Protein AF-A0A7S2DFY9-F1 (afdb_monomer)

Solvent-accessible surface area (backbone atoms only — not comparable to full-atom values): 22851 Å² total; per-residue (Å²): 62,36,35,28,62,89,65,80,80,90,50,71,93,81,49,87,83,50,76,41,79,45,68,93,51,52,84,49,83,57,64,83,46,46,65,69,49,42,54,52,44,53,55,31,47,77,77,55,74,64,66,69,32,32,95,82,50,24,27,58,23,31,36,54,51,26,46,41,44,29,75,75,32,90,90,32,92,37,57,67,51,18,41,52,57,47,26,75,80,36,74,68,47,49,42,46,70,36,47,46,51,44,39,52,38,54,72,68,70,54,70,86,74,86,68,88,84,67,84,85,81,88,85,70,85,78,82,82,79,81,79,90,74,80,92,78,86,85,83,88,82,89,82,87,84,86,78,89,80,80,94,70,94,73,93,74,81,78,72,76,75,75,74,53,42,28,27,33,32,41,54,31,49,62,35,64,67,59,53,51,52,48,52,53,28,50,76,69,71,43,87,51,49,60,68,50,33,32,35,70,39,30,28,34,78,47,67,68,32,31,51,52,20,29,69,68,32,31,59,66,43,99,82,71,48,73,38,49,48,39,45,69,47,35,61,67,58,64,69,74,60,48,49,68,60,56,39,71,58,60,28,42,32,38,40,34,44,62,68,76,59,87,75,61,77,88,64,78,86,67,64,94,87,68,72,90,84,73,55,75,62,43,44,43,55,53,45,52,33,66,36,47,48,71,34,92,50,62,47,47,31,39,42,37,42,42,55,72,66,45,83,80,31,72,68,39,52,49,40,53,52,24,39,48,69,51,57,29,75,91,36,68,49,79,43,82,47,36,47,49,84,76,77,38,101,44,93,54,68,25,27,35,42,38,38,41,38,81,76,79,75,77,76,75,74,78,79,75,75,80,76,77,79,78,80,74,82,80,134

Foldseek 3Di:
DELDQPDDDPCVPPDDDDYDHFDQDLVTDCLVCQVVLLVVQVVVVVVPGDDFDYDPNAARSLLSQLLNCLVVPPVALASVSSSVVVCVVVVNHDHPPSSVVSSRCSSLVNDPPPPPPDDDDPPDDDDDDDDDDDDDDDDDDDDDDDDDDDDDDDPPPPPPQPDAAEEEEEQCQQNPVVVVLVVVCVVVVNPASRSHHADLAYEDLDPVRLVNNCQQANDADPVRHGHHRYDRYDNPQLLPDALVNQLVSLGQEYEYEQDCPPPSPPPPVPDPPDDPPDDPSCNSLLSCLVSLLVHPRHHQKYKYKYAPPVCVDPSVVSNVVSLVSNALPPDWDWDFDACVVVVDPGGDTMIMIMGGHDDPDPPDPPDPDPDDPDDDDDD

Sequence (379 aa):
LICAQELPEVFPKLLTYKRLPIADNPGERISHLFEPAFNFIDEARRKGACLVHCAGGTSRSAAFVVGYVRMRSPAHASITDALALVRKHRPIAEPNWGFMEQLNLLDAGMSPLYRHCLPPTLTGVMPELPDGKGVEGCDEKEEETTAMCEKKGGKRTMQQQQQQLRVVEFYSGVGGWHLALEQVSKSKGIVHCSDFFQVVAAFDHSSVCNAVYAFNHCGSGDDGVQKSPSAVPTSRPIERLTVKDLDAHAADLWVMSPPCQPHTRQRKALNDQVKDSADARAASFLHLCAMLPCMAHPPQTIILENVVGFESSNCCERWLTSLNAAGYEQKVLHLHLTPSQFGWPNERPRYYGIATRPAPAPAAPPAAPPAPPAPAPAP

pLDDT: mean 75.94, std 23.56, range [21.19, 98.5]

Nearest PDB structures (foldseek):
  6fdf-assembly1_A  TM=9.111E-01  e=8.524E-15  Schizosaccharomyces pombe
  6fdf-assembly2_B  TM=9.404E-01  e=4.469E-14  Schizosaccharomyces pombe
  6fdf-assembly4_D  TM=9.318E-01  e=4.469E-14  Schizosaccharomyces pombe
  1g55-assembly1_A  TM=9.222E-01  e=1.467E-12  Homo sapiens
  3qv2-assembly1_A  TM=8.486E-01  e=9.747E-12  Entamoeba histolytica

InterPro domains:
  IPR000340 Dual specificity phosphatase, catalytic domain [PF00782] (13-105)
  IPR000387 Tyrosine-specific protein phosphatases domain [PS50056] (32-91)
  IPR001525 C-5 cytosine methyltransferase [PF00145] (166-358)
  IPR001525 C-5 cytosine methyltransferase [PR00105] (166-182)
  IPR001525 C-5 cytosine methyltransferase [PR00105] (298-312)
  IPR001525 C-5 cytosine methyltransferase [PR00105] (343-356)
  IPR001525 C-5 cytosine methyltransferase [PS51679] (165-379)
  IPR016130 Protein-tyrosine phosphatase, active site [PS00383] (52-62)
  IPR020422 Dual specificity protein phosphatase domain [PS50054] (1-112)
  IPR020422 Dual specificity protein phosphatase domain [SM00195] (1-109)
  IPR029021 Protein-tyrosine phosphatase-like [G3DSA:3.90.190.10] (1-106)
  IPR029021 Protein-tyrosine phosphatase-like [SSF52799] (8-106)
  IPR029063 S-adenosyl-L-methionine-dependent methyltransferase superfamily [G3DSA:3.40.50.150] (156-362)
  IPR029063 S-adenosyl-L-methionine-dependent methyltransferase superfamily [SSF53335] (164-360)
  IPR050750 Cytosine-specific C5-methyltransferase [PTHR46098] (162-358)

Radius of gyration: 30.34 Å; Cα contacts (8 Å, |Δi|>4): 506; chains: 1; bounding box: 78×49×110 Å

Secondary structure (DSSP, 8-state):
-EE-SS---S-TTTS---EE---SSTT---GGGHHHHHHHHHHHHHHS----B-SSSSSHHHHHHHHHHHHH-TT--SHHHHHHHHHHH-TT----HHHHHHHHHHHTT--TT--SS-------PPPPPPPP------------------------------PPEEEEEES-TTTHHHHHHHHHHHHTT-SSGGGTEEEEEEE-S-HHHHHHHHHHHSSB-TTSPBPPSBPPPB---GGG--HHHHHHT--SEEEE----TT-SGGGSSS-TT--STT-TTTHHHHHHHHHGGG-SS--SEEEEEE-TTGGGSHHHHHHHHHHHHTT-TT-EEEEEE-GGGGT-S----EEEEEEE-PPPPPPPPPPPPPPPPPPPPP-

Mean predicted aligned error: 18.91 Å

Organism: NCBI:txid3111310

Structure (mmCIF, N/CA/C/O backbone):
data_AF-A0A7S2DFY9-F1
#
_entry.id   AF-A0A7S2DFY9-F1
#
loop_
_atom_site.group_PDB
_atom_site.id
_atom_site.type_symbol
_atom_site.label_atom_id
_atom_site.label_alt_id
_atom_site.label_comp_id
_atom_site.label_asym_id
_atom_site.label_entity_id
_atom_site.label_seq_id
_atom_site.pdbx_PDB_ins_code
_atom_site.Cartn_x
_atom_site.Cartn_y
_atom_site.Cartn_z
_atom_site.occupancy
_atom_site.B_iso_or_equiv
_atom_site.auth_seq_id
_atom_site.auth_comp_id
_atom_site.auth_asym_id
_atom_site.auth_atom_id
_atom_site.pdbx_PDB_model_num
ATOM 1 N N . LEU A 1 1 ? 30.377 5.391 -25.561 1.00 96.81 1 LEU A N 1
ATOM 2 C CA . LEU A 1 1 ? 29.648 6.025 -24.442 1.00 96.81 1 LEU A CA 1
ATOM 3 C C . LEU A 1 1 ? 30.178 5.444 -23.137 1.00 96.81 1 LEU A C 1
ATOM 5 O O . LEU A 1 1 ? 30.056 4.241 -22.932 1.00 96.81 1 LEU A O 1
ATOM 9 N N . ILE A 1 2 ? 30.799 6.278 -22.302 1.00 97.75 2 ILE A N 1
ATOM 10 C CA . ILE A 1 2 ? 31.355 5.883 -21.001 1.00 97.75 2 ILE A CA 1
ATOM 11 C C . ILE A 1 2 ? 30.351 6.269 -19.912 1.00 97.75 2 ILE A C 1
ATOM 13 O O . ILE A 1 2 ? 30.119 7.452 -19.682 1.00 97.75 2 ILE A O 1
ATOM 17 N N . CYS A 1 3 ? 29.759 5.283 -19.246 1.00 96.94 3 CYS A N 1
ATOM 18 C CA . CYS A 1 3 ? 28.803 5.446 -18.148 1.00 96.94 3 CYS A CA 1
ATOM 19 C C . CYS A 1 3 ? 29.523 5.326 -16.795 1.00 96.94 3 CYS A C 1
ATOM 21 O O . CYS A 1 3 ? 29.235 4.410 -16.025 1.00 96.94 3 CYS A O 1
ATOM 23 N N . ALA A 1 4 ? 30.533 6.167 -16.569 1.00 93.06 4 ALA A N 1
ATOM 24 C CA . ALA A 1 4 ? 31.397 6.165 -15.390 1.00 93.06 4 ALA A CA 1
ATOM 25 C C . ALA A 1 4 ? 32.221 7.462 -15.337 1.00 93.06 4 ALA A C 1
ATOM 27 O O . ALA A 1 4 ? 32.623 7.978 -16.384 1.00 93.06 4 ALA A O 1
ATOM 28 N N . GLN A 1 5 ? 32.502 7.972 -14.137 1.00 86.94 5 GLN A N 1
ATOM 29 C CA . GLN A 1 5 ? 33.370 9.142 -13.962 1.00 86.94 5 GLN A CA 1
ATOM 30 C C . GLN A 1 5 ? 34.854 8.750 -13.992 1.00 86.94 5 GLN A C 1
ATOM 32 O O . GLN A 1 5 ? 35.683 9.478 -14.534 1.00 86.94 5 GLN A O 1
ATOM 37 N N . GLU A 1 6 ? 35.160 7.580 -13.440 1.00 88.62 6 GLU A N 1
ATOM 38 C CA . GLU A 1 6 ? 36.496 7.083 -13.126 1.00 88.62 6 GLU A CA 1
ATOM 39 C C . GLU A 1 6 ? 37.246 6.459 -14.314 1.00 88.62 6 GLU A C 1
ATOM 41 O O . GLU A 1 6 ? 38.427 6.141 -14.197 1.00 88.62 6 GLU A O 1
ATOM 46 N N . LEU A 1 7 ? 36.583 6.265 -15.460 1.00 91.06 7 LEU A N 1
ATOM 47 C CA . LEU A 1 7 ? 37.172 5.550 -16.594 1.00 91.06 7 LEU A CA 1
ATOM 48 C C . LEU A 1 7 ? 37.811 6.498 -17.623 1.00 91.06 7 LEU A C 1
ATOM 50 O O . LEU A 1 7 ? 37.168 7.469 -18.042 1.00 91.06 7 LEU A O 1
ATOM 54 N N . PRO A 1 8 ? 39.050 6.211 -18.073 1.00 91.81 8 PRO A N 1
ATOM 55 C CA . PRO A 1 8 ? 39.754 7.040 -19.040 1.00 91.81 8 PRO A CA 1
ATOM 56 C C . PRO A 1 8 ? 39.289 6.790 -20.480 1.00 91.81 8 PRO A C 1
ATOM 58 O O . PRO A 1 8 ? 38.730 5.747 -20.827 1.00 91.81 8 PRO A O 1
ATOM 61 N N . GLU A 1 9 ? 39.599 7.745 -21.351 1.00 93.75 9 GLU A N 1
ATOM 62 C CA . GLU A 1 9 ? 39.481 7.593 -22.800 1.00 93.75 9 GLU A CA 1
ATOM 63 C C . GLU A 1 9 ? 40.758 6.945 -23.329 1.00 93.75 9 GLU A C 1
ATOM 65 O O . GLU A 1 9 ? 41.809 7.577 -23.391 1.00 93.75 9 GLU A O 1
ATOM 70 N N . VAL A 1 10 ? 40.678 5.659 -23.668 1.00 92.44 10 VAL A N 1
ATOM 71 C CA . VAL A 1 10 ? 41.863 4.856 -24.012 1.00 92.44 10 VAL A CA 1
ATOM 72 C C . VAL A 1 10 ? 42.404 5.188 -25.412 1.00 92.44 10 VAL A C 1
ATOM 74 O O . VAL A 1 10 ? 43.611 5.157 -25.629 1.00 92.44 10 VAL A O 1
ATOM 77 N N . PHE A 1 11 ? 41.533 5.554 -26.362 1.00 93.19 11 PHE A N 1
ATOM 78 C CA . PHE A 1 11 ? 41.898 5.790 -27.767 1.00 93.19 11 PHE A CA 1
ATOM 79 C C . PHE A 1 11 ? 41.330 7.115 -28.324 1.00 93.19 11 PHE A C 1
ATOM 81 O O . PHE A 1 11 ? 40.616 7.104 -29.330 1.00 93.19 11 PHE A O 1
ATOM 88 N N . PRO A 1 12 ? 41.644 8.280 -27.723 1.00 91.31 12 PRO A N 1
ATOM 89 C CA . PRO A 1 12 ? 41.007 9.567 -28.050 1.00 91.31 12 PRO A CA 1
ATOM 90 C C . PRO A 1 12 ? 41.273 10.060 -29.482 1.00 91.31 12 PRO A C 1
ATOM 92 O O . PRO A 1 12 ? 40.525 10.879 -30.000 1.00 91.31 12 PRO A O 1
ATOM 95 N N . LYS A 1 13 ? 42.323 9.554 -30.146 1.00 94.38 13 LYS A N 1
ATOM 96 C CA . LYS A 1 13 ? 42.631 9.876 -31.552 1.00 94.38 13 LYS A CA 1
ATOM 97 C C . LYS A 1 13 ? 41.845 9.035 -32.564 1.00 94.38 13 LYS A C 1
ATOM 99 O O . LYS A 1 13 ? 41.816 9.388 -33.736 1.00 94.38 13 LYS A O 1
ATOM 104 N N . LEU A 1 14 ? 41.266 7.912 -32.131 1.00 92.75 14 LEU A N 1
ATOM 105 C CA . LEU A 1 14 ? 40.625 6.924 -33.009 1.00 92.75 14 LEU A CA 1
ATOM 106 C C . LEU A 1 14 ? 39.114 6.821 -32.782 1.00 92.75 14 LEU A C 1
ATOM 108 O O . LEU A 1 14 ? 38.386 6.449 -33.696 1.00 92.75 14 LEU A O 1
ATOM 112 N N . LEU A 1 15 ? 38.642 7.126 -31.571 1.00 94.38 15 LEU A N 1
ATOM 113 C CA . LEU A 1 15 ? 37.246 6.976 -31.177 1.00 94.38 15 LEU A CA 1
ATOM 114 C C . LEU A 1 15 ? 36.670 8.302 -30.684 1.00 94.38 15 LEU A C 1
ATOM 116 O O . LEU A 1 15 ? 37.340 9.086 -30.016 1.00 94.38 15 LEU A O 1
ATOM 120 N N . THR A 1 16 ? 35.390 8.524 -30.971 1.00 95.25 16 THR A N 1
ATOM 121 C CA . THR A 1 16 ? 34.624 9.631 -30.395 1.00 95.25 16 THR A CA 1
ATOM 122 C C . THR A 1 16 ? 34.009 9.200 -29.068 1.00 95.25 16 THR A C 1
ATOM 124 O O . THR A 1 16 ? 33.320 8.177 -28.990 1.00 95.25 16 THR A O 1
ATOM 127 N N . TYR A 1 17 ? 34.211 10.003 -28.026 1.00 95.88 17 TYR A N 1
ATOM 128 C CA . TYR A 1 17 ? 33.733 9.708 -26.681 1.00 95.88 17 TYR A CA 1
ATOM 129 C C . TYR A 1 17 ? 32.639 10.678 -26.234 1.00 95.88 17 TYR A C 1
ATOM 131 O O . TYR A 1 17 ? 32.638 11.863 -26.551 1.00 95.88 17 TYR A O 1
ATOM 139 N N . LYS A 1 18 ? 31.714 10.148 -25.435 1.00 95.81 18 LYS A N 1
ATOM 140 C CA . LYS A 1 18 ? 30.837 10.914 -24.550 1.00 95.81 18 LYS A CA 1
ATOM 141 C C . LYS A 1 18 ? 30.895 10.243 -23.192 1.00 95.81 18 LYS A C 1
ATOM 143 O O . LYS A 1 18 ? 30.733 9.020 -23.115 1.00 95.81 18 LYS A O 1
ATOM 148 N N . ARG A 1 19 ? 31.146 11.032 -22.151 1.00 95.56 19 ARG A N 1
ATOM 149 C CA . ARG A 1 19 ? 31.206 10.569 -20.766 1.00 95.56 19 ARG A CA 1
ATOM 150 C C . ARG A 1 19 ? 29.973 11.034 -20.012 1.00 95.56 19 ARG A C 1
ATOM 152 O O . ARG A 1 19 ? 29.575 12.190 -20.126 1.00 95.56 19 ARG A O 1
ATOM 159 N N . LEU A 1 20 ? 29.388 10.118 -19.257 1.00 95.94 20 LEU A N 1
ATOM 160 C CA . LEU A 1 20 ? 28.333 10.373 -18.292 1.00 95.94 20 LEU A CA 1
ATOM 161 C C . LEU A 1 20 ? 28.965 10.178 -16.906 1.00 95.94 20 LEU A C 1
ATOM 163 O O . LEU A 1 20 ? 29.274 9.033 -16.558 1.00 95.94 20 LEU A O 1
ATOM 167 N N . PRO A 1 21 ? 29.246 11.258 -16.154 1.00 92.19 21 PRO A N 1
ATOM 168 C CA . PRO A 1 21 ? 29.932 11.176 -14.868 1.00 92.19 21 PRO A CA 1
ATOM 169 C C . PRO A 1 21 ? 28.949 10.721 -13.786 1.00 92.19 21 PRO A C 1
ATOM 171 O O . PRO A 1 21 ? 28.382 11.538 -13.074 1.00 92.19 21 PRO A O 1
ATOM 174 N N . ILE A 1 22 ? 28.705 9.413 -13.724 1.00 92.62 22 ILE A N 1
ATOM 175 C CA . ILE A 1 22 ? 27.703 8.813 -12.837 1.00 92.62 22 ILE A CA 1
ATOM 176 C C . ILE A 1 22 ? 28.330 7.745 -11.939 1.00 92.62 22 ILE A C 1
ATOM 178 O O . ILE A 1 22 ? 29.107 6.892 -12.399 1.00 92.62 22 ILE A O 1
ATOM 182 N N . ALA A 1 23 ? 27.964 7.776 -10.661 1.00 90.69 23 ALA A N 1
ATOM 183 C CA . ALA A 1 23 ? 28.309 6.742 -9.697 1.00 90.69 23 ALA A CA 1
ATOM 184 C C . ALA A 1 23 ? 27.350 5.542 -9.802 1.00 90.69 23 ALA A C 1
ATOM 186 O O . ALA A 1 23 ? 26.212 5.672 -10.243 1.00 90.69 23 ALA A O 1
ATOM 187 N N . ASP A 1 24 ? 27.808 4.345 -9.423 1.00 88.81 24 ASP A N 1
ATOM 188 C CA . ASP A 1 24 ? 26.969 3.136 -9.433 1.00 88.81 24 ASP A CA 1
ATOM 189 C C . ASP A 1 24 ? 26.250 2.956 -8.099 1.00 88.81 24 ASP A C 1
ATOM 191 O O . ASP A 1 24 ? 26.512 2.021 -7.348 1.00 88.81 24 ASP A O 1
ATOM 195 N N . ASN A 1 25 ? 25.384 3.906 -7.765 1.00 86.31 25 ASN A N 1
ATOM 196 C CA . ASN A 1 25 ? 24.552 3.810 -6.577 1.00 86.31 25 ASN A CA 1
ATOM 197 C C . ASN A 1 25 ? 23.095 4.159 -6.917 1.00 86.31 25 ASN A C 1
ATOM 199 O O . ASN A 1 25 ? 22.855 4.913 -7.862 1.00 86.31 25 ASN A O 1
ATOM 203 N N . PRO A 1 26 ? 22.119 3.647 -6.154 1.00 63.38 26 PRO A N 1
ATOM 204 C CA . PRO A 1 26 ? 20.704 3.877 -6.443 1.00 63.38 26 PRO A CA 1
ATOM 205 C C . PRO A 1 26 ? 20.243 5.337 -6.334 1.00 63.38 26 PRO A C 1
ATOM 207 O O . PRO A 1 26 ? 19.257 5.716 -6.961 1.00 63.38 26 PRO A O 1
ATOM 210 N N . GLY A 1 27 ? 20.946 6.169 -5.558 1.00 64.50 27 GLY A N 1
ATOM 211 C CA . GLY A 1 27 ? 20.635 7.593 -5.409 1.00 64.50 27 GLY A CA 1
ATOM 212 C C . GLY A 1 27 ? 21.120 8.464 -6.573 1.00 64.50 27 GLY A C 1
ATOM 213 O O . GLY A 1 27 ? 20.676 9.609 -6.706 1.00 64.50 27 GLY A O 1
ATOM 214 N N . GLU A 1 28 ? 22.010 7.939 -7.422 1.00 82.88 28 GLU A N 1
ATOM 215 C CA . GLU A 1 28 ? 22.556 8.651 -8.572 1.00 82.88 28 GLU A CA 1
ATOM 216 C C . GLU A 1 28 ? 21.452 8.939 -9.597 1.00 82.88 28 GLU A C 1
ATOM 218 O O . GLU A 1 28 ? 20.742 8.054 -10.089 1.00 82.88 28 GLU A O 1
ATOM 223 N N . ARG A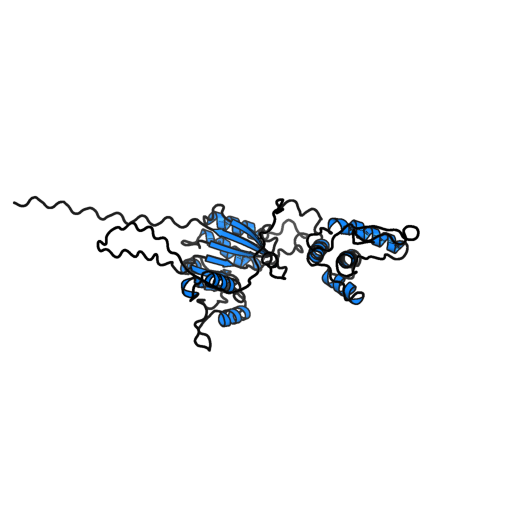 1 29 ? 21.293 10.217 -9.945 1.00 81.56 29 ARG A N 1
ATOM 224 C CA . ARG A 1 29 ? 20.233 10.649 -10.852 1.00 81.56 29 ARG A CA 1
ATOM 225 C C . ARG A 1 29 ? 20.713 10.536 -12.294 1.00 81.56 29 ARG A C 1
ATOM 227 O O . ARG A 1 29 ? 21.378 11.432 -12.792 1.00 81.56 29 ARG A O 1
ATOM 234 N N . ILE A 1 30 ? 20.259 9.526 -13.023 1.00 90.06 30 ILE A N 1
ATOM 235 C CA . ILE A 1 30 ? 20.594 9.316 -14.440 1.00 90.06 30 ILE A CA 1
ATOM 236 C C . ILE A 1 30 ? 19.507 9.790 -15.414 1.00 90.06 30 ILE A C 1
ATOM 238 O O . ILE A 1 30 ? 19.770 9.924 -16.606 1.00 90.06 30 ILE A O 1
ATOM 242 N N . SER A 1 31 ? 18.304 10.105 -14.925 1.00 84.31 31 SER A N 1
ATOM 243 C CA . SER A 1 31 ? 17.139 10.433 -15.764 1.00 84.31 31 SER A CA 1
ATOM 244 C C . SER A 1 31 ? 17.358 11.591 -16.738 1.00 84.31 31 SER A C 1
ATOM 246 O O . SER A 1 31 ? 16.952 11.537 -17.896 1.00 84.31 31 SER A O 1
ATOM 248 N N . HIS A 1 32 ? 18.056 12.628 -16.285 1.00 84.06 32 HIS A N 1
ATOM 249 C CA . HIS A 1 32 ? 18.385 13.803 -17.090 1.00 84.06 32 HIS A CA 1
ATOM 250 C C . HIS A 1 32 ? 19.410 13.515 -18.203 1.00 84.06 32 HIS A C 1
ATOM 252 O O . HIS A 1 32 ? 19.583 14.327 -19.110 1.00 84.06 32 HIS A O 1
ATOM 258 N N . LEU A 1 33 ? 20.084 12.364 -18.145 1.00 94.06 33 LEU A N 1
ATOM 259 C CA . LEU A 1 33 ? 21.117 11.956 -19.092 1.00 94.06 33 LEU A CA 1
ATOM 260 C C . LEU A 1 33 ? 20.591 11.011 -20.173 1.00 94.06 33 LEU A C 1
ATOM 262 O O . LEU A 1 33 ? 21.325 10.758 -21.126 1.00 94.06 33 LEU A O 1
ATOM 266 N N . PHE A 1 34 ? 19.355 10.507 -20.061 1.00 92.88 34 PHE A N 1
ATOM 267 C CA . PHE A 1 34 ? 18.799 9.538 -21.008 1.00 92.88 34 PHE A CA 1
ATOM 268 C C . PHE A 1 34 ? 18.779 10.065 -22.444 1.00 92.88 34 PHE A C 1
ATOM 270 O O . PHE A 1 34 ? 19.495 9.524 -23.279 1.00 92.88 34 PHE A O 1
ATOM 277 N N . GLU A 1 35 ? 18.070 11.157 -22.736 1.00 91.62 35 GLU A N 1
ATOM 278 C CA . GLU A 1 35 ? 18.038 11.707 -24.102 1.00 91.62 35 GLU A CA 1
ATOM 279 C C . GLU A 1 35 ? 19.423 12.133 -24.627 1.00 91.62 35 GLU A C 1
ATOM 281 O O . GLU A 1 35 ? 19.784 11.737 -25.740 1.00 91.62 35 GLU A O 1
ATOM 286 N N . PRO A 1 36 ? 20.272 12.849 -23.854 1.00 93.50 36 PRO A N 1
ATOM 287 C CA . PRO A 1 36 ? 21.646 13.121 -24.276 1.00 93.50 36 PRO A CA 1
ATOM 288 C C . PRO A 1 36 ? 22.454 11.862 -24.622 1.00 93.50 36 PRO A C 1
ATOM 290 O O . PRO A 1 36 ? 23.287 11.899 -25.530 1.00 93.50 36 PRO A O 1
ATOM 293 N N . ALA A 1 37 ? 22.252 10.764 -23.892 1.00 96.62 37 ALA A N 1
ATOM 294 C CA . ALA A 1 37 ? 22.912 9.491 -24.152 1.00 96.62 37 ALA A CA 1
ATOM 295 C C . ALA A 1 37 ? 22.326 8.782 -25.379 1.00 96.62 37 ALA A C 1
ATOM 297 O O . ALA A 1 37 ? 23.087 8.288 -26.208 1.00 96.62 37 ALA A O 1
ATOM 298 N N . PHE A 1 38 ? 21.001 8.766 -25.527 1.00 95.56 38 PHE A N 1
ATOM 299 C CA . PHE A 1 38 ? 20.312 8.122 -26.645 1.00 95.56 38 PHE A CA 1
ATOM 300 C C . PHE A 1 38 ? 20.693 8.774 -27.968 1.00 95.56 38 PHE A C 1
ATOM 302 O O . PHE A 1 38 ? 21.153 8.076 -28.865 1.00 95.56 38 PHE A O 1
ATOM 309 N N . ASN A 1 39 ? 20.662 10.106 -28.032 1.00 95.88 39 ASN A N 1
ATOM 310 C CA . ASN A 1 39 ? 21.061 10.852 -29.225 1.00 95.88 39 ASN A CA 1
ATOM 311 C C . ASN A 1 39 ? 22.513 10.565 -29.637 1.00 95.88 39 ASN A C 1
ATOM 313 O O . ASN A 1 39 ? 22.812 10.441 -30.825 1.00 95.88 39 ASN A O 1
ATOM 317 N N . PHE A 1 40 ? 23.415 10.401 -28.663 1.00 97.31 40 PHE A N 1
ATOM 318 C CA . PHE A 1 40 ? 24.793 9.994 -28.939 1.00 97.31 40 PHE A CA 1
ATOM 319 C C . PHE A 1 40 ? 24.873 8.569 -29.508 1.00 97.31 40 PHE A C 1
ATOM 321 O O . PHE A 1 40 ? 25.646 8.317 -30.433 1.00 97.31 40 PHE A O 1
ATOM 328 N N . ILE A 1 41 ? 24.073 7.635 -28.982 1.00 97.38 41 ILE A N 1
ATOM 329 C CA . ILE A 1 41 ? 23.993 6.265 -29.505 1.00 97.38 41 ILE A CA 1
ATOM 330 C C . ILE A 1 41 ? 23.455 6.279 -30.942 1.00 97.38 41 ILE A C 1
ATOM 332 O O . ILE A 1 41 ? 24.041 5.620 -31.799 1.00 97.38 41 ILE A O 1
ATOM 336 N N . ASP A 1 42 ? 22.406 7.047 -31.247 1.00 96.00 42 ASP A N 1
ATOM 337 C CA . ASP A 1 42 ? 21.855 7.121 -32.608 1.00 96.00 42 ASP A CA 1
ATOM 338 C C . ASP A 1 42 ? 22.843 7.710 -33.611 1.00 96.00 42 ASP A C 1
ATOM 340 O O . ASP A 1 42 ? 22.978 7.203 -34.725 1.00 96.00 42 ASP A O 1
ATOM 344 N N . GLU A 1 43 ? 23.553 8.776 -33.234 1.00 96.75 43 GLU A N 1
ATOM 345 C CA . GLU A 1 43 ? 24.591 9.351 -34.084 1.00 96.75 43 GLU A CA 1
ATOM 346 C C . GLU A 1 43 ? 25.706 8.342 -34.370 1.00 96.75 43 GLU A C 1
ATOM 348 O O . GLU A 1 43 ? 26.098 8.172 -35.527 1.00 96.75 43 GLU A O 1
ATOM 353 N N . ALA A 1 44 ? 26.181 7.643 -33.339 1.00 96.19 44 ALA A N 1
ATOM 354 C CA . ALA A 1 44 ? 27.196 6.611 -33.495 1.00 96.19 44 ALA A CA 1
ATOM 355 C C . ALA A 1 44 ? 26.703 5.458 -34.386 1.00 96.19 44 ALA A C 1
ATOM 357 O O . ALA A 1 44 ? 27.445 5.002 -35.252 1.00 96.19 44 ALA A O 1
ATOM 358 N N . ARG A 1 45 ? 25.438 5.032 -34.249 1.00 95.00 45 ARG A N 1
ATOM 359 C CA . ARG A 1 45 ? 24.835 3.981 -35.088 1.00 95.00 45 ARG A CA 1
ATOM 360 C C . ARG A 1 45 ? 24.696 4.376 -36.557 1.00 95.00 45 ARG A C 1
ATOM 362 O O . ARG A 1 45 ? 24.829 3.518 -37.420 1.00 95.00 45 ARG A O 1
ATOM 369 N N . ARG A 1 46 ? 24.476 5.658 -36.868 1.00 95.12 46 ARG A N 1
ATOM 370 C CA . ARG A 1 46 ? 24.481 6.148 -38.262 1.00 95.12 46 ARG A CA 1
ATOM 371 C C . ARG A 1 46 ? 25.868 6.098 -38.904 1.00 95.12 46 ARG A C 1
ATOM 373 O O . ARG A 1 46 ? 25.964 6.009 -40.122 1.00 95.12 46 ARG A O 1
ATOM 380 N N . LYS A 1 47 ? 26.927 6.178 -38.096 1.00 93.38 47 LYS A N 1
ATOM 381 C CA . LYS A 1 47 ? 28.331 6.160 -38.541 1.00 93.38 47 LYS A CA 1
ATOM 382 C C . LYS A 1 47 ? 28.986 4.775 -38.415 1.00 93.38 47 LYS A C 1
ATOM 384 O O . LYS A 1 47 ? 30.100 4.594 -38.894 1.00 93.38 47 LYS A O 1
ATOM 389 N N . GLY A 1 48 ? 28.326 3.814 -37.767 1.00 94.81 48 GLY A N 1
ATOM 390 C CA . GLY A 1 48 ? 28.872 2.494 -37.465 1.00 94.81 48 GLY A CA 1
ATOM 391 C C . GLY A 1 48 ? 28.250 1.895 -36.203 1.00 94.81 48 GLY A C 1
ATOM 392 O O . GLY A 1 48 ? 27.051 1.631 -36.155 1.00 94.81 48 GLY A O 1
ATOM 393 N N . ALA A 1 49 ? 29.064 1.661 -35.173 1.00 93.75 49 ALA A N 1
ATOM 394 C CA . ALA A 1 49 ? 28.639 1.048 -33.915 1.00 93.75 49 ALA A CA 1
ATOM 395 C C . ALA A 1 49 ? 28.950 1.942 -32.704 1.00 93.75 49 ALA A C 1
ATOM 397 O O . ALA A 1 49 ? 29.886 2.739 -32.721 1.00 93.75 49 ALA A O 1
ATOM 398 N N . CYS A 1 50 ? 28.181 1.776 -31.624 1.00 96.38 50 CYS A N 1
ATOM 399 C CA . CYS A 1 50 ? 28.425 2.444 -30.347 1.00 96.38 50 CYS A CA 1
ATOM 400 C C . CYS A 1 50 ? 28.772 1.410 -29.273 1.00 96.38 50 CYS A C 1
ATOM 402 O O . CYS A 1 50 ? 27.934 0.581 -28.923 1.00 96.38 50 CYS A O 1
ATOM 404 N N . LEU A 1 51 ? 29.978 1.488 -28.709 1.00 95.94 51 LEU A N 1
ATOM 405 C CA . LEU A 1 51 ? 30.296 0.770 -27.477 1.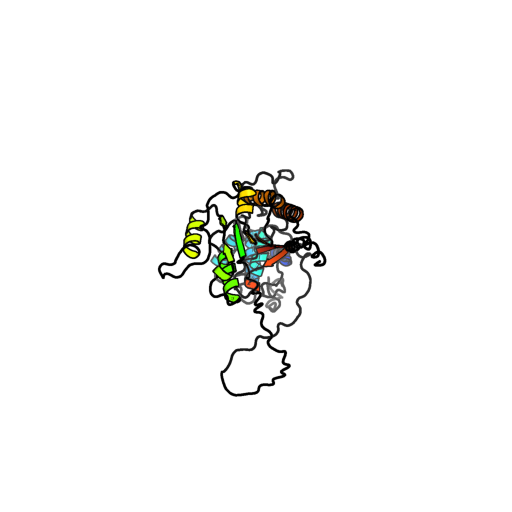00 95.94 51 LEU A CA 1
ATOM 406 C C . LEU A 1 51 ? 29.757 1.563 -26.280 1.00 95.94 51 LEU A C 1
ATOM 408 O O . LEU A 1 51 ? 30.176 2.702 -26.050 1.00 95.94 51 LEU A O 1
ATOM 412 N N . VAL A 1 52 ? 28.853 0.961 -25.508 1.00 97.56 52 VAL A N 1
ATOM 413 C CA . VAL A 1 52 ? 28.351 1.503 -24.237 1.00 97.56 52 VAL A CA 1
ATOM 414 C C . VAL A 1 52 ? 28.933 0.671 -23.102 1.00 97.56 52 VAL A C 1
ATOM 416 O O . VAL A 1 52 ? 28.715 -0.536 -23.062 1.00 97.56 52 VAL A O 1
ATOM 419 N N . HIS A 1 53 ? 29.690 1.289 -22.195 1.00 96.38 53 HIS A N 1
ATOM 420 C CA . HIS A 1 53 ? 30.333 0.553 -21.106 1.00 96.38 53 HIS A CA 1
ATOM 421 C C . HIS A 1 53 ? 30.439 1.368 -19.814 1.00 96.38 53 HIS A C 1
ATOM 423 O O . HIS A 1 53 ? 30.393 2.596 -19.812 1.00 96.38 53 HIS A O 1
ATOM 429 N N . CYS A 1 54 ? 30.573 0.651 -18.702 1.00 95.44 54 CYS A N 1
ATOM 430 C CA . CYS A 1 54 ? 30.989 1.162 -17.395 1.00 95.44 54 CYS A CA 1
ATOM 431 C C . CYS A 1 54 ? 32.108 0.246 -16.869 1.00 95.44 54 CYS A C 1
ATOM 433 O O . CYS A 1 54 ? 32.695 -0.483 -17.667 1.00 95.44 54 CYS A O 1
ATOM 435 N N . ALA A 1 55 ? 32.403 0.256 -15.564 1.00 91.81 55 ALA A N 1
ATOM 436 C CA . ALA A 1 55 ? 33.458 -0.594 -15.006 1.00 91.81 55 ALA A CA 1
ATOM 437 C C . ALA A 1 55 ? 33.171 -2.100 -15.185 1.00 91.81 55 ALA A C 1
ATOM 439 O O . ALA A 1 55 ? 34.002 -2.820 -15.724 1.00 91.81 55 ALA A O 1
ATOM 440 N N . GLY A 1 56 ? 31.982 -2.572 -14.785 1.00 89.81 56 GLY A N 1
ATOM 441 C CA . GLY A 1 56 ? 31.620 -4.001 -14.852 1.00 89.81 56 GLY A CA 1
ATOM 442 C C . GLY A 1 56 ? 30.722 -4.398 -16.030 1.00 89.81 56 GLY A C 1
ATOM 443 O O . GLY A 1 56 ? 30.553 -5.578 -16.330 1.00 89.81 56 GLY A O 1
ATOM 444 N N . GLY A 1 57 ? 30.103 -3.425 -16.704 1.00 91.19 57 GLY A N 1
ATOM 445 C CA . GLY A 1 57 ? 29.087 -3.710 -17.724 1.00 91.19 57 GLY A CA 1
ATOM 446 C C . GLY A 1 57 ? 27.780 -4.300 -17.166 1.00 91.19 57 GLY A C 1
ATOM 447 O O . GLY A 1 57 ? 27.010 -4.865 -17.938 1.00 91.19 57 GLY A O 1
ATOM 448 N N . THR A 1 58 ? 27.561 -4.203 -15.849 1.00 94.00 58 THR A N 1
ATOM 449 C CA . THR A 1 58 ? 26.421 -4.805 -15.131 1.00 94.00 58 THR A CA 1
ATOM 450 C C . THR A 1 58 ? 25.290 -3.807 -14.910 1.00 94.00 58 THR A C 1
ATOM 452 O O . THR A 1 58 ? 24.183 -4.065 -15.361 1.00 94.00 58 THR A O 1
ATOM 455 N N . SER A 1 59 ? 25.564 -2.666 -14.260 1.00 93.81 59 SER A N 1
ATOM 456 C CA . SER A 1 59 ? 24.519 -1.744 -13.789 1.00 93.81 59 SER A CA 1
ATOM 457 C C . SER A 1 59 ? 24.440 -0.446 -14.604 1.00 93.81 59 SER A C 1
ATOM 459 O O . SER A 1 59 ? 23.566 -0.322 -15.461 1.00 93.81 59 SER A O 1
ATOM 461 N N . ARG A 1 60 ? 25.380 0.501 -14.424 1.00 97.25 60 ARG A 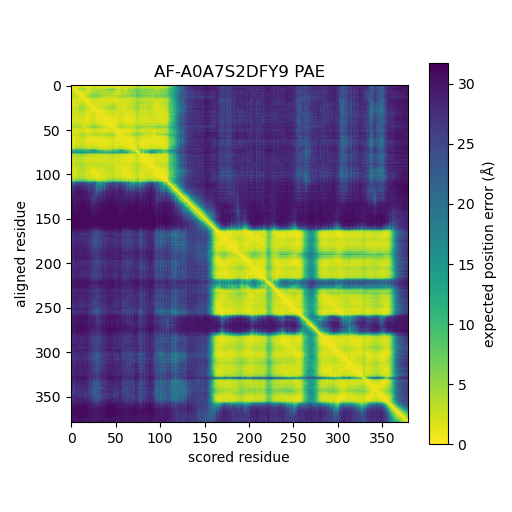N 1
ATOM 462 C CA . ARG A 1 60 ? 25.364 1.824 -15.099 1.00 97.25 60 ARG A CA 1
ATOM 463 C C . ARG A 1 60 ? 25.134 1.756 -16.608 1.00 97.25 60 ARG A C 1
ATOM 465 O O . ARG A 1 60 ? 24.179 2.327 -17.117 1.00 97.25 60 ARG A O 1
ATOM 472 N N . SER A 1 61 ? 26.004 1.061 -17.340 1.00 97.50 61 SER A N 1
ATOM 473 C CA . SER A 1 61 ? 25.885 0.966 -18.804 1.00 97.50 61 SER A CA 1
ATOM 474 C C . SER A 1 61 ? 24.667 0.161 -19.247 1.00 97.50 61 SER A C 1
ATOM 476 O O . SER A 1 61 ? 24.017 0.548 -20.217 1.00 97.50 61 SER A O 1
ATOM 478 N N . ALA A 1 62 ? 24.310 -0.900 -18.516 1.00 97.69 62 ALA A N 1
ATOM 479 C CA . ALA A 1 62 ? 23.104 -1.668 -18.793 1.00 97.69 62 ALA A CA 1
ATOM 480 C C . ALA A 1 62 ? 21.851 -0.796 -18.675 1.00 97.69 62 ALA A C 1
ATOM 482 O O . ALA A 1 62 ? 20.984 -0.895 -19.536 1.00 97.69 62 ALA A O 1
ATOM 483 N N . ALA A 1 63 ? 21.784 0.110 -17.692 1.00 97.06 63 ALA A N 1
ATOM 484 C CA . ALA A 1 63 ? 20.647 1.009 -17.524 1.00 97.06 63 ALA A CA 1
ATOM 485 C C . ALA A 1 63 ? 20.386 1.838 -18.793 1.00 97.06 63 ALA A C 1
ATOM 487 O O . ALA A 1 63 ? 19.278 1.842 -19.326 1.00 97.06 63 ALA A O 1
ATOM 488 N N . PHE A 1 64 ? 21.425 2.476 -19.340 1.00 97.50 64 PHE A N 1
ATOM 489 C CA . PHE A 1 64 ? 21.298 3.263 -20.570 1.00 97.50 64 PHE A CA 1
ATOM 490 C C . PHE A 1 64 ? 20.954 2.406 -21.787 1.00 97.50 64 PHE A C 1
ATOM 492 O O . PHE A 1 64 ? 20.157 2.839 -22.614 1.00 97.50 64 PHE A O 1
ATOM 499 N N . VAL A 1 65 ? 21.514 1.198 -21.902 1.00 97.44 65 VAL A N 1
ATOM 500 C CA . VAL A 1 65 ? 21.188 0.290 -23.012 1.00 97.44 65 VAL A CA 1
ATOM 501 C C . VAL A 1 65 ? 19.731 -0.172 -22.931 1.00 97.44 65 VAL A C 1
ATOM 503 O O . VAL A 1 65 ? 19.043 -0.148 -23.945 1.00 97.44 65 VAL A O 1
ATOM 506 N N . VAL A 1 66 ? 19.233 -0.532 -21.744 1.00 96.75 66 VAL A N 1
ATOM 507 C CA . VAL A 1 66 ? 17.833 -0.937 -21.527 1.00 96.75 66 VAL A CA 1
ATOM 508 C C . VAL A 1 66 ? 16.879 0.200 -21.882 1.00 96.75 66 VAL A C 1
ATOM 510 O O . VAL A 1 66 ? 15.960 -0.001 -22.676 1.00 96.75 66 VAL A O 1
ATOM 513 N N . GLY A 1 67 ? 17.129 1.405 -21.359 1.00 94.75 67 GLY A N 1
ATOM 514 C CA . GLY A 1 67 ? 16.329 2.586 -21.685 1.00 94.75 67 GLY A CA 1
ATOM 515 C C . GLY A 1 67 ? 16.349 2.898 -23.178 1.00 94.75 67 GLY A C 1
ATOM 516 O O . GLY A 1 67 ? 15.304 3.125 -23.776 1.00 94.75 67 GLY A O 1
ATOM 517 N N . TYR A 1 68 ? 17.519 2.820 -23.813 1.00 95.44 68 TYR A N 1
ATOM 518 C CA . TYR A 1 68 ? 17.657 3.060 -25.246 1.00 95.44 68 TYR A CA 1
ATOM 519 C C . TYR A 1 68 ? 16.880 2.036 -26.083 1.00 95.44 68 TYR A C 1
ATOM 521 O O . TYR A 1 68 ? 16.137 2.417 -26.987 1.00 95.44 68 TYR A O 1
ATOM 529 N N . VAL A 1 69 ? 17.019 0.740 -25.771 1.00 93.75 69 VAL A N 1
ATOM 530 C CA . VAL A 1 69 ? 16.292 -0.343 -26.449 1.00 93.75 69 VAL A CA 1
ATOM 531 C C . VAL A 1 69 ? 14.794 -0.103 -26.346 1.00 93.75 69 VAL A C 1
ATOM 533 O O . VAL A 1 69 ? 14.119 -0.119 -27.373 1.00 93.75 69 VAL A O 1
ATOM 536 N N . ARG A 1 70 ? 14.286 0.186 -25.144 1.00 90.50 70 ARG A N 1
ATOM 537 C CA . ARG A 1 70 ? 12.863 0.451 -24.939 1.00 90.50 70 ARG A CA 1
ATOM 538 C C . ARG A 1 70 ? 12.375 1.678 -25.711 1.00 90.50 70 ARG A C 1
ATOM 540 O O . ARG A 1 70 ? 11.328 1.610 -26.350 1.00 90.50 70 ARG A O 1
ATOM 547 N N . MET A 1 71 ? 13.112 2.787 -25.655 1.00 87.88 71 MET A N 1
ATOM 548 C CA . MET A 1 71 ? 12.660 4.067 -26.209 1.00 87.88 71 MET A CA 1
ATOM 549 C C . MET A 1 71 ? 12.818 4.167 -27.726 1.00 87.88 71 MET A C 1
ATOM 551 O O . MET A 1 71 ? 12.056 4.880 -28.374 1.00 87.88 71 MET A O 1
ATOM 555 N N . ARG A 1 72 ? 13.805 3.480 -28.312 1.00 89.12 72 ARG A N 1
ATOM 556 C CA . ARG A 1 72 ? 14.124 3.572 -29.748 1.00 89.12 72 ARG A CA 1
ATOM 557 C C . ARG A 1 72 ? 13.798 2.305 -30.543 1.00 89.12 72 ARG A C 1
ATOM 559 O O . ARG A 1 72 ? 14.033 2.286 -31.749 1.00 89.12 72 ARG A O 1
ATOM 566 N N . SER A 1 73 ? 13.233 1.273 -29.911 1.00 80.69 73 SER A N 1
ATOM 567 C CA . SER A 1 73 ? 12.771 0.058 -30.598 1.00 80.69 73 SER A CA 1
ATOM 568 C C . SER A 1 73 ? 11.283 -0.195 -30.313 1.00 80.69 73 SER A C 1
ATOM 570 O O . SER A 1 73 ? 10.937 -0.581 -29.198 1.00 80.69 73 SER A O 1
ATOM 572 N N . PRO A 1 74 ? 10.387 -0.053 -31.308 1.00 65.62 74 PRO A N 1
ATOM 573 C CA . PRO A 1 74 ? 8.943 -0.227 -31.111 1.00 65.62 74 PRO A CA 1
ATOM 574 C C . PRO A 1 74 ? 8.520 -1.680 -30.829 1.00 65.62 74 PRO A C 1
ATOM 576 O O . PRO A 1 74 ? 7.384 -1.920 -30.439 1.00 65.62 74 PRO A O 1
ATOM 579 N N . ALA A 1 75 ? 9.423 -2.652 -31.003 1.00 69.25 75 ALA A N 1
ATOM 580 C CA . ALA A 1 75 ? 9.166 -4.068 -30.741 1.00 69.25 75 ALA A CA 1
ATOM 581 C C . ALA A 1 75 ? 9.107 -4.433 -29.243 1.00 69.25 75 ALA A C 1
ATOM 583 O O . ALA A 1 75 ? 8.702 -5.546 -28.912 1.00 69.25 75 ALA A O 1
ATOM 584 N N . HIS A 1 76 ? 9.517 -3.536 -28.339 1.00 70.50 76 HIS A N 1
ATOM 585 C CA . HIS A 1 76 ? 9.531 -3.795 -26.896 1.00 70.50 76 HIS A CA 1
ATOM 586 C C . HIS A 1 76 ? 8.514 -2.905 -26.191 1.00 70.50 76 HIS A C 1
ATOM 588 O O . HIS A 1 76 ? 8.654 -1.682 -26.182 1.00 70.50 76 HIS A O 1
ATOM 594 N N . ALA A 1 77 ? 7.492 -3.536 -25.610 1.00 66.56 77 ALA A N 1
ATOM 595 C CA . ALA A 1 77 ? 6.359 -2.848 -25.001 1.00 66.56 77 ALA A CA 1
ATOM 596 C C . ALA A 1 77 ? 6.675 -2.283 -23.604 1.00 66.56 77 ALA A C 1
ATOM 598 O O . ALA A 1 77 ? 5.986 -1.365 -23.164 1.00 66.56 77 ALA A O 1
ATOM 599 N N . SER A 1 78 ? 7.706 -2.799 -22.922 1.00 82.38 78 SER A N 1
ATOM 600 C CA . SER A 1 78 ? 8.075 -2.393 -21.559 1.00 82.38 78 SER A CA 1
ATOM 601 C C . SER A 1 78 ? 9.587 -2.415 -21.283 1.00 82.38 78 SER A C 1
ATOM 603 O O . SER A 1 78 ? 10.359 -3.086 -21.978 1.00 82.38 78 SER A O 1
ATOM 605 N N . ILE A 1 79 ? 10.030 -1.711 -20.234 1.00 89.12 79 ILE A N 1
ATOM 606 C CA . ILE A 1 79 ? 11.406 -1.808 -19.697 1.00 89.12 79 ILE A CA 1
ATOM 607 C C . ILE A 1 79 ? 11.772 -3.240 -19.319 1.00 89.12 79 ILE A C 1
ATOM 609 O O . ILE A 1 79 ? 12.918 -3.646 -19.509 1.00 89.12 79 ILE A O 1
ATOM 613 N N . THR A 1 80 ? 10.812 -4.026 -18.835 1.00 88.88 80 THR A N 1
ATOM 614 C CA . THR A 1 80 ? 11.021 -5.441 -18.522 1.00 88.88 80 THR A CA 1
ATOM 615 C C . THR A 1 80 ? 11.372 -6.240 -19.776 1.00 88.88 80 THR A C 1
ATOM 617 O O . THR A 1 80 ? 12.341 -7.000 -19.753 1.00 88.88 80 THR A O 1
ATOM 620 N N . ASP A 1 81 ? 10.665 -6.017 -20.887 1.00 89.31 81 ASP A N 1
ATOM 621 C CA . ASP A 1 81 ? 10.957 -6.680 -22.166 1.00 89.31 81 ASP A CA 1
ATOM 622 C C . ASP A 1 81 ? 12.318 -6.254 -22.723 1.00 89.31 81 ASP A C 1
ATOM 624 O O . ASP A 1 81 ? 13.092 -7.082 -23.212 1.00 89.31 81 ASP A O 1
ATOM 628 N N . ALA A 1 82 ? 12.640 -4.962 -22.618 1.00 93.25 82 ALA A N 1
ATOM 629 C CA . ALA A 1 82 ? 13.935 -4.436 -23.030 1.00 93.25 82 ALA A CA 1
ATOM 630 C C . ALA A 1 82 ? 15.077 -5.031 -22.190 1.00 93.25 82 ALA A C 1
ATOM 632 O O . ALA A 1 82 ? 16.090 -5.457 -22.746 1.00 93.25 82 ALA A O 1
ATOM 633 N N . LEU A 1 83 ? 14.910 -5.137 -20.868 1.00 94.06 83 LEU A N 1
ATOM 634 C CA . LEU A 1 83 ? 15.882 -5.782 -19.986 1.00 94.06 83 LEU A CA 1
ATOM 635 C C . LEU A 1 83 ? 16.025 -7.274 -20.295 1.00 94.06 83 LEU A C 1
ATOM 637 O O . LEU A 1 83 ? 17.148 -7.774 -20.321 1.00 94.06 83 LEU A O 1
ATOM 641 N N . ALA A 1 84 ? 14.931 -7.982 -20.580 1.00 93.19 84 ALA A N 1
ATOM 642 C CA . ALA A 1 84 ? 14.979 -9.382 -20.991 1.00 93.19 84 ALA A CA 1
ATOM 643 C C . ALA A 1 84 ? 15.772 -9.562 -22.299 1.00 93.19 84 ALA A C 1
ATOM 645 O O . ALA A 1 84 ? 16.625 -10.450 -22.390 1.00 93.19 84 ALA A O 1
ATOM 646 N N . LEU A 1 85 ? 15.571 -8.680 -23.287 1.00 94.44 85 LEU A N 1
ATOM 647 C CA . LEU A 1 85 ? 16.357 -8.693 -24.523 1.00 94.44 85 LEU A CA 1
ATOM 648 C C . LEU A 1 85 ? 17.844 -8.415 -24.262 1.00 94.44 85 LEU A C 1
ATOM 650 O O . LEU A 1 85 ? 18.711 -9.094 -24.824 1.00 94.44 85 LEU A O 1
ATOM 654 N N . VAL A 1 86 ? 18.151 -7.421 -23.425 1.00 95.62 86 VAL A N 1
ATOM 655 C CA . VAL A 1 86 ? 19.536 -7.098 -23.063 1.00 95.62 86 VAL A CA 1
ATOM 656 C C . VAL A 1 86 ? 20.181 -8.286 -22.350 1.00 95.62 86 VAL A C 1
ATOM 658 O O . VAL A 1 86 ? 21.280 -8.684 -22.728 1.00 95.62 86 VAL A O 1
ATOM 661 N N . ARG A 1 87 ? 19.479 -8.932 -21.410 1.00 96.00 87 ARG A N 1
ATOM 662 C CA . ARG A 1 87 ? 19.953 -10.128 -20.692 1.00 96.00 87 ARG A CA 1
ATOM 663 C C . ARG A 1 87 ? 20.204 -11.322 -21.606 1.0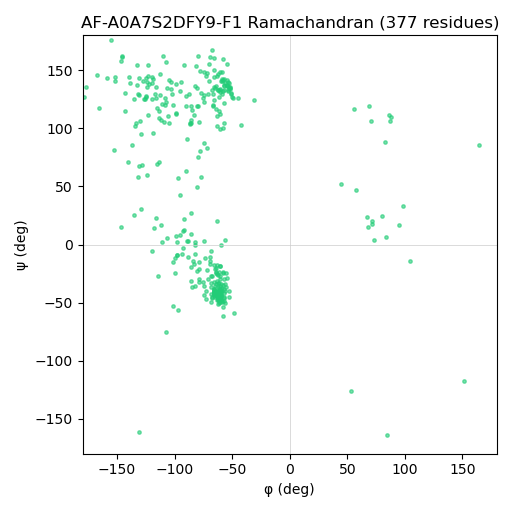0 96.00 87 ARG A C 1
ATOM 665 O O . ARG A 1 87 ? 21.159 -12.056 -21.375 1.00 96.00 87 ARG A O 1
ATOM 672 N N . LYS A 1 88 ? 19.436 -11.476 -22.689 1.00 95.75 88 LYS A N 1
ATOM 673 C CA . LYS A 1 88 ? 19.690 -12.515 -23.703 1.00 95.75 88 LYS A CA 1
ATOM 674 C C . LYS A 1 88 ? 21.092 -12.407 -24.321 1.00 95.75 88 LYS A C 1
ATOM 676 O O . LYS A 1 88 ? 21.696 -13.430 -24.623 1.00 95.75 88 LYS A O 1
ATOM 681 N N . HIS A 1 89 ? 21.611 -11.191 -24.498 1.00 93.75 89 HIS A N 1
ATOM 682 C CA . HIS A 1 89 ? 22.940 -10.949 -25.083 1.00 93.75 89 HIS A CA 1
ATOM 683 C C . HIS A 1 89 ? 24.016 -10.667 -24.025 1.00 93.75 89 HIS A C 1
ATOM 685 O O . HIS A 1 89 ? 25.202 -10.890 -24.263 1.00 93.75 89 HIS A O 1
ATOM 691 N N . ARG A 1 90 ? 23.613 -10.186 -22.846 1.00 94.00 90 ARG A N 1
ATOM 692 C CA . ARG A 1 90 ? 24.481 -9.890 -21.708 1.00 94.00 90 ARG A CA 1
ATOM 693 C C . ARG A 1 90 ? 23.826 -10.378 -20.408 1.00 94.00 90 ARG A C 1
ATOM 695 O O . ARG A 1 90 ? 23.196 -9.578 -19.722 1.00 94.00 90 ARG A O 1
ATOM 702 N N . PRO A 1 91 ? 24.007 -11.656 -20.026 1.00 95.00 91 PRO A N 1
ATOM 703 C CA . PRO A 1 91 ? 23.281 -12.263 -18.903 1.00 95.00 91 PRO A CA 1
ATOM 704 C C . PRO A 1 91 ? 23.443 -11.556 -17.556 1.00 95.00 91 PRO A C 1
ATOM 706 O O . PRO A 1 91 ? 22.517 -11.563 -16.756 1.00 95.00 91 PRO A O 1
ATOM 709 N N . ILE A 1 92 ? 24.585 -10.899 -17.321 1.00 94.19 92 ILE A N 1
ATOM 710 C CA . ILE A 1 92 ? 24.843 -10.174 -16.066 1.00 94.19 92 ILE A CA 1
ATOM 711 C C . ILE A 1 92 ? 24.239 -8.763 -16.036 1.00 94.19 92 ILE A C 1
ATOM 713 O O . ILE A 1 92 ? 24.489 -8.023 -15.093 1.00 94.19 92 ILE A O 1
ATOM 717 N N . ALA A 1 93 ? 23.527 -8.338 -17.084 1.00 95.62 93 ALA A N 1
ATOM 718 C CA . ALA A 1 93 ? 22.900 -7.025 -17.107 1.00 95.62 93 ALA A CA 1
ATOM 719 C C . ALA A 1 93 ? 21.870 -6.919 -15.975 1.00 95.62 93 ALA A C 1
ATOM 721 O O . ALA A 1 93 ? 20.846 -7.608 -15.957 1.00 95.62 93 ALA A O 1
ATOM 722 N N . GLU A 1 94 ? 22.157 -6.036 -15.033 1.00 90.88 94 GLU A N 1
ATOM 723 C CA . GLU A 1 94 ? 21.390 -5.823 -13.818 1.00 90.88 94 GLU A CA 1
ATOM 724 C C . GLU A 1 94 ? 21.591 -4.368 -13.381 1.00 90.88 94 GLU A C 1
ATOM 726 O O . GLU A 1 94 ? 22.458 -4.070 -12.556 1.00 90.88 94 GLU A O 1
ATOM 731 N N . PRO A 1 95 ? 20.845 -3.424 -13.993 1.00 94.06 95 PRO A N 1
ATOM 732 C CA . PRO A 1 95 ? 20.777 -2.058 -13.494 1.00 94.06 95 PRO A CA 1
ATOM 733 C C . PRO A 1 95 ? 20.412 -2.077 -12.013 1.00 94.06 95 PRO A C 1
ATOM 735 O O . PRO A 1 95 ? 19.502 -2.807 -11.615 1.00 94.06 95 PRO A O 1
ATOM 738 N N . ASN A 1 96 ? 21.098 -1.271 -11.201 1.00 89.69 96 ASN A N 1
ATOM 739 C CA . ASN A 1 96 ? 20.712 -1.129 -9.803 1.00 89.69 96 ASN A CA 1
ATOM 740 C C . ASN A 1 96 ? 19.254 -0.640 -9.695 1.00 89.69 96 ASN A C 1
ATOM 742 O O . ASN A 1 96 ? 18.688 -0.071 -10.635 1.00 89.69 96 ASN A O 1
ATOM 746 N N . TRP A 1 97 ? 18.636 -0.864 -8.539 1.00 70.81 97 TRP A N 1
ATOM 747 C CA . TRP A 1 97 ? 17.204 -0.627 -8.374 1.00 70.81 97 TRP A CA 1
ATOM 748 C C . TRP A 1 97 ? 16.793 0.836 -8.626 1.00 70.81 97 TRP A C 1
ATOM 750 O O . TRP A 1 97 ? 15.753 1.071 -9.237 1.00 70.81 97 TRP A O 1
ATOM 760 N N . GLY A 1 98 ? 17.624 1.816 -8.255 1.00 64.25 98 GLY A N 1
ATOM 761 C CA . GLY A 1 98 ? 17.341 3.239 -8.482 1.00 64.25 98 GLY A CA 1
ATOM 762 C C . GLY A 1 98 ? 17.429 3.632 -9.958 1.00 64.25 98 GLY A C 1
ATOM 763 O O . GLY A 1 98 ? 16.702 4.508 -10.432 1.00 64.25 98 GLY A O 1
ATOM 764 N N . PHE A 1 99 ? 18.268 2.944 -10.736 1.00 90.06 99 PHE A N 1
ATOM 765 C CA . PHE A 1 99 ? 18.277 3.066 -12.194 1.00 90.06 99 PHE A CA 1
ATOM 766 C C . PHE A 1 99 ? 17.061 2.394 -12.825 1.00 90.06 99 PHE A C 1
ATOM 768 O O . PHE A 1 99 ? 16.480 2.964 -13.746 1.00 90.06 99 PHE A O 1
ATOM 775 N N . MET A 1 100 ? 16.641 1.230 -12.319 1.00 86.62 100 MET A N 1
ATOM 776 C CA . MET A 1 100 ? 15.408 0.569 -12.761 1.00 86.62 100 MET A CA 1
ATOM 777 C C . MET A 1 100 ? 14.173 1.442 -12.516 1.00 86.62 100 MET A C 1
ATOM 779 O O . MET A 1 100 ? 13.324 1.549 -13.397 1.00 86.62 100 MET A O 1
ATOM 783 N N . GLU A 1 101 ? 14.081 2.121 -11.372 1.00 72.25 101 GLU A N 1
ATOM 784 C CA . GLU A 1 101 ? 13.001 3.072 -11.095 1.00 72.25 101 GLU A CA 1
ATOM 785 C C . GLU A 1 101 ? 12.998 4.226 -12.107 1.00 72.25 101 GLU A C 1
ATOM 787 O O . GLU A 1 101 ? 11.981 4.498 -12.746 1.00 72.25 101 GLU A O 1
ATOM 792 N N . GLN A 1 102 ? 14.157 4.852 -12.336 1.00 86.50 102 GLN A N 1
ATOM 793 C CA . GLN A 1 102 ? 14.297 5.933 -13.317 1.00 86.50 102 GLN A CA 1
ATOM 794 C C . GLN A 1 102 ? 13.977 5.480 -14.751 1.00 86.50 102 GLN A C 1
ATOM 796 O O . GLN A 1 102 ? 13.423 6.259 -15.525 1.00 86.50 102 GLN A O 1
ATOM 801 N N . LEU A 1 103 ? 14.279 4.229 -15.103 1.00 84.81 103 LEU A N 1
ATOM 802 C CA . LEU A 1 103 ? 13.909 3.618 -16.379 1.00 84.81 103 LEU A CA 1
ATOM 803 C C . LEU A 1 103 ? 12.401 3.383 -16.507 1.00 84.81 103 LEU A C 1
ATOM 805 O O . LEU A 1 103 ? 11.824 3.683 -17.548 1.00 84.81 103 LEU A O 1
ATOM 809 N N . ASN A 1 104 ? 11.746 2.900 -15.454 1.00 79.56 104 ASN A N 1
ATOM 810 C CA . ASN A 1 104 ? 10.292 2.737 -15.440 1.00 79.56 104 ASN A CA 1
ATOM 811 C C . ASN A 1 104 ? 9.571 4.094 -15.533 1.00 79.56 104 ASN A C 1
ATOM 813 O O . ASN A 1 104 ? 8.547 4.209 -16.203 1.00 79.56 104 ASN A O 1
ATOM 817 N N . LEU A 1 105 ? 10.130 5.144 -14.919 1.00 73.38 105 LEU A N 1
ATOM 818 C CA . LEU A 1 105 ? 9.634 6.518 -15.062 1.00 73.38 105 LEU A CA 1
ATOM 819 C C . LEU A 1 105 ? 9.804 7.053 -16.494 1.00 73.38 105 LEU A C 1
ATOM 821 O O . LEU A 1 105 ? 8.904 7.726 -17.003 1.00 73.38 105 LEU A O 1
ATOM 825 N N . LEU A 1 106 ? 10.929 6.734 -17.144 1.00 78.94 106 LEU A N 1
ATOM 826 C CA . LEU A 1 106 ? 11.182 7.049 -18.554 1.00 78.94 106 LEU A CA 1
ATOM 827 C C . LEU A 1 106 ? 10.144 6.374 -19.469 1.00 78.94 106 LEU A C 1
ATOM 829 O O . LEU A 1 106 ? 9.567 7.039 -20.326 1.00 78.94 106 LEU A O 1
ATOM 833 N N . ASP A 1 107 ? 9.864 5.088 -19.249 1.00 77.56 107 ASP A N 1
ATOM 834 C CA . ASP A 1 107 ? 8.868 4.303 -19.999 1.00 77.56 107 ASP A CA 1
ATOM 835 C C . ASP A 1 107 ? 7.441 4.849 -19.835 1.00 77.56 107 ASP A C 1
ATOM 837 O O . ASP A 1 107 ? 6.655 4.913 -20.778 1.00 77.56 107 ASP A O 1
ATOM 841 N N . ALA A 1 108 ? 7.128 5.337 -18.633 1.00 64.38 108 ALA A N 1
ATOM 842 C CA . ALA A 1 108 ? 5.853 5.967 -18.312 1.00 64.38 108 ALA A CA 1
ATOM 843 C C . ALA A 1 108 ? 5.691 7.397 -18.879 1.00 64.38 108 ALA A C 1
ATOM 845 O O . ALA A 1 108 ? 4.685 8.053 -18.590 1.00 64.38 108 ALA A O 1
ATOM 846 N N . GLY A 1 109 ? 6.662 7.914 -19.646 1.00 57.88 109 GLY A N 1
ATOM 847 C CA . GLY A 1 109 ? 6.610 9.254 -20.244 1.00 57.88 109 GLY A CA 1
ATOM 848 C C . GLY A 1 109 ? 6.669 10.393 -19.219 1.00 57.88 109 GLY A C 1
ATOM 849 O O . GLY A 1 109 ? 6.178 11.494 -19.476 1.00 57.88 109 GLY A O 1
ATOM 850 N N . MET A 1 110 ? 7.222 10.143 -18.028 1.00 45.81 110 MET A N 1
ATOM 851 C CA . MET A 1 110 ? 7.290 11.137 -16.956 1.00 45.81 110 MET A CA 1
ATOM 852 C C . MET A 1 110 ? 8.520 12.041 -17.129 1.00 45.81 110 MET A C 1
ATOM 854 O O . MET A 1 110 ? 9.658 11.588 -17.059 1.00 45.81 110 MET A O 1
ATOM 858 N N . SER A 1 111 ? 8.279 13.339 -17.357 1.00 41.44 111 SER A N 1
ATOM 859 C CA . SER A 1 111 ? 9.320 14.362 -17.557 1.00 41.44 111 SER A CA 1
ATOM 860 C C . SER A 1 111 ? 10.284 14.488 -16.354 1.00 41.44 111 SER A C 1
ATOM 862 O O . SER A 1 111 ? 9.841 14.348 -15.209 1.00 41.44 111 SER A O 1
ATOM 864 N N . PRO A 1 112 ? 11.574 14.849 -16.563 1.00 39.97 112 PRO A N 1
ATOM 865 C CA . PRO A 1 112 ? 12.590 15.013 -15.510 1.00 39.97 112 PRO A CA 1
ATOM 866 C C . PRO A 1 112 ? 12.296 16.066 -14.419 1.00 39.97 112 PRO A C 1
ATOM 868 O O . PRO A 1 112 ? 13.123 16.258 -13.528 1.00 39.97 112 PRO A O 1
ATOM 871 N N . LEU A 1 113 ? 11.171 16.782 -14.470 1.00 35.41 113 LEU A N 1
ATOM 872 C CA . LEU A 1 113 ? 10.855 17.907 -13.578 1.00 35.41 113 LEU A CA 1
ATOM 873 C C . LEU A 1 113 ? 10.286 17.508 -12.199 1.00 35.41 113 LEU A C 1
ATOM 875 O O . LEU A 1 113 ? 10.049 18.376 -11.364 1.00 35.41 113 LEU A O 1
ATOM 879 N N . TYR A 1 114 ? 10.111 16.218 -11.901 1.00 33.44 114 TYR A N 1
ATOM 880 C CA . TYR A 1 114 ? 9.443 15.758 -10.672 1.00 33.44 114 TYR A CA 1
ATOM 881 C C . TYR A 1 114 ? 10.337 15.750 -9.406 1.00 33.44 114 TYR A C 1
ATOM 883 O O . TYR A 1 114 ? 10.412 14.751 -8.698 1.00 33.44 114 TYR A O 1
ATOM 891 N N . ARG A 1 115 ? 11.055 16.848 -9.105 1.00 36.28 115 ARG A N 1
ATOM 892 C CA . ARG A 1 115 ? 11.871 16.966 -7.868 1.00 36.28 115 ARG A CA 1
ATOM 893 C C . ARG A 1 115 ? 11.743 18.295 -7.109 1.00 36.28 115 ARG A C 1
ATOM 895 O O . ARG A 1 115 ? 12.657 18.657 -6.382 1.00 36.28 115 ARG A O 1
ATOM 902 N N . HIS A 1 116 ? 10.638 19.028 -7.229 1.00 33.53 116 HIS A N 1
ATOM 903 C CA . HIS A 1 116 ? 10.410 20.231 -6.402 1.00 33.53 116 HIS A CA 1
ATOM 904 C C . HIS A 1 116 ? 9.649 19.989 -5.086 1.00 33.53 116 HIS A C 1
ATOM 906 O O . HIS A 1 116 ? 9.285 20.947 -4.418 1.00 33.53 116 HIS A O 1
ATOM 912 N N . CYS A 1 117 ? 9.477 18.734 -4.651 1.00 29.95 117 CYS A N 1
ATOM 913 C CA . CYS A 1 117 ? 8.800 18.423 -3.381 1.00 29.95 117 CYS A CA 1
ATOM 914 C C . CYS A 1 117 ? 9.585 17.479 -2.448 1.00 29.95 117 CYS A C 1
ATOM 916 O O . CYS A 1 117 ? 8.977 16.741 -1.682 1.00 29.95 117 CYS A O 1
ATOM 918 N N . LEU A 1 118 ? 10.924 17.496 -2.476 1.00 32.19 118 LEU A N 1
ATOM 919 C CA . LEU A 1 118 ? 11.736 16.889 -1.410 1.00 32.19 118 LEU A CA 1
ATOM 920 C C . LEU A 1 118 ? 12.403 18.003 -0.587 1.00 32.19 118 LEU A C 1
ATOM 922 O O . LEU A 1 118 ? 13.069 18.848 -1.192 1.00 32.19 118 LEU A O 1
ATOM 926 N N . PRO A 1 119 ? 12.255 18.032 0.751 1.00 26.59 119 PRO A N 1
ATOM 927 C CA . PRO A 1 119 ? 13.017 18.951 1.586 1.00 26.59 119 PRO A CA 1
ATOM 928 C C . PRO A 1 119 ? 14.520 18.603 1.548 1.00 26.59 119 PRO A C 1
ATOM 930 O O . PRO A 1 119 ? 14.877 17.434 1.359 1.00 26.59 119 PRO A O 1
ATOM 933 N N . PRO A 1 120 ? 15.419 19.591 1.709 1.00 32.50 120 PRO A N 1
ATOM 934 C CA . PRO A 1 120 ? 16.852 19.352 1.713 1.00 32.50 120 PRO A CA 1
ATOM 935 C C . PRO A 1 120 ? 17.332 18.767 3.049 1.00 32.50 120 PRO A C 1
ATOM 937 O O . PRO A 1 120 ? 16.835 19.112 4.118 1.00 32.50 120 PRO A O 1
ATOM 940 N N . THR A 1 121 ? 18.395 17.965 2.939 1.00 32.75 121 THR A N 1
ATOM 941 C CA . THR A 1 121 ? 19.393 17.594 3.963 1.00 32.75 121 THR A CA 1
ATOM 942 C C . THR A 1 121 ? 18.982 16.665 5.115 1.00 32.75 121 THR A C 1
ATOM 944 O O . THR A 1 121 ? 18.445 17.089 6.127 1.00 32.75 121 THR A O 1
ATOM 947 N N . LEU A 1 122 ? 19.447 15.414 5.027 1.00 30.84 122 LEU A N 1
ATOM 948 C CA . LEU A 1 122 ? 20.041 14.694 6.159 1.00 30.84 122 LEU A CA 1
ATOM 949 C C . LEU A 1 122 ? 21.526 14.462 5.844 1.00 30.84 122 LEU A C 1
ATOM 951 O O . LEU A 1 122 ? 21.965 13.366 5.516 1.00 30.84 122 LEU A O 1
ATOM 955 N N . THR A 1 123 ? 22.301 15.544 5.875 1.00 32.81 123 THR A N 1
ATOM 956 C CA . THR A 1 123 ? 23.747 15.485 6.104 1.00 32.81 123 THR A CA 1
ATOM 957 C C . THR A 1 123 ? 23.946 15.559 7.613 1.00 32.81 123 THR A C 1
ATOM 959 O O . THR A 1 123 ? 23.985 16.644 8.185 1.00 32.81 123 THR A O 1
ATOM 962 N N . GLY A 1 124 ? 23.988 14.409 8.272 1.00 28.86 124 GLY A N 1
ATOM 963 C CA . GLY A 1 124 ? 24.224 14.304 9.706 1.00 28.86 124 GLY A CA 1
ATOM 964 C C . GLY A 1 124 ? 24.555 12.859 10.032 1.00 28.86 124 GLY A C 1
ATOM 965 O O . GLY A 1 124 ? 23.763 11.968 9.751 1.00 28.86 124 GLY A O 1
ATOM 966 N N . VAL A 1 125 ? 25.768 12.644 10.526 1.00 29.33 125 VAL A N 1
ATOM 967 C CA . VAL A 1 125 ? 26.393 11.353 10.825 1.00 29.33 125 VAL A CA 1
ATOM 968 C C . VAL A 1 125 ? 25.474 10.479 11.692 1.00 29.33 125 VAL A C 1
ATOM 970 O O . VAL A 1 125 ? 24.965 10.937 12.713 1.00 29.33 125 VAL A O 1
ATOM 973 N N . MET A 1 126 ? 25.267 9.226 11.278 1.00 28.67 126 MET A N 1
ATOM 974 C CA . MET A 1 126 ? 24.607 8.194 12.085 1.00 28.67 126 MET A CA 1
ATOM 975 C C . MET A 1 126 ? 25.501 7.844 13.288 1.00 28.67 126 MET A C 1
ATOM 977 O O . MET A 1 126 ? 26.692 7.618 13.073 1.00 28.67 126 MET A O 1
ATOM 981 N N . PRO A 1 127 ? 24.990 7.765 14.530 1.00 28.25 127 PRO A N 1
ATOM 982 C CA . PRO A 1 127 ? 25.755 7.173 15.620 1.00 28.25 127 PRO A CA 1
ATOM 983 C C . PRO A 1 127 ? 25.939 5.676 15.340 1.00 28.25 127 PRO A C 1
ATOM 985 O O . PRO A 1 127 ? 24.966 4.983 15.034 1.00 28.25 127 PRO A O 1
ATOM 988 N N . GLU A 1 128 ? 27.175 5.186 15.428 1.00 29.98 128 GLU A N 1
ATOM 989 C CA . GLU A 1 128 ? 27.465 3.757 15.317 1.00 29.98 128 GLU A CA 1
ATOM 990 C C . GLU A 1 128 ? 26.852 2.983 16.492 1.00 29.98 128 GLU A C 1
ATOM 992 O O . GLU A 1 128 ? 26.932 3.396 17.651 1.00 29.98 128 GLU A O 1
ATOM 997 N N . LEU A 1 129 ? 26.226 1.850 16.175 1.00 29.06 129 LEU A N 1
ATOM 998 C CA . LEU A 1 129 ? 25.773 0.862 17.151 1.00 29.06 129 LEU A CA 1
ATOM 999 C C . LEU A 1 129 ? 27.001 0.080 17.647 1.00 29.06 129 LEU A C 1
ATOM 1001 O O . LEU A 1 129 ? 27.720 -0.457 16.805 1.00 29.06 129 LEU A O 1
ATOM 1005 N N . PRO A 1 130 ? 27.262 -0.022 18.964 1.00 31.11 130 PRO A N 1
ATOM 1006 C CA . PRO A 1 130 ? 28.387 -0.809 19.443 1.00 31.11 130 PRO A CA 1
ATOM 1007 C C . PRO A 1 130 ? 28.126 -2.305 19.255 1.00 31.11 130 PRO A C 1
ATOM 1009 O O . PRO A 1 130 ? 27.094 -2.834 19.676 1.00 31.11 130 PRO A O 1
ATOM 1012 N N . ASP A 1 131 ? 29.109 -2.969 18.650 1.00 31.67 131 ASP A N 1
ATOM 1013 C CA . ASP A 1 131 ? 29.196 -4.414 18.493 1.00 31.67 131 ASP A CA 1
ATOM 1014 C C . ASP A 1 131 ? 29.139 -5.144 19.840 1.00 31.67 131 ASP A C 1
ATOM 1016 O O . ASP A 1 131 ? 29.867 -4.838 20.787 1.00 31.67 131 ASP A O 1
ATOM 1020 N N . GLY A 1 132 ? 28.304 -6.180 19.898 1.00 33.62 132 GLY A N 1
ATOM 1021 C CA . GLY A 1 132 ? 28.253 -7.098 21.024 1.00 33.62 132 GLY A CA 1
ATOM 1022 C C . GLY A 1 132 ? 29.539 -7.912 21.146 1.00 33.62 132 GLY A C 1
ATOM 1023 O O . GLY A 1 132 ? 29.859 -8.721 20.274 1.00 33.62 132 GLY A O 1
ATOM 1024 N N . LYS A 1 133 ? 30.232 -7.770 22.279 1.00 28.94 133 LYS A N 1
ATOM 1025 C CA . LYS A 1 133 ? 31.157 -8.779 22.803 1.00 28.94 133 LYS A CA 1
ATOM 1026 C C . LYS A 1 133 ? 31.086 -8.838 24.326 1.00 28.94 133 LYS A C 1
ATOM 1028 O O . LYS A 1 133 ? 31.270 -7.826 24.984 1.00 28.94 133 LYS A O 1
ATOM 1033 N N . GLY A 1 134 ? 30.941 -10.063 24.830 1.00 26.59 134 GLY A N 1
ATOM 1034 C CA . GLY A 1 134 ? 31.644 -10.524 26.027 1.00 26.59 134 GLY A CA 1
ATOM 1035 C C . GLY A 1 134 ? 30.978 -10.237 27.366 1.00 26.59 134 GLY A C 1
ATOM 1036 O O . GLY A 1 134 ? 31.024 -9.130 27.880 1.00 26.59 134 GLY A O 1
ATOM 1037 N N . VAL A 1 135 ? 30.434 -11.298 27.950 1.00 33.03 135 VAL A N 1
ATOM 1038 C CA . VAL A 1 135 ? 30.158 -11.446 29.381 1.00 33.03 135 VAL A CA 1
ATOM 1039 C C . VAL A 1 135 ? 31.472 -11.344 30.165 1.00 33.03 135 VAL A C 1
ATOM 1041 O O . VAL A 1 135 ? 32.413 -12.024 29.772 1.00 33.03 135 VAL A O 1
ATOM 1044 N N . GLU A 1 136 ? 31.512 -10.571 31.259 1.00 24.12 136 GLU A N 1
ATOM 1045 C CA . GLU A 1 136 ? 32.214 -10.896 32.520 1.00 24.12 136 GLU A CA 1
ATOM 1046 C C . GLU A 1 136 ? 32.026 -9.795 33.593 1.00 24.12 136 GLU A C 1
ATOM 1048 O O . GLU A 1 136 ? 32.324 -8.632 33.353 1.00 24.12 136 GLU A O 1
ATOM 1053 N N . GLY A 1 137 ? 31.571 -10.200 34.789 1.00 24.64 137 GLY A N 1
ATOM 1054 C CA . GLY A 1 137 ? 32.177 -9.802 36.071 1.00 24.64 137 GLY A CA 1
ATOM 1055 C C . GLY A 1 137 ? 31.783 -8.497 36.791 1.00 24.64 137 GLY A C 1
ATOM 1056 O O . GLY A 1 137 ? 32.260 -7.426 36.446 1.00 24.64 137 GLY A O 1
ATOM 1057 N N . CYS A 1 138 ? 31.114 -8.693 37.938 1.00 21.19 138 CYS A N 1
ATOM 1058 C CA . CYS A 1 138 ? 31.383 -8.077 39.255 1.00 21.19 138 CYS A CA 1
ATOM 1059 C C . CYS A 1 138 ? 30.760 -6.713 39.646 1.00 21.19 138 CYS A C 1
ATOM 1061 O O . CYS A 1 138 ? 31.189 -5.648 39.222 1.00 21.19 138 CYS A O 1
ATOM 1063 N N . ASP A 1 139 ? 29.817 -6.841 40.589 1.00 23.80 139 ASP A N 1
ATOM 1064 C CA . ASP A 1 139 ? 29.718 -6.182 41.902 1.00 23.80 139 ASP A CA 1
ATOM 1065 C C . ASP A 1 139 ? 29.442 -4.674 42.068 1.00 23.80 139 ASP A C 1
ATOM 1067 O O . ASP A 1 139 ? 30.234 -3.800 41.740 1.00 23.80 139 ASP A O 1
ATOM 1071 N N . GLU A 1 140 ? 28.307 -4.462 42.754 1.00 27.84 140 GLU A N 1
ATOM 1072 C CA . GLU A 1 140 ? 28.044 -3.531 43.861 1.00 27.84 140 GLU A CA 1
ATOM 1073 C C . GLU A 1 140 ? 28.327 -2.026 43.663 1.00 27.84 140 GLU A C 1
ATOM 1075 O O . GLU A 1 140 ? 29.465 -1.563 43.673 1.00 27.84 140 GLU A O 1
ATOM 1080 N N . LYS A 1 141 ? 27.268 -1.206 43.731 1.00 23.33 141 LYS A N 1
ATOM 1081 C CA . LYS A 1 141 ? 26.835 -0.589 45.003 1.00 23.33 141 LYS A CA 1
ATOM 1082 C C . LYS A 1 141 ? 25.566 0.245 44.835 1.00 23.33 141 LYS A C 1
ATOM 1084 O O . LYS A 1 141 ? 25.411 1.021 43.898 1.00 23.33 141 LYS A O 1
ATOM 1089 N N . GLU A 1 142 ? 24.677 0.035 45.794 1.00 26.70 142 GLU A N 1
ATOM 1090 C CA . GLU A 1 142 ? 23.487 0.816 46.098 1.00 26.70 142 GLU A CA 1
ATOM 1091 C C . GLU A 1 142 ? 23.860 2.241 46.526 1.00 26.70 142 GLU A C 1
ATOM 1093 O O . GLU A 1 142 ? 24.825 2.437 47.262 1.00 26.70 142 GLU A O 1
ATOM 1098 N N . GLU A 1 143 ? 23.031 3.217 46.158 1.00 25.83 143 GLU A N 1
ATOM 1099 C CA . GLU A 1 143 ? 22.846 4.417 46.973 1.00 25.83 143 GLU A CA 1
ATOM 1100 C C . GLU A 1 143 ? 21.348 4.720 47.079 1.00 25.83 143 GLU A C 1
ATOM 1102 O O . GLU A 1 143 ? 20.692 5.211 46.157 1.00 25.83 143 GLU A O 1
ATOM 1107 N N . GLU A 1 144 ? 20.807 4.352 48.240 1.00 25.41 144 GLU A N 1
ATOM 1108 C CA . GLU A 1 144 ? 19.527 4.800 48.767 1.00 25.41 144 GLU A CA 1
ATOM 1109 C C . GLU A 1 144 ? 19.557 6.311 49.028 1.00 25.41 144 GLU A C 1
ATOM 1111 O O . GLU A 1 144 ? 20.456 6.826 49.689 1.00 25.41 144 GLU A O 1
ATOM 1116 N N . THR A 1 145 ? 18.489 7.014 48.652 1.00 25.33 145 THR A N 1
ATOM 1117 C CA . THR A 1 145 ? 18.022 8.162 49.440 1.00 25.33 145 THR A CA 1
ATOM 1118 C C . THR A 1 145 ? 16.532 8.005 49.711 1.00 25.33 145 THR A C 1
ATOM 1120 O O . THR A 1 145 ? 15.658 8.315 48.904 1.00 25.33 145 THR A O 1
ATOM 1123 N N . THR A 1 146 ? 16.259 7.448 50.885 1.00 25.30 146 THR A N 1
ATOM 1124 C CA . THR A 1 146 ? 14.936 7.248 51.469 1.00 25.30 146 THR A CA 1
ATOM 1125 C C . THR A 1 146 ? 14.403 8.564 52.031 1.00 25.30 146 THR A C 1
ATOM 1127 O O . THR A 1 146 ? 15.057 9.203 52.852 1.00 25.30 146 THR A O 1
ATOM 1130 N N . ALA A 1 147 ? 13.166 8.921 51.686 1.00 25.55 147 ALA A N 1
ATOM 1131 C CA . ALA A 1 147 ? 12.324 9.761 52.533 1.00 25.55 147 ALA A CA 1
ATOM 1132 C C . ALA A 1 147 ? 10.951 9.095 52.684 1.00 25.55 147 ALA A C 1
ATOM 1134 O O . ALA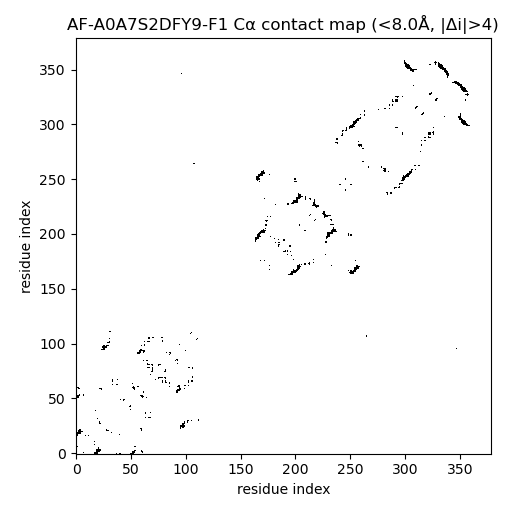 A 1 147 ? 10.144 9.031 51.757 1.00 25.55 147 ALA A O 1
ATOM 1135 N N . MET A 1 148 ? 10.743 8.543 53.879 1.00 25.94 148 MET A N 1
ATOM 1136 C CA . MET A 1 148 ? 9.524 7.907 54.370 1.00 25.94 148 MET A CA 1
ATOM 1137 C C . MET A 1 148 ? 8.325 8.866 54.356 1.00 25.94 148 MET A C 1
ATOM 1139 O O . MET A 1 148 ? 8.424 10.009 54.794 1.00 25.94 148 MET A O 1
ATOM 1143 N N . CYS A 1 149 ? 7.154 8.349 53.979 1.00 26.75 149 CYS A N 1
ATOM 1144 C CA . CYS A 1 149 ? 5.876 8.837 54.489 1.00 26.75 149 CYS A CA 1
ATOM 1145 C C . CYS A 1 149 ? 4.954 7.646 54.784 1.00 26.75 149 CYS A C 1
ATOM 1147 O O . CYS A 1 149 ? 4.944 6.634 54.083 1.00 26.75 149 CYS A O 1
ATOM 1149 N N . GLU A 1 150 ? 4.259 7.756 55.905 1.00 27.12 150 GLU A N 1
ATOM 1150 C CA . GLU A 1 150 ? 3.706 6.681 56.712 1.00 27.12 150 GLU A CA 1
ATOM 1151 C C . GLU A 1 150 ? 2.464 6.019 56.101 1.00 27.12 150 GLU A C 1
ATOM 1153 O O . GLU A 1 150 ? 1.615 6.641 55.461 1.00 27.12 150 GLU A O 1
ATOM 1158 N N . LYS A 1 151 ? 2.315 4.721 56.383 1.00 29.69 151 LYS A N 1
ATOM 1159 C CA . LYS A 1 151 ? 1.100 3.952 56.109 1.00 29.69 151 LYS A CA 1
ATOM 1160 C C . LYS A 1 151 ? -0.069 4.510 56.929 1.00 29.69 151 LYS A C 1
ATOM 1162 O O . LYS A 1 151 ? -0.168 4.251 58.125 1.00 29.69 151 LYS A O 1
ATOM 1167 N N . LYS A 1 152 ? -1.036 5.137 56.259 1.00 30.38 152 LYS A N 1
ATOM 1168 C CA . LYS A 1 152 ? -2.446 5.075 56.670 1.00 30.38 152 LYS A CA 1
ATOM 1169 C C . LYS A 1 152 ? -3.258 4.393 55.578 1.00 30.38 152 LYS A C 1
ATOM 1171 O O . LYS A 1 152 ? -3.115 4.684 54.395 1.00 30.38 152 LYS 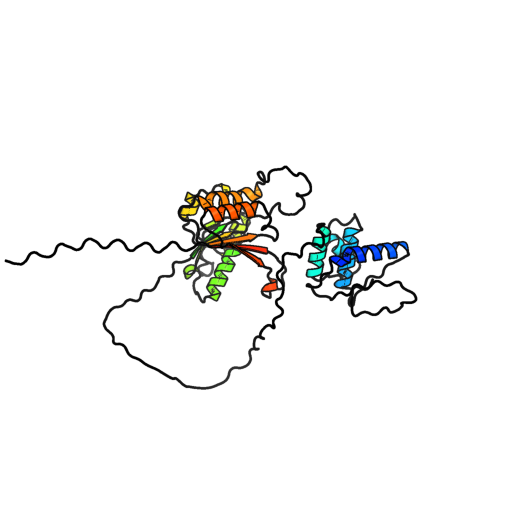A O 1
ATOM 1176 N N . GLY A 1 153 ? -4.036 3.404 56.010 1.00 35.81 153 GLY A N 1
ATOM 1177 C CA . GLY A 1 153 ? -4.776 2.474 55.171 1.00 35.81 153 GLY A CA 1
ATOM 1178 C C . GLY A 1 153 ? -5.658 3.155 54.128 1.00 35.81 153 GLY A C 1
ATOM 1179 O O . GLY A 1 153 ? -6.399 4.088 54.417 1.00 35.81 153 GLY A O 1
ATOM 1180 N N . GLY A 1 154 ? -5.582 2.624 52.913 1.00 26.58 154 GLY A N 1
ATOM 1181 C CA . GLY A 1 154 ? -6.396 3.027 51.778 1.00 26.58 154 GLY A CA 1
ATOM 1182 C C . GLY A 1 154 ? -5.771 2.482 50.506 1.00 26.58 154 GLY A C 1
ATOM 1183 O O . GLY A 1 154 ? -4.978 3.162 49.864 1.00 26.58 154 GLY A O 1
ATOM 1184 N N . LYS A 1 155 ? -6.093 1.235 50.143 1.00 29.97 155 LYS A N 1
ATOM 1185 C CA . LYS A 1 155 ? -5.788 0.708 48.807 1.00 29.97 155 LYS A CA 1
ATOM 1186 C C . LYS A 1 155 ? -6.471 1.614 47.775 1.00 29.97 155 LYS A C 1
ATOM 1188 O O . LYS A 1 155 ? -7.665 1.480 47.532 1.00 29.97 155 LYS A O 1
ATOM 1193 N N . ARG A 1 156 ? -5.722 2.528 47.163 1.00 31.31 156 ARG A N 1
ATOM 1194 C CA . ARG A 1 156 ? -6.055 3.117 45.862 1.00 31.31 156 ARG A CA 1
ATOM 1195 C C . ARG A 1 156 ? -4.986 2.705 44.865 1.00 31.31 156 ARG A C 1
ATOM 1197 O O . ARG A 1 156 ? -4.203 3.515 44.391 1.00 31.31 156 ARG A O 1
ATOM 1204 N N . THR A 1 157 ? -4.975 1.421 44.531 1.00 29.66 157 THR A N 1
ATOM 1205 C CA . THR A 1 157 ? -4.466 0.986 43.233 1.00 29.66 157 THR A CA 1
ATOM 1206 C C . THR A 1 157 ? -5.537 1.369 42.216 1.00 29.66 157 THR A C 1
ATOM 1208 O O . THR A 1 157 ? -6.448 0.596 41.938 1.00 29.66 157 THR A O 1
ATOM 1211 N N . MET A 1 158 ? -5.486 2.596 41.693 1.00 33.22 158 MET A N 1
ATOM 1212 C CA . MET A 1 158 ? -6.091 2.859 40.389 1.00 33.22 158 MET A CA 1
ATOM 1213 C C . MET A 1 158 ? -5.191 2.177 39.359 1.00 33.22 158 MET A C 1
ATOM 1215 O O . MET A 1 158 ? -4.296 2.791 38.788 1.00 33.22 158 MET A O 1
ATOM 1219 N N . GLN A 1 159 ? -5.395 0.875 39.161 1.00 37.59 159 GLN A N 1
ATOM 1220 C CA . GLN A 1 159 ? -5.060 0.264 37.884 1.00 37.59 159 GLN A CA 1
ATOM 1221 C C . GLN A 1 159 ? -5.981 0.942 36.869 1.00 37.59 159 GLN A C 1
ATOM 1223 O O . GLN A 1 159 ? -7.174 0.647 36.825 1.00 37.59 159 GLN A O 1
ATOM 1228 N N . GLN A 1 160 ? -5.464 1.901 36.098 1.00 39.72 160 GLN A N 1
ATOM 1229 C CA . GLN A 1 160 ? -6.094 2.215 34.822 1.00 39.72 160 GLN A CA 1
ATOM 1230 C C . GLN A 1 160 ? -6.021 0.920 34.016 1.00 39.72 160 GLN A C 1
ATOM 1232 O O . GLN A 1 160 ? -4.957 0.557 33.521 1.00 39.72 160 GLN A O 1
ATOM 1237 N N . GLN A 1 161 ? -7.123 0.171 33.974 1.00 41.59 161 GLN A N 1
ATOM 1238 C CA . GLN A 1 161 ? -7.292 -0.906 33.011 1.00 41.59 161 GLN A CA 1
ATOM 1239 C C . GLN A 1 161 ? -7.120 -0.262 31.635 1.00 41.59 161 GLN A C 1
ATOM 1241 O O . GLN A 1 161 ? -7.987 0.496 31.199 1.00 41.59 161 GLN A O 1
ATOM 1246 N N . GLN A 1 162 ? -5.972 -0.479 30.990 1.00 53.75 162 GLN A N 1
ATOM 1247 C CA . GLN A 1 162 ? -5.823 -0.139 29.582 1.00 53.75 162 GLN A CA 1
ATOM 1248 C C . GLN A 1 162 ? -6.859 -0.972 28.835 1.00 53.75 162 GLN A C 1
ATOM 1250 O O . GLN A 1 162 ? -6.803 -2.200 28.848 1.00 53.75 162 GLN A O 1
ATOM 1255 N N . GLN A 1 163 ? -7.863 -0.303 28.273 1.00 69.00 163 GLN A N 1
ATOM 1256 C CA . GLN A 1 163 ? -8.847 -0.969 27.436 1.00 69.00 163 GLN A CA 1
ATOM 1257 C C . GLN A 1 163 ? -8.138 -1.495 26.185 1.00 69.00 163 GLN A C 1
ATOM 1259 O O . GLN A 1 163 ? -7.313 -0.802 25.587 1.00 69.00 163 GLN A O 1
ATOM 1264 N N . GLN A 1 164 ? -8.442 -2.741 25.835 1.00 87.81 164 GLN A N 1
ATOM 1265 C CA . GLN A 1 164 ? -7.937 -3.415 24.644 1.00 87.81 164 GLN A CA 1
ATOM 1266 C C . GLN A 1 164 ? -8.321 -2.619 23.388 1.00 87.81 164 GLN A C 1
ATOM 1268 O O . GLN A 1 164 ? -9.488 -2.268 23.221 1.00 87.81 164 GLN A O 1
ATOM 1273 N N . LEU A 1 165 ? -7.362 -2.375 22.490 1.00 92.44 165 LEU A N 1
ATOM 1274 C CA . LEU A 1 165 ? -7.593 -1.621 21.256 1.00 92.44 165 LEU A CA 1
ATOM 1275 C C . LEU A 1 165 ? -8.522 -2.391 20.308 1.00 92.44 165 LEU A C 1
ATOM 1277 O O . LEU A 1 165 ? -8.177 -3.479 19.846 1.00 92.44 165 LEU A O 1
ATOM 1281 N N . ARG A 1 166 ? -9.674 -1.823 19.960 1.00 96.00 166 ARG A N 1
ATOM 1282 C CA . ARG A 1 166 ? -10.638 -2.438 19.039 1.00 96.00 166 ARG A CA 1
ATOM 1283 C C . ARG A 1 166 ? -10.342 -2.016 17.605 1.00 96.00 166 ARG A C 1
ATOM 1285 O O . ARG A 1 166 ? -10.393 -0.833 17.273 1.00 96.00 166 ARG A O 1
ATOM 1292 N N . VAL A 1 167 ? -10.049 -2.981 16.741 1.00 97.69 167 VAL A N 1
ATOM 1293 C CA . VAL A 1 167 ? -9.567 -2.741 15.376 1.00 97.69 167 VAL A CA 1
ATOM 1294 C C . VAL A 1 167 ? -10.562 -3.261 14.347 1.00 97.69 167 VAL A C 1
ATOM 1296 O O . VAL A 1 167 ? -11.062 -4.380 14.467 1.00 97.69 167 VAL A O 1
ATOM 1299 N N . VAL A 1 168 ? -10.823 -2.468 13.309 1.00 98.38 168 VAL A N 1
ATOM 1300 C CA . VAL A 1 168 ? -11.509 -2.934 12.097 1.00 98.38 168 VAL A CA 1
ATOM 1301 C C . VAL A 1 168 ? -10.543 -2.897 10.922 1.00 98.38 168 VAL A C 1
ATOM 1303 O O . VAL A 1 168 ? -9.925 -1.865 10.652 1.00 98.38 168 VAL A O 1
ATOM 1306 N N . GLU A 1 169 ? -10.442 -4.019 10.213 1.00 98.31 169 GLU A N 1
ATOM 1307 C CA . GLU A 1 169 ? -9.583 -4.170 9.042 1.00 98.31 169 GLU A CA 1
ATOM 1308 C C . GLU A 1 169 ? -10.411 -4.178 7.755 1.00 98.31 169 GLU A C 1
ATOM 1310 O O . GLU A 1 169 ? -11.135 -5.132 7.458 1.00 98.31 169 GLU A O 1
ATOM 1315 N N . PHE A 1 170 ? -10.291 -3.125 6.952 1.00 98.00 170 PHE A N 1
ATOM 1316 C CA . PHE A 1 170 ? -10.877 -3.094 5.613 1.00 98.00 170 PHE A CA 1
ATOM 1317 C C . PHE A 1 170 ? -9.845 -3.517 4.576 1.00 98.00 170 PHE A C 1
ATOM 1319 O O . PHE A 1 170 ? -8.696 -3.082 4.632 1.00 98.00 170 PHE A O 1
ATOM 1326 N N . TYR A 1 171 ? -10.268 -4.304 3.584 1.00 96.50 171 TYR A N 1
ATOM 1327 C CA . TYR A 1 171 ? -9.358 -4.870 2.578 1.00 96.50 171 TYR A CA 1
ATOM 1328 C C . TYR A 1 171 ? -8.263 -5.710 3.248 1.00 96.50 171 TYR A C 1
ATOM 1330 O O . TYR A 1 171 ? -7.070 -5.542 2.999 1.00 96.50 171 TYR A O 1
ATOM 1338 N N . SER A 1 172 ? -8.695 -6.567 4.176 1.00 96.44 172 SER A N 1
ATOM 1339 C CA . SER A 1 172 ? -7.821 -7.299 5.100 1.00 96.44 172 SER A CA 1
ATOM 1340 C C . SER A 1 172 ? -6.826 -8.233 4.399 1.00 96.44 172 SER A C 1
ATOM 1342 O O . SER A 1 172 ? -5.757 -8.524 4.948 1.00 96.44 172 SER A O 1
ATOM 1344 N N . GLY A 1 173 ? -7.128 -8.673 3.171 1.00 95.00 173 GLY A N 1
ATOM 1345 C CA . GLY A 1 173 ? -6.292 -9.589 2.412 1.00 95.00 173 GLY A CA 1
ATOM 1346 C C . GLY A 1 173 ? -5.974 -10.837 3.228 1.00 95.00 173 GLY A C 1
ATOM 1347 O O . GLY A 1 173 ? -6.861 -11.514 3.735 1.00 95.00 173 GLY A O 1
ATOM 1348 N N . VAL A 1 174 ? -4.684 -11.135 3.360 1.00 94.69 174 VAL A N 1
ATOM 1349 C CA . VAL A 1 174 ? -4.192 -12.279 4.143 1.00 94.69 174 VAL A CA 1
ATOM 1350 C C . VAL A 1 174 ? -3.793 -11.917 5.581 1.00 94.69 174 VAL A C 1
ATOM 1352 O O . VAL A 1 174 ? -3.212 -12.758 6.252 1.00 94.69 174 VAL A O 1
ATOM 1355 N N . GLY A 1 175 ? -4.071 -10.692 6.053 1.00 94.75 175 GLY A N 1
ATOM 1356 C CA . GLY A 1 175 ? -3.800 -10.278 7.442 1.00 94.75 175 GLY A CA 1
ATOM 1357 C C . GLY A 1 175 ? -2.505 -9.494 7.659 1.00 94.75 175 GLY A C 1
ATOM 1358 O O . GLY A 1 175 ? -1.872 -9.603 8.705 1.00 94.75 175 GLY A O 1
ATOM 1359 N N . GLY A 1 176 ? -2.084 -8.678 6.687 1.00 95.00 176 GLY A N 1
ATOM 1360 C CA . GLY A 1 176 ? -0.857 -7.877 6.813 1.00 95.00 176 GLY A CA 1
ATOM 1361 C C . GLY A 1 176 ? -0.895 -6.865 7.969 1.00 95.00 176 GLY A C 1
ATOM 1362 O O . GLY A 1 176 ? 0.075 -6.748 8.717 1.00 95.00 176 GLY A O 1
ATOM 1363 N N . TRP A 1 177 ? -2.022 -6.166 8.142 1.00 96.12 177 TRP A N 1
ATOM 1364 C CA . TRP A 1 177 ? -2.229 -5.245 9.265 1.00 96.12 177 TRP A CA 1
ATOM 1365 C C . TRP A 1 177 ? -2.281 -5.977 10.608 1.00 96.12 177 TRP A C 1
ATOM 1367 O O . TRP A 1 177 ? -1.637 -5.545 11.565 1.00 96.12 177 TRP A O 1
ATOM 1377 N N . HIS A 1 178 ? -2.954 -7.124 10.647 1.00 94.69 178 HIS A N 1
ATOM 1378 C CA . HIS A 1 178 ? -3.042 -7.974 11.826 1.00 94.69 178 HIS A CA 1
ATOM 1379 C C . HIS A 1 178 ? -1.650 -8.418 12.301 1.00 94.69 178 HIS A C 1
ATOM 1381 O O . HIS A 1 178 ? -1.298 -8.222 13.464 1.00 94.69 178 HIS A O 1
ATOM 1387 N N . LEU A 1 179 ? -0.805 -8.917 11.391 1.00 92.94 179 LEU A N 1
ATOM 1388 C CA . LEU A 1 179 ? 0.590 -9.267 11.692 1.00 92.94 179 LEU A CA 1
ATOM 1389 C C . LEU A 1 179 ? 1.409 -8.067 12.188 1.00 92.94 179 LEU A C 1
ATOM 1391 O O . LEU A 1 179 ? 2.236 -8.212 13.091 1.00 92.94 179 LEU A O 1
ATOM 1395 N N . ALA A 1 180 ? 1.184 -6.875 11.630 1.00 92.25 180 ALA A N 1
ATOM 1396 C CA . ALA A 1 180 ? 1.854 -5.666 12.099 1.00 92.25 180 ALA A CA 1
ATOM 1397 C C . ALA A 1 180 ? 1.466 -5.332 13.552 1.00 92.25 180 ALA A C 1
ATOM 1399 O O . ALA A 1 180 ? 2.337 -5.006 14.360 1.00 92.25 180 ALA A O 1
ATOM 1400 N N . LEU A 1 181 ? 0.187 -5.471 13.916 1.00 91.12 181 LEU A N 1
ATOM 1401 C CA . LEU A 1 181 ? -0.297 -5.261 15.285 1.00 91.12 181 LEU A CA 1
ATOM 1402 C C . LEU A 1 181 ? 0.261 -6.297 16.266 1.00 91.12 181 LEU A C 1
ATOM 1404 O O . LEU A 1 181 ? 0.679 -5.930 17.366 1.00 91.12 181 LEU A O 1
ATOM 1408 N N . GLU A 1 182 ? 0.345 -7.567 15.866 1.00 88.81 182 GLU A N 1
ATOM 1409 C CA . GLU A 1 182 ? 1.007 -8.606 16.662 1.00 88.81 182 GLU A CA 1
ATOM 1410 C C . GLU A 1 182 ? 2.478 -8.268 16.920 1.00 88.81 182 GLU A C 1
ATOM 1412 O O . GLU A 1 182 ? 2.965 -8.410 18.043 1.00 88.81 182 GLU A O 1
ATOM 1417 N N . GLN A 1 183 ? 3.195 -7.793 15.899 1.00 87.31 183 GLN A N 1
ATOM 1418 C CA . GLN A 1 183 ? 4.600 -7.427 16.042 1.00 87.31 183 GLN A CA 1
ATOM 1419 C C . GLN A 1 183 ? 4.782 -6.232 16.987 1.00 87.31 183 GLN A C 1
ATOM 1421 O O . GLN A 1 183 ? 5.706 -6.237 17.802 1.00 87.31 183 GLN A O 1
ATOM 1426 N N . VAL A 1 184 ? 3.877 -5.248 16.937 1.00 86.81 184 VAL A N 1
ATOM 1427 C CA . VAL A 1 184 ? 3.853 -4.121 17.885 1.00 86.81 184 VAL A CA 1
ATOM 1428 C C . VAL A 1 184 ? 3.531 -4.592 19.308 1.00 86.81 184 VAL A C 1
ATOM 1430 O O . VAL A 1 184 ? 4.144 -4.117 20.265 1.00 86.81 184 VAL A O 1
ATOM 1433 N N . SER A 1 185 ? 2.604 -5.542 19.467 1.00 85.69 185 SER A N 1
ATOM 1434 C CA . SER A 1 185 ? 2.296 -6.159 20.764 1.00 85.69 185 SER A CA 1
ATOM 1435 C C . SER A 1 185 ? 3.543 -6.816 21.364 1.00 85.69 185 SER A C 1
ATOM 1437 O O . SER A 1 185 ? 3.917 -6.536 22.505 1.00 85.69 185 SER A O 1
ATOM 1439 N N . LYS A 1 186 ? 4.245 -7.627 20.560 1.00 83.06 186 LYS A N 1
ATOM 1440 C CA . LYS A 1 186 ? 5.485 -8.309 20.958 1.00 83.06 186 LYS A CA 1
ATOM 1441 C C . LYS A 1 186 ? 6.592 -7.320 21.314 1.00 83.06 186 LYS A C 1
ATOM 1443 O O . LYS A 1 186 ? 7.237 -7.485 22.344 1.00 83.06 186 LYS A O 1
ATOM 1448 N N . SER A 1 187 ? 6.785 -6.261 20.522 1.00 81.12 187 SER A N 1
ATOM 1449 C CA . SER A 1 187 ? 7.810 -5.246 20.810 1.00 81.12 187 SER A CA 1
ATOM 1450 C C . SER A 1 187 ? 7.543 -4.465 22.100 1.00 81.12 187 SER A C 1
ATOM 1452 O O . SER A 1 187 ? 8.463 -3.883 22.662 1.00 81.12 187 SER A O 1
ATOM 1454 N N . LYS A 1 188 ? 6.291 -4.445 22.575 1.00 83.00 188 LYS A N 1
ATOM 1455 C CA . LYS A 1 188 ? 5.898 -3.849 23.860 1.00 83.00 188 LYS A CA 1
ATOM 1456 C C . LYS A 1 188 ? 5.993 -4.821 25.043 1.00 83.00 188 LYS A C 1
ATOM 1458 O O . LYS A 1 188 ? 5.619 -4.449 26.150 1.00 83.00 188 LYS A O 1
ATOM 1463 N N . GLY A 1 189 ? 6.468 -6.051 24.828 1.00 80.38 189 GLY A N 1
ATOM 1464 C CA . GLY A 1 189 ? 6.561 -7.077 25.869 1.00 80.38 189 GLY A CA 1
ATOM 1465 C C . GLY A 1 189 ? 5.207 -7.645 26.307 1.00 80.38 189 GLY A C 1
ATOM 1466 O O . GLY A 1 189 ? 5.113 -8.238 27.378 1.00 80.38 189 GLY A O 1
ATOM 1467 N N . ILE A 1 190 ? 4.152 -7.458 25.507 1.00 79.75 190 ILE A N 1
ATOM 1468 C CA . ILE A 1 190 ? 2.818 -7.967 25.824 1.00 79.75 190 ILE A CA 1
ATOM 1469 C C . ILE A 1 190 ? 2.766 -9.457 25.474 1.00 79.75 190 ILE A C 1
ATOM 1471 O O . ILE A 1 190 ? 2.950 -9.834 24.315 1.00 79.75 190 ILE A O 1
ATOM 1475 N N . VAL A 1 191 ? 2.518 -10.289 26.490 1.00 75.12 191 VAL A N 1
ATOM 1476 C CA . VAL A 1 191 ? 2.567 -11.759 26.399 1.00 75.12 191 VAL A CA 1
ATOM 1477 C C . VAL A 1 191 ? 1.434 -12.303 25.531 1.00 75.12 191 VAL A C 1
ATOM 1479 O O . VAL A 1 191 ? 1.686 -13.073 24.605 1.00 75.12 191 VAL A O 1
ATOM 1482 N N . HIS A 1 192 ? 0.196 -11.877 25.788 1.00 80.56 192 HIS A N 1
ATOM 1483 C CA . HIS A 1 192 ? -0.958 -12.259 24.981 1.00 80.56 192 HIS A CA 1
ATOM 1484 C C . HIS A 1 192 ? -1.415 -11.068 24.143 1.00 80.56 192 HIS A C 1
ATOM 1486 O O . HIS A 1 192 ? -1.772 -10.026 24.679 1.00 80.56 192 HIS A O 1
ATOM 1492 N N . CYS A 1 193 ? -1.455 -11.210 22.815 1.00 83.00 193 CYS A N 1
ATOM 1493 C CA . CYS A 1 193 ? -1.904 -10.129 21.924 1.00 83.00 193 CYS A CA 1
ATOM 1494 C C . CYS A 1 193 ? -3.339 -9.655 22.240 1.00 83.00 193 CYS A C 1
ATOM 1496 O O . CYS A 1 193 ? -3.668 -8.496 21.990 1.00 83.00 193 CYS A O 1
ATOM 1498 N N . SER A 1 194 ? -4.162 -10.520 22.849 1.00 83.75 194 SER A N 1
ATOM 1499 C CA . SER A 1 194 ? -5.484 -10.191 23.400 1.00 83.75 194 SER A CA 1
ATOM 1500 C C . SER A 1 194 ? -5.457 -9.180 24.543 1.00 83.75 194 SER A C 1
ATOM 1502 O O . SER A 1 194 ? -6.474 -8.568 24.823 1.00 83.75 194 SER A O 1
ATOM 1504 N N . ASP A 1 195 ? -4.320 -8.946 25.181 1.00 84.88 195 ASP A N 1
ATOM 1505 C CA . ASP A 1 195 ? -4.207 -7.892 26.188 1.00 84.88 195 ASP A CA 1
ATOM 1506 C C . ASP A 1 195 ? -3.926 -6.528 25.531 1.00 84.88 195 ASP A C 1
ATOM 1508 O O . ASP A 1 195 ? -4.075 -5.488 26.166 1.00 84.88 195 ASP A O 1
ATOM 1512 N N . PHE A 1 196 ? -3.538 -6.517 24.246 1.00 88.12 196 PHE A N 1
ATOM 1513 C CA . PHE A 1 196 ? -3.215 -5.305 23.493 1.00 88.12 196 PHE A CA 1
ATOM 1514 C C . PHE A 1 196 ? -4.341 -4.857 22.559 1.00 88.12 196 PHE A C 1
ATOM 1516 O O . PHE A 1 196 ? -4.749 -3.697 22.599 1.00 88.12 196 PHE A O 1
ATOM 1523 N N . PHE A 1 197 ? -4.834 -5.755 21.703 1.00 92.38 197 PHE A N 1
ATOM 1524 C CA . PHE A 1 197 ? -5.818 -5.427 20.671 1.00 92.38 197 PHE A CA 1
ATOM 1525 C C . PHE A 1 197 ? -6.793 -6.576 20.409 1.00 92.38 197 PHE A C 1
ATOM 1527 O O . PHE A 1 197 ? -6.519 -7.720 20.757 1.00 92.38 197 PHE A O 1
ATOM 1534 N N . GLN A 1 198 ? -7.924 -6.265 19.779 1.00 94.00 198 GLN A N 1
ATOM 1535 C CA . GLN A 1 198 ? -8.870 -7.215 19.201 1.00 94.00 198 GLN A CA 1
ATOM 1536 C C . GLN A 1 198 ? -9.270 -6.720 17.817 1.00 94.00 198 GLN A C 1
ATOM 1538 O O . GLN A 1 198 ? -9.788 -5.609 17.690 1.00 94.00 198 GLN A O 1
ATOM 1543 N N . VAL A 1 199 ? -9.112 -7.550 16.789 1.00 96.06 199 VAL A N 1
ATOM 1544 C CA . VAL A 1 199 ? -9.752 -7.290 15.497 1.00 96.06 199 VAL A CA 1
ATOM 1545 C C . VAL A 1 199 ? -11.213 -7.711 15.608 1.00 96.06 199 VAL A C 1
ATOM 1547 O O . VAL A 1 199 ? -11.544 -8.894 15.659 1.00 96.06 199 VAL A O 1
ATOM 1550 N N . VAL A 1 200 ? -12.098 -6.721 15.700 1.00 96.38 200 VAL A N 1
ATOM 1551 C CA . VAL A 1 200 ? -13.538 -6.921 15.928 1.00 96.38 200 VAL A CA 1
ATOM 1552 C C . VAL A 1 200 ? -14.305 -7.154 14.629 1.00 96.38 200 VAL A C 1
ATOM 1554 O O . VAL A 1 200 ? -15.414 -7.685 14.662 1.00 96.38 200 VAL A O 1
ATOM 1557 N N . ALA A 1 201 ? -13.719 -6.776 13.491 1.00 97.00 201 ALA A N 1
ATOM 1558 C CA . ALA A 1 201 ? -14.207 -7.114 12.162 1.00 97.00 201 ALA A CA 1
ATOM 1559 C C . ALA A 1 201 ? -13.085 -7.013 11.121 1.00 97.00 201 ALA A C 1
ATOM 1561 O O . ALA A 1 201 ? -12.266 -6.096 11.170 1.00 97.00 201 ALA A O 1
ATOM 1562 N N . ALA A 1 202 ? -13.103 -7.924 10.150 1.00 97.56 202 ALA A N 1
ATOM 1563 C CA . ALA A 1 202 ? -12.216 -7.918 8.995 1.00 97.56 202 ALA A CA 1
ATOM 1564 C C . ALA A 1 202 ? -13.032 -8.139 7.712 1.00 97.56 202 ALA A C 1
ATOM 1566 O O . ALA A 1 202 ? -13.939 -8.976 7.680 1.00 97.56 202 ALA A O 1
ATOM 1567 N N . PHE A 1 203 ? -12.729 -7.381 6.659 1.00 96.44 203 PHE A N 1
ATOM 1568 C CA . PHE A 1 203 ? -13.474 -7.398 5.399 1.00 96.44 203 PHE A CA 1
ATOM 1569 C C . PHE A 1 203 ? -12.538 -7.640 4.217 1.00 96.44 203 PHE A C 1
ATOM 1571 O O . PHE A 1 203 ? -11.595 -6.875 4.003 1.00 96.44 203 PHE A O 1
ATOM 1578 N N . ASP A 1 204 ? -12.826 -8.659 3.410 1.00 94.69 204 ASP A N 1
ATOM 1579 C CA . ASP A 1 204 ? -12.241 -8.830 2.079 1.00 94.69 204 ASP A CA 1
ATOM 1580 C C . ASP A 1 204 ? -13.201 -9.598 1.163 1.00 94.69 204 ASP A C 1
ATOM 1582 O O . ASP A 1 204 ? -13.859 -10.557 1.566 1.00 94.69 204 ASP A O 1
ATOM 1586 N N . HIS A 1 205 ? -13.276 -9.181 -0.097 1.00 91.00 205 HIS A N 1
ATOM 1587 C CA . HIS A 1 205 ? -14.096 -9.831 -1.116 1.00 91.00 205 HIS A CA 1
ATOM 1588 C C . HIS A 1 205 ? -13.602 -11.237 -1.498 1.00 91.00 205 HIS A C 1
ATOM 1590 O O . HIS A 1 205 ? -14.395 -12.068 -1.943 1.00 91.00 205 HIS A O 1
ATOM 1596 N N . SER A 1 206 ? -12.302 -11.509 -1.354 1.00 89.62 206 SER A N 1
ATOM 1597 C CA . SER A 1 206 ? -11.692 -12.768 -1.770 1.00 89.62 206 SER A CA 1
ATOM 1598 C C . SER A 1 206 ? -11.875 -13.841 -0.699 1.00 89.62 206 SER A C 1
ATOM 1600 O O . SER A 1 206 ? -11.248 -13.806 0.358 1.00 89.62 206 SER A O 1
ATOM 1602 N N . SER A 1 207 ? -12.686 -14.859 -0.998 1.00 89.25 207 SER A N 1
ATOM 1603 C CA . SER A 1 207 ? -12.852 -16.026 -0.120 1.00 89.25 207 SER A CA 1
ATOM 1604 C C . SER A 1 207 ? -11.541 -16.784 0.112 1.00 89.25 207 SER A C 1
ATOM 1606 O O . SER A 1 207 ? -11.344 -17.345 1.187 1.00 89.25 207 SER A O 1
ATOM 1608 N N . VAL A 1 208 ? -10.628 -16.762 -0.864 1.00 93.06 208 VAL A N 1
ATOM 1609 C CA . VAL A 1 208 ? -9.290 -17.356 -0.740 1.00 93.06 208 VAL A CA 1
ATOM 1610 C C . VAL A 1 208 ? -8.457 -16.581 0.280 1.00 93.06 208 VAL A C 1
ATOM 1612 O O . VAL A 1 208 ? -7.854 -17.191 1.159 1.00 93.06 208 VAL A O 1
ATOM 1615 N N . CYS A 1 209 ? -8.466 -15.246 0.211 1.00 92.12 209 CYS A N 1
ATOM 1616 C CA . CYS A 1 209 ? -7.790 -14.403 1.197 1.00 92.12 209 CYS A CA 1
ATOM 1617 C C . CYS A 1 209 ? -8.374 -14.622 2.597 1.00 92.12 209 CYS A C 1
ATOM 1619 O O . CYS A 1 209 ? -7.618 -14.866 3.532 1.00 92.12 209 CYS A O 1
ATOM 1621 N N . ASN A 1 210 ? -9.706 -14.652 2.717 1.00 90.56 210 ASN A N 1
ATOM 1622 C CA . ASN A 1 210 ? -10.398 -14.893 3.985 1.00 90.56 210 ASN A CA 1
ATOM 1623 C C . ASN A 1 210 ? -10.029 -16.249 4.599 1.00 90.56 210 ASN A C 1
ATOM 1625 O O . ASN A 1 210 ? -9.837 -16.336 5.808 1.00 90.56 210 ASN A O 1
ATOM 1629 N N . ALA A 1 211 ? -9.893 -17.300 3.784 1.00 87.75 211 ALA A N 1
ATOM 1630 C CA . ALA A 1 211 ? -9.475 -18.615 4.261 1.00 87.75 211 ALA A CA 1
ATOM 1631 C C . ALA A 1 211 ? -8.035 -18.601 4.799 1.00 87.75 211 ALA A C 1
ATOM 1633 O O . ALA A 1 211 ? -7.783 -19.127 5.882 1.00 87.75 211 ALA A O 1
ATOM 1634 N N . VAL A 1 212 ? -7.102 -17.966 4.079 1.00 91.62 212 VAL A N 1
ATOM 1635 C CA . VAL A 1 212 ? -5.706 -17.819 4.529 1.00 91.62 212 VAL A CA 1
ATOM 1636 C C . VAL A 1 212 ? -5.634 -16.983 5.804 1.00 91.62 212 VAL A C 1
ATOM 1638 O O . VAL A 1 212 ? -4.966 -17.375 6.756 1.00 91.62 212 VAL A O 1
ATOM 1641 N N . TYR A 1 213 ? -6.349 -15.862 5.857 1.00 92.88 213 TYR A N 1
ATOM 1642 C CA . TYR A 1 213 ? -6.423 -15.021 7.044 1.00 92.88 213 TYR A CA 1
ATOM 1643 C C . TYR A 1 213 ? -6.954 -15.816 8.241 1.00 92.88 213 TYR A C 1
ATOM 1645 O O . TYR A 1 213 ? -6.305 -15.873 9.283 1.00 92.88 213 TYR A O 1
ATOM 1653 N N . ALA A 1 214 ? -8.119 -16.461 8.099 1.00 90.25 214 ALA A N 1
ATOM 1654 C CA . ALA A 1 214 ? -8.758 -17.197 9.187 1.00 90.25 214 ALA A CA 1
ATOM 1655 C C . ALA A 1 214 ? -7.876 -18.346 9.686 1.00 90.25 214 ALA A C 1
ATOM 1657 O O . ALA A 1 214 ? -7.786 -18.576 10.889 1.00 90.25 214 ALA A O 1
ATOM 1658 N N . PHE A 1 215 ? -7.173 -19.027 8.777 1.00 88.44 215 PHE A N 1
ATOM 1659 C CA . PHE A 1 215 ? -6.219 -20.065 9.144 1.00 88.44 215 PHE A CA 1
ATOM 1660 C C . PHE A 1 215 ? -5.097 -19.534 10.046 1.00 88.44 215 PHE A C 1
ATOM 1662 O O . PHE A 1 215 ? -4.725 -20.212 11.002 1.00 88.44 215 PHE A O 1
ATOM 1669 N N . ASN A 1 216 ? -4.574 -18.335 9.784 1.00 86.38 216 ASN A N 1
ATOM 1670 C CA . ASN A 1 216 ? -3.456 -17.777 10.549 1.00 86.38 216 ASN A CA 1
ATOM 1671 C C . ASN A 1 216 ? -3.897 -17.064 11.836 1.00 86.38 216 ASN A C 1
ATOM 1673 O O . ASN A 1 216 ? -3.213 -17.163 12.852 1.00 86.38 216 ASN A O 1
ATOM 1677 N N . HIS A 1 217 ? -5.037 -16.373 11.811 1.00 87.50 217 HIS A N 1
ATOM 1678 C CA . HIS A 1 217 ? -5.393 -15.394 12.844 1.00 87.50 217 HIS A CA 1
ATOM 1679 C C . HIS A 1 217 ? -6.678 -15.709 13.606 1.00 87.50 217 HIS A C 1
ATOM 1681 O O . HIS A 1 217 ? -6.985 -14.992 14.550 1.00 87.50 217 HIS A O 1
ATOM 1687 N N . CYS A 1 218 ? -7.438 -16.743 13.233 1.00 85.62 218 CYS A N 1
ATOM 1688 C CA . CYS A 1 218 ? -8.705 -17.069 13.889 1.00 85.62 218 CYS A CA 1
ATOM 1689 C C . CYS A 1 218 ? -8.690 -18.475 14.506 1.00 85.62 218 CYS A C 1
ATOM 1691 O O . CYS A 1 218 ? -8.162 -19.428 13.932 1.00 85.62 218 CYS A O 1
ATOM 1693 N N . GLY A 1 219 ? -9.350 -18.615 15.658 1.00 74.50 219 GLY A N 1
ATOM 1694 C CA . GLY A 1 219 ? -9.561 -19.895 16.339 1.00 74.50 219 GLY A CA 1
ATOM 1695 C C . GLY A 1 219 ? -8.399 -20.346 17.230 1.00 74.50 219 GLY A C 1
ATOM 1696 O O . GLY A 1 219 ? -7.527 -19.568 17.606 1.00 74.50 219 GLY A O 1
ATOM 1697 N N . SER A 1 220 ? -8.408 -21.622 17.596 1.00 63.06 220 SER A N 1
ATOM 1698 C CA . SER A 1 220 ? -7.332 -22.274 18.351 1.00 63.06 220 SER A CA 1
ATOM 1699 C C . SER A 1 220 ? -6.443 -23.046 17.373 1.00 63.06 220 SER A C 1
ATOM 1701 O O . SER A 1 220 ? -6.960 -23.645 16.429 1.00 63.06 220 SER A O 1
ATOM 1703 N N . GLY A 1 221 ? -5.120 -22.991 17.536 1.00 58.28 221 GLY A N 1
ATOM 1704 C CA . GLY A 1 221 ? -4.203 -23.844 16.776 1.00 58.28 221 GLY A CA 1
ATOM 1705 C C . GLY A 1 221 ? -4.374 -25.323 17.121 1.00 58.28 221 GLY A C 1
ATOM 1706 O O . GLY A 1 221 ? -4.913 -25.659 18.178 1.00 58.28 221 GLY A O 1
ATOM 1707 N N . ASP A 1 222 ? -3.908 -26.205 16.232 1.00 50.94 222 ASP A N 1
ATOM 1708 C CA . ASP A 1 222 ? -3.902 -27.666 16.446 1.00 50.94 222 ASP A CA 1
ATOM 1709 C C . ASP A 1 222 ? -3.058 -28.077 17.671 1.00 50.94 222 ASP A C 1
ATOM 1711 O O . ASP A 1 222 ? -3.215 -29.163 18.222 1.00 50.94 222 ASP A O 1
ATOM 1715 N N . ASP A 1 223 ? -2.182 -27.183 18.120 1.00 58.25 223 ASP A N 1
ATOM 1716 C CA . ASP A 1 223 ? -1.324 -27.271 19.299 1.00 58.25 223 ASP A CA 1
ATOM 1717 C C . ASP A 1 223 ? -1.980 -26.728 20.585 1.00 58.25 223 ASP A C 1
ATOM 1719 O O . ASP A 1 223 ? -1.344 -26.684 21.638 1.00 58.25 223 ASP A O 1
ATOM 1723 N N . GLY A 1 224 ? -3.247 -26.306 20.524 1.00 53.09 224 GLY A N 1
ATOM 1724 C CA . GLY A 1 224 ? -3.962 -25.715 21.656 1.00 53.09 224 GLY A CA 1
ATOM 1725 C C . GLY A 1 224 ? -3.513 -24.291 21.998 1.00 53.09 224 GLY A C 1
ATOM 1726 O O . GLY A 1 224 ? -4.032 -23.706 22.952 1.00 53.09 224 GLY A O 1
ATOM 1727 N N . VAL A 1 225 ? -2.596 -23.701 21.221 1.00 56.94 225 VAL A N 1
ATOM 1728 C CA . VAL A 1 225 ? -2.208 -22.298 21.370 1.00 56.94 225 VAL A CA 1
ATOM 1729 C C . VAL A 1 225 ? -3.340 -21.434 20.820 1.00 56.94 225 VAL A C 1
ATOM 1731 O O . VAL A 1 225 ? -3.771 -21.574 19.672 1.00 56.94 225 VAL A O 1
ATOM 1734 N N . GLN A 1 226 ? -3.868 -20.543 21.658 1.00 59.19 226 GLN A N 1
ATOM 1735 C CA . GLN A 1 226 ? -4.886 -19.588 21.239 1.00 59.19 226 GLN A CA 1
ATOM 1736 C C . GLN A 1 226 ? -4.272 -18.660 20.184 1.00 59.19 226 GLN A C 1
ATOM 1738 O O . GLN A 1 226 ? -3.311 -17.943 20.476 1.00 59.19 226 GLN A O 1
ATOM 1743 N N . LYS A 1 227 ? -4.798 -18.698 18.951 1.00 68.75 227 LYS A N 1
ATOM 1744 C CA . LYS A 1 227 ? -4.365 -17.764 17.907 1.00 68.75 227 LYS A CA 1
ATOM 1745 C C . LYS A 1 227 ? -4.813 -16.357 18.278 1.00 68.75 227 LYS A C 1
ATOM 1747 O O . LYS A 1 227 ? -5.601 -16.139 19.202 1.00 68.75 227 LYS A O 1
ATOM 1752 N N . SER A 1 228 ? -4.270 -15.396 17.553 1.00 68.88 228 SER A N 1
ATOM 1753 C CA . SER A 1 228 ? -4.502 -13.983 17.789 1.00 68.88 228 SER A CA 1
ATOM 1754 C C . SER A 1 228 ? -5.989 -13.594 17.803 1.00 68.88 228 SER A C 1
ATOM 1756 O O . SER A 1 228 ? -6.837 -14.279 17.236 1.00 68.88 228 SER A O 1
ATOM 1758 N N . PRO A 1 229 ? -6.342 -12.491 18.477 1.00 81.56 229 PRO A N 1
ATOM 1759 C CA . PRO A 1 229 ? -7.730 -12.139 18.763 1.00 81.56 229 PRO A CA 1
ATOM 1760 C C . PRO A 1 229 ? -8.406 -11.489 17.546 1.00 81.56 229 PRO A C 1
ATOM 1762 O O . PRO A 1 229 ? -8.592 -10.272 17.522 1.00 81.56 229 PRO A O 1
ATOM 1765 N N . SER A 1 230 ? -8.771 -12.283 16.534 1.00 87.81 230 SER A N 1
ATOM 1766 C CA . SER A 1 230 ? -9.454 -11.784 15.332 1.00 87.81 230 SER A CA 1
ATOM 1767 C C . SER A 1 230 ? -10.806 -12.438 15.061 1.00 87.81 230 SER A C 1
ATOM 1769 O O . SER A 1 230 ? -10.974 -13.656 15.170 1.00 87.81 230 SER A O 1
ATOM 1771 N N . ALA A 1 231 ? -11.772 -11.610 14.662 1.00 88.06 231 ALA A N 1
ATOM 1772 C CA . ALA A 1 231 ? -13.010 -12.048 14.040 1.00 88.06 231 ALA A CA 1
ATOM 1773 C C . ALA A 1 231 ? -12.735 -12.676 12.664 1.00 88.06 231 ALA A C 1
ATOM 1775 O O . ALA A 1 231 ? -11.883 -12.212 11.909 1.00 88.06 231 ALA A O 1
ATOM 1776 N N . VAL A 1 232 ? -13.501 -13.711 12.309 1.00 90.81 232 VAL A N 1
ATOM 1777 C CA . VAL A 1 232 ? -13.385 -14.347 10.989 1.00 90.81 232 VAL A CA 1
ATOM 1778 C C . VAL A 1 232 ? -13.717 -13.321 9.898 1.00 90.81 232 VAL A C 1
ATOM 1780 O O . VAL A 1 232 ? -14.794 -12.717 9.961 1.00 90.81 232 VAL A O 1
ATOM 1783 N N . PRO A 1 233 ? -12.844 -13.129 8.890 1.00 93.44 233 PRO A N 1
ATOM 1784 C CA . PRO A 1 233 ? -13.107 -12.185 7.818 1.00 93.44 233 PRO A CA 1
ATOM 1785 C C . PRO A 1 233 ? -14.379 -12.517 7.053 1.00 93.44 233 PRO A C 1
ATOM 1787 O O . PRO A 1 233 ? -14.673 -13.678 6.753 1.00 93.44 233 PRO A O 1
ATOM 1790 N N . THR A 1 234 ? -15.125 -11.478 6.696 1.00 91.88 234 THR A N 1
ATOM 1791 C CA . THR A 1 234 ? -16.360 -11.612 5.929 1.00 91.88 234 THR A CA 1
ATOM 1792 C C . THR A 1 234 ? -16.167 -11.200 4.476 1.00 91.88 234 THR A C 1
ATOM 1794 O O . THR A 1 234 ? -15.501 -10.210 4.171 1.00 91.88 234 THR A O 1
ATOM 1797 N N . SER A 1 235 ? -16.821 -11.939 3.577 1.00 89.44 235 SER A N 1
ATOM 1798 C CA . SER A 1 235 ? -16.986 -11.582 2.166 1.00 89.44 235 SER A CA 1
ATOM 1799 C C . SER A 1 235 ? -18.186 -10.664 1.913 1.00 89.44 235 SER A C 1
ATOM 1801 O O . SER A 1 235 ? -18.536 -10.412 0.758 1.00 89.44 235 SER A O 1
ATOM 1803 N N . ARG A 1 236 ? -18.834 -10.146 2.972 1.00 90.81 236 ARG A N 1
ATOM 1804 C CA . ARG A 1 236 ? -19.853 -9.094 2.852 1.00 90.81 236 ARG A CA 1
ATOM 1805 C C . ARG A 1 236 ? -19.219 -7.885 2.144 1.00 90.81 236 ARG A C 1
ATOM 1807 O O . ARG A 1 236 ? -18.255 -7.333 2.672 1.00 90.81 236 ARG A O 1
ATOM 1814 N N . PRO A 1 237 ? -19.763 -7.441 0.995 1.00 90.00 237 PRO A N 1
ATOM 1815 C CA . PRO A 1 237 ? -19.260 -6.254 0.314 1.00 90.00 237 PRO A CA 1
ATOM 1816 C C . PRO A 1 237 ? -19.308 -5.035 1.234 1.00 90.00 237 PRO A C 1
ATOM 1818 O O . PRO A 1 237 ? -20.316 -4.813 1.916 1.00 90.00 237 PRO A O 1
ATOM 1821 N N . ILE A 1 238 ? -18.240 -4.241 1.228 1.00 94.38 238 ILE A N 1
ATOM 1822 C CA . ILE A 1 238 ? -18.111 -3.034 2.055 1.00 94.38 238 ILE A CA 1
ATOM 1823 C C . ILE A 1 238 ? -19.232 -2.036 1.726 1.00 94.38 238 ILE A C 1
ATOM 1825 O O . ILE A 1 238 ? -19.771 -1.394 2.620 1.00 94.38 238 ILE A O 1
ATOM 1829 N N . GLU A 1 239 ? -19.668 -1.979 0.469 1.00 91.44 239 GLU A N 1
ATOM 1830 C CA . GLU A 1 239 ? -20.776 -1.158 -0.036 1.00 91.44 239 GLU A CA 1
ATOM 1831 C C . GLU A 1 239 ? -22.128 -1.485 0.614 1.00 91.44 239 GLU A C 1
ATOM 1833 O O . GLU A 1 239 ? -23.065 -0.695 0.541 1.00 91.44 239 GLU A O 1
ATOM 1838 N N . ARG A 1 240 ? -22.259 -2.662 1.238 1.00 92.62 240 ARG A N 1
ATOM 1839 C CA . ARG A 1 240 ? -23.471 -3.060 1.968 1.00 92.62 240 ARG A CA 1
ATOM 1840 C C . ARG A 1 240 ? -23.413 -2.715 3.450 1.00 92.62 240 ARG A C 1
ATOM 1842 O O . ARG A 1 240 ? -24.369 -3.028 4.159 1.00 92.62 240 ARG A O 1
ATOM 1849 N N . LEU A 1 241 ? -22.305 -2.168 3.946 1.00 93.56 241 LEU A N 1
ATOM 1850 C CA . LEU A 1 241 ? -22.209 -1.707 5.326 1.00 93.56 241 LEU A CA 1
ATOM 1851 C C . LEU A 1 241 ? -23.022 -0.430 5.505 1.00 93.56 241 LEU A C 1
ATOM 1853 O O . LEU A 1 241 ? -23.103 0.406 4.608 1.00 93.56 241 LEU A O 1
ATOM 1857 N N . THR A 1 242 ? -23.624 -0.296 6.676 1.00 95.06 242 THR A N 1
ATOM 1858 C CA . THR A 1 242 ? -24.329 0.908 7.105 1.00 95.06 242 THR A CA 1
ATOM 1859 C C . THR A 1 242 ? -23.554 1.596 8.222 1.00 95.06 242 THR A C 1
ATOM 1861 O O . THR A 1 242 ? -22.742 0.972 8.904 1.00 95.06 242 THR A O 1
ATOM 1864 N N . VAL A 1 243 ? -23.859 2.869 8.475 1.00 95.25 243 VAL A N 1
ATOM 1865 C CA . VAL A 1 243 ? -23.326 3.607 9.633 1.00 95.25 243 VAL A CA 1
ATOM 1866 C C . VAL A 1 243 ? -23.581 2.844 10.938 1.00 95.25 243 VAL A C 1
ATOM 1868 O O . VAL A 1 243 ? -22.688 2.722 11.766 1.00 95.25 243 VAL A O 1
ATOM 1871 N N . LYS A 1 244 ? -24.768 2.238 11.078 1.00 95.94 244 LYS A N 1
ATOM 1872 C CA . LYS A 1 244 ? -25.127 1.424 12.244 1.00 95.94 244 LYS A CA 1
ATOM 1873 C C . LYS A 1 244 ? -24.246 0.180 12.387 1.00 95.94 244 LYS A C 1
ATOM 1875 O O . LYS A 1 244 ? -23.874 -0.149 13.507 1.00 95.94 244 LYS A O 1
ATOM 1880 N N . ASP A 1 245 ? -23.929 -0.510 11.285 1.00 95.44 245 ASP A N 1
ATOM 1881 C CA . ASP A 1 245 ? -22.994 -1.646 11.316 1.00 95.44 245 ASP A CA 1
ATOM 1882 C C . ASP A 1 245 ? -21.614 -1.185 11.820 1.00 95.44 245 ASP A C 1
ATOM 1884 O O . ASP A 1 245 ? -21.022 -1.827 12.682 1.00 95.44 245 ASP A O 1
ATOM 1888 N N . LEU A 1 246 ? -21.128 -0.044 11.318 1.00 95.69 246 LEU A N 1
ATOM 1889 C CA . LEU A 1 246 ? -19.820 0.502 11.678 1.00 95.69 246 LEU A CA 1
ATOM 1890 C C . LEU A 1 246 ? -19.746 0.976 13.135 1.00 95.69 246 LEU A C 1
ATOM 1892 O O . LEU A 1 246 ? -18.788 0.643 13.830 1.00 95.69 246 LEU A O 1
ATOM 1896 N N . ASP A 1 247 ? -20.761 1.699 13.612 1.00 95.94 247 ASP A N 1
ATOM 1897 C CA . ASP A 1 247 ? -20.852 2.133 15.011 1.00 95.94 247 ASP A CA 1
ATOM 1898 C C . ASP A 1 247 ? -20.969 0.936 15.968 1.00 95.94 247 ASP A C 1
ATOM 1900 O O . ASP A 1 247 ? -20.406 0.963 17.061 1.00 95.94 247 ASP A O 1
ATOM 1904 N N . ALA A 1 248 ? -21.641 -0.148 15.557 1.00 95.75 248 ALA A N 1
ATOM 1905 C CA . ALA A 1 248 ? -21.768 -1.360 16.368 1.00 95.75 248 ALA A CA 1
ATOM 1906 C C . ALA A 1 248 ? -20.421 -2.056 16.626 1.00 95.75 248 ALA A C 1
ATOM 1908 O O . ALA A 1 248 ? -20.277 -2.764 17.625 1.00 95.75 248 ALA A O 1
ATOM 1909 N N . HIS A 1 249 ? -19.420 -1.847 15.765 1.00 94.56 249 HIS A N 1
ATOM 1910 C CA . HIS A 1 249 ? -18.073 -2.353 16.011 1.00 94.56 249 HIS A CA 1
ATOM 1911 C C . HIS A 1 249 ? -17.353 -1.595 17.132 1.00 94.56 249 HIS A C 1
ATOM 1913 O O . HIS A 1 249 ? -16.453 -2.179 17.735 1.00 94.56 249 HIS A O 1
ATOM 1919 N N . ALA A 1 250 ? -17.751 -0.354 17.450 1.00 94.75 250 ALA A N 1
ATOM 1920 C CA . ALA A 1 250 ? -17.106 0.492 18.460 1.00 94.75 250 ALA A CA 1
ATOM 1921 C C . ALA A 1 250 ? -15.572 0.455 18.327 1.00 94.75 250 ALA A C 1
ATOM 1923 O O . ALA A 1 250 ? -14.866 0.063 19.253 1.00 94.75 250 ALA A O 1
ATOM 1924 N N . ALA A 1 251 ? -15.079 0.707 17.114 1.00 95.56 251 ALA A N 1
ATOM 1925 C CA . ALA A 1 251 ? -13.669 0.560 16.779 1.00 95.56 251 ALA A CA 1
ATOM 1926 C C . ALA A 1 251 ? -12.870 1.793 17.212 1.00 95.56 251 ALA A C 1
ATOM 1928 O O . ALA A 1 251 ? -13.272 2.917 16.922 1.00 95.56 251 ALA A O 1
ATOM 1929 N N . ASP A 1 252 ? -11.703 1.582 17.812 1.00 95.50 252 ASP A N 1
ATOM 1930 C CA . ASP A 1 252 ? -10.743 2.638 18.145 1.00 95.50 252 ASP A CA 1
ATOM 1931 C C . ASP A 1 252 ? -9.816 2.947 16.961 1.00 95.50 252 ASP A C 1
ATOM 1933 O O . ASP A 1 252 ? -9.379 4.087 16.768 1.00 95.50 252 ASP A O 1
ATOM 1937 N N . LEU A 1 253 ? -9.526 1.923 16.153 1.00 96.94 253 LEU A N 1
ATOM 1938 C CA . LEU A 1 253 ? -8.620 1.980 15.013 1.00 96.94 253 LEU A CA 1
ATOM 1939 C C . LEU A 1 253 ? -9.272 1.366 13.772 1.00 96.94 253 LEU A C 1
ATOM 1941 O O . LEU A 1 253 ? -9.726 0.221 13.793 1.00 96.94 253 LEU A O 1
ATOM 1945 N N . TRP A 1 254 ? -9.248 2.102 12.664 1.00 98.25 254 TRP A N 1
ATOM 1946 C CA . TRP A 1 254 ? -9.425 1.517 11.336 1.00 98.25 254 TRP A CA 1
ATOM 1947 C C . TRP A 1 254 ? -8.083 1.402 10.631 1.00 98.25 254 TRP A C 1
ATOM 1949 O O . TRP A 1 254 ? -7.319 2.366 10.574 1.00 98.25 254 TRP A O 1
ATOM 1959 N N . VAL A 1 255 ? -7.836 0.244 10.036 1.00 98.50 255 VAL A N 1
ATOM 1960 C CA . VAL A 1 255 ? -6.723 0.020 9.112 1.00 98.50 255 VAL A CA 1
ATOM 1961 C C . VAL A 1 255 ? -7.282 -0.395 7.760 1.00 98.50 255 VAL A C 1
ATOM 1963 O O . VAL A 1 255 ? -8.265 -1.137 7.688 1.00 98.50 255 VAL A O 1
ATOM 1966 N N . MET A 1 256 ? -6.709 0.128 6.679 1.00 97.56 256 MET A N 1
ATOM 1967 C CA . MET A 1 256 ? -7.225 -0.148 5.343 1.00 97.56 256 MET A CA 1
ATOM 1968 C C . MET A 1 256 ? -6.168 -0.082 4.247 1.00 97.56 256 MET A C 1
ATOM 1970 O O . MET A 1 256 ? -5.300 0.789 4.258 1.00 97.56 256 MET A O 1
ATOM 1974 N N . SER A 1 257 ? -6.317 -0.967 3.262 1.00 95.94 257 SER A N 1
ATOM 1975 C CA . SER A 1 257 ? -5.520 -1.001 2.028 1.00 95.94 257 SER A CA 1
ATOM 1976 C C . SER A 1 257 ? -6.439 -1.047 0.794 1.00 95.94 257 SER A C 1
ATOM 1978 O O . SER A 1 257 ? -6.542 -2.086 0.138 1.00 95.94 257 SER A O 1
ATOM 1980 N N . PRO A 1 258 ? -7.189 0.036 0.496 1.00 92.75 258 PRO A N 1
ATOM 1981 C CA . PRO A 1 258 ? -8.165 0.043 -0.592 1.00 92.75 258 PRO A CA 1
ATOM 1982 C C . PRO A 1 258 ? -7.521 -0.230 -1.964 1.00 92.75 258 PRO A C 1
ATOM 1984 O O . PRO A 1 258 ? -6.382 0.172 -2.214 1.00 92.75 258 PRO A O 1
ATOM 1987 N N . PRO A 1 259 ? -8.246 -0.879 -2.894 1.00 82.50 259 PRO A N 1
ATOM 1988 C CA . PRO A 1 259 ? -7.717 -1.229 -4.206 1.00 82.50 259 PRO A CA 1
ATOM 1989 C C . PRO A 1 259 ? -7.344 0.019 -5.015 1.00 82.50 259 PRO A C 1
ATOM 1991 O O . PRO A 1 259 ? -8.120 0.960 -5.158 1.00 82.50 259 PRO A O 1
ATOM 1994 N N . CYS A 1 260 ? -6.151 0.001 -5.610 1.00 64.06 260 CYS A N 1
ATOM 1995 C CA . CYS A 1 260 ? -5.573 1.159 -6.290 1.00 64.06 260 CYS A CA 1
ATOM 1996 C C . CYS A 1 260 ? -5.806 1.197 -7.816 1.00 64.06 260 CYS A C 1
ATOM 1998 O O . CYS A 1 260 ? -4.898 1.509 -8.594 1.00 64.06 260 CYS A O 1
ATOM 2000 N N . GLN A 1 261 ? -7.002 0.870 -8.308 1.00 52.62 261 GLN A N 1
ATOM 2001 C CA . GLN A 1 261 ? -7.262 0.957 -9.750 1.00 52.62 261 GLN A CA 1
ATOM 2002 C C . GLN A 1 261 ? -8.493 1.814 -10.079 1.00 52.62 261 GLN A C 1
ATOM 2004 O O . GLN A 1 261 ? -9.568 1.505 -9.574 1.00 52.62 261 GLN A O 1
ATOM 2009 N N . PRO A 1 262 ? -8.347 2.849 -10.941 1.00 44.53 262 PRO A N 1
ATOM 2010 C CA . PRO A 1 262 ? -7.265 3.107 -11.891 1.00 44.53 262 PRO A CA 1
ATOM 2011 C C . PRO A 1 262 ? -6.543 4.425 -11.572 1.00 44.53 262 PRO A C 1
ATOM 2013 O O . PRO A 1 262 ? -6.937 5.489 -12.044 1.00 44.53 262 PRO A O 1
ATOM 2016 N N . HIS A 1 263 ? -5.429 4.360 -10.848 1.00 44.78 263 HIS A N 1
ATOM 2017 C CA . HIS A 1 263 ? -4.472 5.474 -10.832 1.00 44.78 263 HIS A CA 1
ATOM 2018 C C . HIS A 1 263 ? -3.105 5.083 -11.418 1.00 44.78 263 HIS A C 1
ATOM 2020 O O . HIS A 1 263 ? -2.107 5.764 -11.207 1.00 44.78 263 HIS A O 1
ATOM 2026 N N . THR A 1 264 ? -3.061 4.046 -12.265 1.00 39.69 264 THR A N 1
ATOM 2027 C CA . THR A 1 264 ? -2.022 3.935 -13.296 1.00 39.69 264 THR A CA 1
ATOM 2028 C C . THR A 1 264 ? -2.325 4.934 -14.418 1.00 39.69 264 THR A C 1
ATOM 2030 O O . THR A 1 264 ? -3.434 4.981 -14.951 1.00 39.69 264 THR A O 1
ATOM 2033 N N . ARG A 1 265 ? -1.329 5.747 -14.792 1.00 39.38 265 ARG A N 1
ATOM 2034 C CA . ARG A 1 265 ? -1.405 6.867 -15.759 1.00 39.38 265 ARG A CA 1
ATOM 2035 C C . ARG A 1 265 ? -1.911 6.529 -17.177 1.00 39.38 265 ARG A C 1
ATOM 2037 O O . ARG A 1 265 ? -1.974 7.426 -18.008 1.00 39.38 265 ARG A O 1
ATOM 2044 N N . GLN A 1 266 ? -2.330 5.298 -17.474 1.00 38.47 266 GLN A N 1
ATOM 2045 C CA . GLN A 1 266 ? -2.883 4.932 -18.786 1.00 38.47 266 GLN A CA 1
ATOM 2046 C C . GLN A 1 266 ? -4.256 5.558 -19.104 1.00 38.47 266 GLN A C 1
ATOM 2048 O O . GLN A 1 266 ? -4.722 5.430 -20.231 1.00 38.47 266 GLN A O 1
ATOM 2053 N N . ARG A 1 267 ? -4.904 6.269 -18.168 1.00 33.53 267 ARG A N 1
ATOM 2054 C CA . ARG A 1 267 ? -6.210 6.922 -18.397 1.00 33.53 267 ARG A CA 1
ATOM 2055 C C . ARG A 1 267 ? -6.235 8.446 -18.272 1.00 33.53 267 ARG A C 1
ATOM 2057 O O . ARG A 1 267 ? -7.316 9.010 -18.219 1.00 33.53 267 ARG A O 1
ATOM 2064 N N . LYS A 1 268 ? -5.088 9.136 -18.256 1.00 34.34 268 LYS A N 1
ATOM 2065 C CA . LYS A 1 268 ? -5.077 10.618 -18.245 1.00 34.34 268 LYS A CA 1
ATOM 2066 C C . LYS A 1 268 ? -4.874 11.272 -19.618 1.00 34.34 268 LYS A C 1
ATOM 2068 O O . LYS A 1 268 ? -4.833 12.490 -19.693 1.00 34.34 268 LYS A O 1
ATOM 2073 N N . ALA A 1 269 ? -4.769 10.482 -20.690 1.00 36.84 269 ALA A N 1
ATOM 2074 C CA . ALA A 1 269 ? -4.624 10.986 -22.062 1.00 36.84 269 ALA A CA 1
ATOM 2075 C C . ALA A 1 269 ? -5.892 10.841 -22.926 1.00 36.84 269 ALA A C 1
ATOM 2077 O O . ALA A 1 269 ? -5.851 11.152 -24.111 1.00 36.84 269 ALA A O 1
ATOM 2078 N N . LEU A 1 270 ? -7.017 10.391 -22.361 1.00 33.66 270 LEU A N 1
ATOM 2079 C CA . LEU A 1 270 ? -8.292 10.357 -23.075 1.00 33.66 270 LEU A CA 1
ATOM 2080 C C . LEU A 1 270 ? -9.390 10.933 -22.172 1.00 33.66 270 LEU A C 1
ATOM 2082 O O . LEU A 1 270 ? -9.858 10.268 -21.253 1.00 33.66 270 LEU A O 1
ATOM 2086 N N . ASN A 1 271 ? -9.780 12.166 -22.491 1.00 31.09 271 ASN A N 1
ATOM 2087 C CA . ASN A 1 271 ? -10.943 12.908 -22.000 1.00 31.09 271 ASN A CA 1
ATOM 2088 C C . ASN A 1 271 ? -10.788 13.617 -20.646 1.00 31.09 271 ASN A C 1
ATOM 2090 O O . ASN A 1 271 ? -11.255 13.153 -19.605 1.00 31.09 271 ASN A O 1
ATOM 2094 N N . ASP A 1 272 ? -10.299 14.857 -20.720 1.00 36.81 272 ASP A N 1
ATOM 2095 C CA . ASP A 1 272 ? -10.947 15.944 -19.987 1.00 36.81 272 ASP A CA 1
ATOM 2096 C C . ASP A 1 272 ? -12.472 15.825 -20.201 1.00 36.81 272 ASP A C 1
ATOM 2098 O O . ASP A 1 272 ? -12.932 15.748 -21.339 1.00 36.81 272 ASP A O 1
ATOM 2102 N N . GLN A 1 273 ? -13.241 15.785 -19.106 1.00 35.16 273 GLN A N 1
ATOM 2103 C CA . GLN A 1 273 ? -14.711 15.642 -19.023 1.00 35.16 273 GLN A CA 1
ATOM 2104 C C . GLN A 1 273 ? -15.339 14.246 -18.830 1.00 35.16 273 GLN A C 1
ATOM 2106 O O . GLN A 1 273 ? -16.559 14.125 -18.956 1.00 35.16 273 GLN A O 1
ATOM 2111 N N . VAL A 1 274 ? -14.614 13.207 -18.402 1.00 36.97 274 VAL A N 1
ATOM 2112 C CA . VAL A 1 274 ? -15.290 12.027 -17.817 1.00 36.97 274 VAL A CA 1
ATOM 2113 C C . VAL A 1 274 ? -15.117 12.033 -16.306 1.00 36.97 274 VAL A C 1
ATOM 2115 O O . VAL A 1 274 ? -14.053 11.737 -15.778 1.00 36.97 274 VAL A O 1
ATOM 2118 N N . LYS A 1 275 ? -16.204 12.406 -15.625 1.00 39.50 275 LYS A N 1
ATOM 2119 C CA . LYS A 1 275 ? -16.448 12.215 -14.194 1.00 39.50 275 LYS A CA 1
ATOM 2120 C C . LYS A 1 275 ? -15.768 10.939 -13.674 1.00 39.50 275 LYS A C 1
ATOM 2122 O O . LYS A 1 275 ? -16.151 9.842 -14.072 1.00 39.50 275 LYS A O 1
ATOM 2127 N N . ASP A 1 276 ? -14.926 11.072 -12.654 1.00 42.94 276 ASP A N 1
ATOM 2128 C CA . ASP A 1 276 ? -14.487 9.971 -11.774 1.00 42.94 276 ASP A CA 1
ATOM 2129 C C . ASP A 1 276 ? -15.647 9.341 -10.959 1.00 42.94 276 ASP A C 1
ATOM 2131 O O . ASP A 1 276 ? -15.446 8.685 -9.942 1.00 42.94 276 ASP A O 1
ATOM 2135 N N . SER A 1 277 ? -16.900 9.522 -11.386 1.00 38.97 277 SER A N 1
ATOM 2136 C CA . SER A 1 277 ? -18.103 9.046 -10.704 1.00 38.97 277 SER A CA 1
ATOM 2137 C C . SER A 1 277 ? -18.566 7.659 -11.171 1.00 38.97 277 SER A C 1
ATOM 2139 O O . SER A 1 277 ? -19.751 7.360 -11.043 1.00 38.97 277 SER A O 1
ATOM 2141 N N . ALA A 1 278 ? -17.693 6.835 -11.763 1.00 46.25 278 ALA A N 1
ATOM 2142 C CA . ALA A 1 278 ? -18.097 5.538 -12.320 1.00 46.25 278 ALA A CA 1
ATOM 2143 C C . ALA A 1 278 ? -17.049 4.409 -12.226 1.00 46.25 278 ALA A C 1
ATOM 2145 O O . ALA A 1 278 ? -17.216 3.396 -12.905 1.00 46.25 278 ALA A O 1
ATOM 2146 N N . ASP A 1 279 ? -15.983 4.523 -11.417 1.00 57.12 279 ASP A N 1
ATOM 2147 C CA . ASP A 1 279 ? -15.135 3.345 -11.168 1.00 57.12 279 ASP A CA 1
ATOM 2148 C C . ASP A 1 279 ? -15.703 2.501 -10.022 1.00 57.12 279 ASP A C 1
ATOM 2150 O O . ASP A 1 279 ? -15.617 2.860 -8.846 1.00 57.12 279 ASP A O 1
ATOM 2154 N N . ALA A 1 280 ? -16.272 1.351 -10.388 1.00 59.12 280 ALA A N 1
ATOM 2155 C CA . ALA A 1 280 ? -16.817 0.369 -9.458 1.00 59.12 280 ALA A CA 1
ATOM 2156 C C . ALA A 1 280 ? -15.794 -0.104 -8.408 1.00 59.12 280 ALA A C 1
ATOM 2158 O O . ALA A 1 280 ? -16.192 -0.521 -7.328 1.00 59.12 280 ALA A O 1
ATOM 2159 N N . ARG A 1 281 ? -14.485 -0.017 -8.683 1.00 66.62 281 ARG A N 1
ATOM 2160 C CA . ARG A 1 281 ? -13.429 -0.476 -7.765 1.00 66.62 281 ARG A CA 1
ATOM 2161 C C . ARG A 1 281 ? -13.115 0.522 -6.654 1.00 66.62 281 ARG A C 1
ATOM 2163 O O . ARG A 1 281 ? -12.625 0.111 -5.613 1.00 66.62 281 ARG A O 1
ATOM 2170 N N . ALA A 1 282 ? -13.410 1.809 -6.848 1.00 79.56 282 ALA A N 1
ATOM 2171 C CA . ALA A 1 282 ? -13.291 2.821 -5.796 1.00 79.56 282 ALA A CA 1
ATOM 2172 C C . ALA A 1 282 ? -14.577 2.949 -4.959 1.00 79.56 282 ALA A C 1
ATOM 2174 O O . ALA A 1 282 ? -14.568 3.608 -3.919 1.00 79.56 282 ALA A O 1
ATOM 2175 N N . ALA A 1 283 ? -15.679 2.325 -5.395 1.00 84.50 283 ALA A N 1
ATOM 2176 C CA . ALA A 1 283 ? -16.996 2.464 -4.779 1.00 84.50 283 ALA A CA 1
ATOM 2177 C C . ALA A 1 283 ? -16.993 2.073 -3.296 1.00 84.50 283 ALA A C 1
ATOM 2179 O O . ALA A 1 283 ? -17.472 2.847 -2.471 1.00 84.50 283 ALA A O 1
ATOM 2180 N N . SER A 1 284 ? -16.378 0.942 -2.941 1.00 91.31 284 SER A N 1
ATOM 2181 C CA . SER A 1 284 ? -16.224 0.502 -1.550 1.00 91.31 284 SER A CA 1
ATOM 2182 C C . SER A 1 284 ? -15.499 1.529 -0.676 1.00 91.31 284 SER A C 1
ATOM 2184 O O . SER A 1 284 ? -15.899 1.777 0.459 1.00 91.31 284 SER A O 1
ATOM 2186 N N . PHE A 1 285 ? -14.443 2.159 -1.196 1.00 93.81 285 PHE A N 1
ATOM 2187 C CA . PHE A 1 285 ? -13.659 3.142 -0.451 1.00 93.81 285 PHE A CA 1
ATOM 2188 C C . PHE A 1 285 ? -14.430 4.450 -0.282 1.00 93.81 285 PHE A C 1
ATOM 2190 O O . PHE A 1 285 ? -14.549 4.959 0.830 1.00 93.81 285 PHE A O 1
ATOM 2197 N N . LEU A 1 286 ? -15.024 4.952 -1.365 1.00 90.38 286 LEU A N 1
ATOM 2198 C CA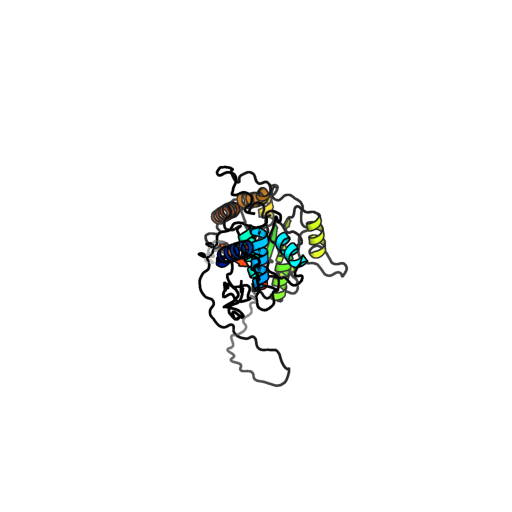 . LEU A 1 286 ? -15.841 6.162 -1.325 1.00 90.38 286 LEU A CA 1
ATOM 2199 C C . LEU A 1 286 ? -17.086 5.989 -0.449 1.00 90.38 286 LEU A C 1
ATOM 2201 O O . LEU A 1 286 ? -17.508 6.949 0.191 1.00 90.38 286 LEU A O 1
ATOM 2205 N N . HIS A 1 287 ? -17.640 4.777 -0.379 1.00 93.31 287 HIS A N 1
ATOM 2206 C CA . HIS A 1 287 ? -18.725 4.431 0.537 1.00 93.31 287 HIS A CA 1
ATOM 2207 C C . HIS A 1 287 ? -18.297 4.571 2.003 1.00 93.31 287 HIS A C 1
ATOM 2209 O O . HIS A 1 287 ? -18.985 5.232 2.778 1.00 93.31 287 HIS A O 1
ATOM 2215 N N . LEU A 1 288 ? -17.121 4.048 2.377 1.00 96.00 288 LEU A N 1
ATOM 2216 C CA . LEU A 1 288 ? -16.551 4.262 3.717 1.00 96.00 288 LEU A CA 1
ATOM 2217 C C . LEU A 1 288 ? -16.329 5.753 4.008 1.00 96.00 288 LEU A C 1
ATOM 2219 O O . LEU A 1 288 ? -16.702 6.229 5.079 1.00 96.00 288 LEU A O 1
ATOM 2223 N N . CYS A 1 289 ? -15.777 6.506 3.049 1.00 93.88 289 CYS A N 1
ATOM 2224 C CA . CYS A 1 289 ? -15.601 7.952 3.190 1.00 93.88 289 CYS A CA 1
ATOM 2225 C C . CYS A 1 289 ? -16.938 8.677 3.402 1.00 93.88 289 CYS A C 1
ATOM 2227 O O . CYS A 1 289 ? -17.009 9.588 4.221 1.00 93.88 289 CYS A O 1
ATOM 2229 N N . ALA A 1 290 ? -17.996 8.293 2.687 1.00 91.81 290 ALA A N 1
ATOM 2230 C CA . ALA A 1 290 ? -19.308 8.923 2.808 1.00 91.81 290 ALA A CA 1
ATOM 2231 C C . ALA A 1 290 ? -19.977 8.648 4.165 1.00 91.81 290 ALA A C 1
ATOM 2233 O O . ALA A 1 290 ? -20.687 9.508 4.676 1.00 91.81 290 ALA A O 1
ATOM 2234 N N . MET A 1 291 ? -19.743 7.474 4.757 1.00 96.31 291 MET A N 1
ATOM 2235 C CA . MET A 1 291 ? -20.316 7.111 6.056 1.00 96.31 291 MET A CA 1
ATOM 2236 C C . MET A 1 291 ? -19.586 7.739 7.242 1.00 96.31 291 MET A C 1
ATOM 2238 O O . MET A 1 291 ? -20.225 8.013 8.254 1.00 96.31 291 MET A O 1
ATOM 2242 N N . LEU A 1 292 ? -18.270 7.955 7.137 1.00 95.12 292 LEU A N 1
ATOM 2243 C CA . LEU A 1 292 ? -17.430 8.382 8.259 1.00 95.12 292 LEU A CA 1
ATOM 2244 C C . LEU A 1 292 ? -17.949 9.642 8.995 1.00 95.12 292 LEU A C 1
ATOM 2246 O O . LEU A 1 292 ? -18.013 9.596 10.222 1.00 95.12 292 LEU A O 1
ATOM 2250 N N . PRO A 1 293 ? -18.381 10.729 8.317 1.00 94.06 293 PRO A N 1
ATOM 2251 C CA . PRO A 1 293 ? -18.927 11.914 8.991 1.00 94.06 293 PRO A CA 1
ATOM 2252 C C . PRO A 1 293 ? -20.290 11.688 9.658 1.00 94.06 293 PRO A C 1
ATOM 2254 O O . PRO A 1 293 ? -20.721 12.506 10.464 1.00 94.06 293 PRO A O 1
ATOM 2257 N N . CYS A 1 294 ? -20.998 10.615 9.299 1.00 95.88 294 CYS A N 1
ATOM 2258 C CA . CYS A 1 294 ? -22.335 10.309 9.807 1.00 95.88 294 CYS A CA 1
ATOM 2259 C C . CYS A 1 294 ? -22.323 9.377 11.024 1.00 95.88 294 CYS A C 1
ATOM 2261 O O . CYS A 1 294 ? -23.378 9.134 11.607 1.00 95.88 294 CYS A O 1
ATOM 2263 N N . MET A 1 295 ? -21.165 8.824 11.380 1.00 95.19 295 MET A N 1
ATOM 2264 C CA . MET A 1 295 ? -21.014 7.916 12.515 1.00 95.19 295 MET A CA 1
ATOM 2265 C C . MET A 1 295 ? -21.176 8.639 13.850 1.00 95.19 295 MET A C 1
ATOM 2267 O O . MET A 1 295 ? -20.658 9.740 14.035 1.00 95.19 295 MET A O 1
ATOM 2271 N N . ALA A 1 296 ? -21.833 7.981 14.805 1.00 93.75 296 ALA A N 1
ATOM 2272 C CA . ALA A 1 296 ? -21.930 8.476 16.176 1.00 93.75 296 ALA A CA 1
ATOM 2273 C C . ALA A 1 296 ? -20.609 8.294 16.940 1.00 93.75 296 ALA A C 1
ATOM 2275 O O . ALA A 1 296 ? -20.227 9.151 17.737 1.00 93.75 296 ALA A O 1
ATOM 2276 N N . HIS A 1 297 ? -19.894 7.198 16.672 1.00 90.88 297 HIS A N 1
ATOM 2277 C CA . HIS A 1 297 ? -18.633 6.851 17.327 1.00 90.88 297 HIS A CA 1
ATOM 2278 C C . HIS A 1 297 ? -17.572 6.485 16.283 1.00 90.88 297 HIS A C 1
ATOM 2280 O O . HIS A 1 297 ? -17.161 5.326 16.192 1.00 90.88 297 HIS A O 1
ATOM 2286 N N . PRO A 1 298 ? -17.105 7.442 15.459 1.00 94.19 298 PRO A N 1
ATOM 2287 C CA . PRO A 1 298 ? -16.091 7.103 14.474 1.00 94.19 298 PRO A CA 1
ATOM 2288 C C . PRO A 1 298 ? -14.751 6.789 15.193 1.00 94.19 298 PRO A C 1
ATOM 2290 O O . PRO A 1 298 ? -14.576 7.191 16.346 1.00 94.19 298 PRO A O 1
ATOM 2293 N N . PRO A 1 299 ? -13.790 6.103 14.558 1.00 95.31 299 PRO A N 1
ATOM 2294 C CA . PRO A 1 299 ? -12.583 5.612 15.235 1.00 95.31 299 PRO A CA 1
ATOM 2295 C C . PRO A 1 299 ? -11.597 6.723 15.606 1.00 95.31 299 PRO A C 1
ATOM 2297 O O . PRO A 1 299 ?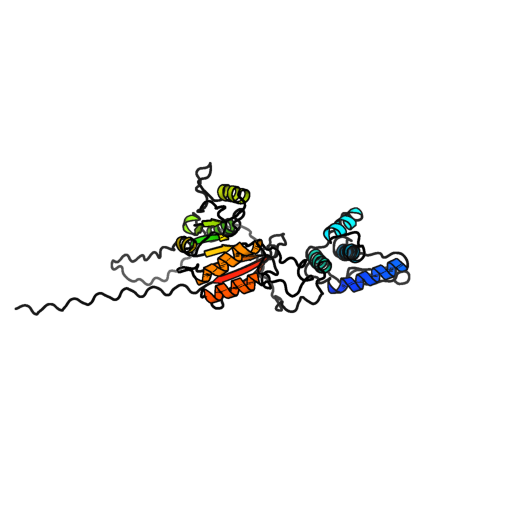 -11.421 7.687 14.861 1.00 95.31 299 PRO A O 1
ATOM 2300 N N . GLN A 1 300 ? -10.868 6.583 16.714 1.00 93.19 300 GLN A N 1
ATOM 2301 C CA . GLN A 1 300 ? -9.884 7.592 17.113 1.00 93.19 300 GLN A CA 1
ATOM 2302 C C . GLN A 1 300 ? -8.765 7.760 16.071 1.00 93.19 300 GLN A C 1
ATOM 2304 O O . GLN A 1 300 ? -8.320 8.880 15.798 1.00 93.19 300 GLN A O 1
ATOM 2309 N N . THR A 1 301 ? -8.323 6.651 15.478 1.00 95.31 301 THR A N 1
ATOM 2310 C CA . THR A 1 301 ? -7.244 6.634 14.486 1.00 95.31 301 THR A CA 1
ATOM 2311 C C . THR A 1 301 ? -7.679 5.902 13.223 1.00 95.31 301 THR A C 1
ATOM 2313 O O . THR A 1 301 ? -8.359 4.878 13.284 1.00 95.31 301 THR A O 1
ATOM 2316 N N . ILE A 1 302 ? -7.270 6.417 12.065 1.00 97.19 302 ILE A N 1
ATOM 2317 C CA . ILE A 1 302 ? -7.402 5.742 10.773 1.00 97.19 302 ILE A CA 1
ATOM 2318 C C . ILE A 1 302 ? -6.022 5.670 10.129 1.00 97.19 302 ILE A C 1
ATOM 2320 O O . ILE A 1 302 ? -5.361 6.696 9.977 1.00 97.19 302 ILE A O 1
ATOM 2324 N N . ILE A 1 303 ? -5.605 4.473 9.725 1.00 97.50 303 ILE A N 1
ATOM 2325 C CA . ILE A 1 303 ? -4.382 4.245 8.956 1.00 97.50 303 ILE A CA 1
ATOM 2326 C C . ILE A 1 303 ? -4.766 3.692 7.587 1.00 97.50 303 ILE A C 1
ATOM 2328 O O . ILE A 1 303 ? -5.468 2.687 7.478 1.00 97.50 303 ILE A O 1
ATOM 2332 N N . LEU A 1 304 ? -4.292 4.354 6.540 1.00 96.62 304 LEU A N 1
ATOM 2333 C CA . LEU A 1 304 ? -4.520 3.979 5.154 1.00 96.62 304 LEU A CA 1
ATOM 2334 C C . LEU A 1 304 ? -3.180 3.703 4.481 1.00 96.62 304 LEU A C 1
ATOM 2336 O O . LEU A 1 304 ? -2.320 4.578 4.484 1.00 96.62 304 LEU A O 1
ATOM 2340 N N . GLU A 1 305 ? -3.014 2.528 3.879 1.00 96.56 305 GLU A N 1
ATOM 2341 C CA . GLU A 1 305 ? -1.909 2.222 2.964 1.00 96.56 305 GLU A CA 1
ATOM 2342 C C . GLU A 1 305 ? -2.405 2.244 1.519 1.00 96.56 305 GLU A C 1
ATOM 2344 O O . GLU A 1 305 ? -3.519 1.820 1.209 1.00 96.56 305 GLU A O 1
ATOM 2349 N N . ASN A 1 306 ? -1.585 2.790 0.625 1.00 93.94 306 ASN A N 1
ATOM 2350 C CA . ASN A 1 306 ? -1.849 2.778 -0.804 1.00 93.94 306 ASN A CA 1
ATOM 2351 C C . ASN A 1 306 ? -0.549 2.895 -1.611 1.00 93.94 306 ASN A C 1
ATOM 2353 O O . ASN A 1 306 ? 0.541 3.075 -1.068 1.00 93.94 306 ASN A O 1
ATOM 2357 N N . VAL A 1 307 ? -0.634 2.814 -2.937 1.00 86.12 307 VAL A N 1
ATOM 2358 C CA . VAL A 1 307 ? 0.515 3.090 -3.805 1.00 86.12 307 VAL A CA 1
ATOM 2359 C C . VAL A 1 307 ? 0.865 4.581 -3.787 1.00 86.12 307 VAL A C 1
ATOM 2361 O O . VAL A 1 307 ? 0.012 5.440 -3.562 1.00 86.12 307 VAL A O 1
ATOM 2364 N N . VAL A 1 308 ? 2.127 4.886 -4.086 1.00 80.56 308 VAL A N 1
ATOM 2365 C CA . VAL A 1 308 ? 2.581 6.268 -4.299 1.00 80.56 308 VAL A CA 1
ATOM 2366 C C . VAL A 1 308 ? 1.824 6.896 -5.474 1.00 80.56 308 VAL A C 1
ATOM 2368 O O . VAL A 1 308 ? 1.698 6.282 -6.535 1.00 80.56 308 VAL A O 1
ATOM 2371 N N . GLY A 1 309 ? 1.331 8.118 -5.291 1.00 76.44 309 GLY A N 1
ATOM 2372 C CA . GLY A 1 309 ? 0.462 8.828 -6.226 1.00 76.44 309 GLY A CA 1
ATOM 2373 C C . GLY A 1 309 ? -1.005 8.859 -5.789 1.00 76.44 309 GLY A C 1
ATOM 2374 O O . GLY A 1 309 ? -1.769 9.670 -6.320 1.00 76.44 309 GLY A O 1
ATOM 2375 N N . PHE A 1 310 ? -1.409 8.035 -4.812 1.00 81.38 310 PHE A N 1
ATOM 2376 C CA . PHE A 1 310 ? -2.743 8.111 -4.211 1.00 81.38 310 PHE A CA 1
ATOM 2377 C C . PHE A 1 310 ? -3.016 9.496 -3.621 1.00 81.38 310 PHE A C 1
ATOM 2379 O O . PHE A 1 310 ? -4.116 10.013 -3.789 1.00 81.38 310 PHE A O 1
ATOM 2386 N N . GLU A 1 311 ? -2.019 10.131 -3.008 1.00 79.06 311 GLU A N 1
ATOM 2387 C CA . GLU A 1 311 ? -2.110 11.453 -2.387 1.00 79.06 311 GLU A CA 1
ATOM 2388 C C . GLU A 1 311 ? -2.557 12.562 -3.351 1.00 79.06 311 GLU A C 1
ATOM 2390 O O . GLU A 1 311 ? -3.134 13.554 -2.920 1.00 79.06 311 GLU A O 1
ATOM 2395 N N . SER A 1 312 ? -2.342 12.366 -4.656 1.00 76.69 312 SER A N 1
ATOM 2396 C CA . SER A 1 312 ? -2.748 13.291 -5.723 1.00 76.69 312 SER A CA 1
ATOM 2397 C C . SER A 1 312 ? -4.060 12.890 -6.415 1.00 76.69 312 SER A C 1
ATOM 2399 O O . SER A 1 312 ? -4.402 13.444 -7.461 1.00 76.69 312 SER A O 1
ATOM 2401 N N . SER A 1 313 ? -4.764 11.876 -5.906 1.00 77.00 313 SER A N 1
ATOM 2402 C CA . SER A 1 313 ? -5.992 11.351 -6.510 1.00 77.00 313 SER A CA 1
ATOM 2403 C C . SER A 1 313 ? -7.257 12.016 -5.965 1.00 77.00 313 SER A C 1
ATOM 2405 O O . SER A 1 313 ? -7.317 12.418 -4.804 1.00 77.00 313 SER A O 1
ATOM 2407 N N . ASN A 1 314 ? -8.325 12.005 -6.768 1.00 78.38 314 ASN A N 1
ATOM 2408 C CA . ASN A 1 314 ? -9.658 12.439 -6.336 1.00 78.38 314 ASN A CA 1
ATOM 2409 C C . ASN A 1 314 ? -10.211 11.569 -5.190 1.00 78.38 314 ASN A C 1
ATOM 2411 O O . ASN A 1 314 ? -11.015 12.032 -4.382 1.00 78.38 314 ASN A O 1
ATOM 2415 N N . CYS A 1 315 ? -9.774 10.308 -5.083 1.00 83.94 315 CYS A N 1
ATOM 2416 C CA . CYS A 1 315 ? -10.112 9.452 -3.947 1.00 83.94 315 CYS A CA 1
ATOM 2417 C C . CYS A 1 315 ? -9.490 9.977 -2.646 1.00 83.94 315 CYS A C 1
ATOM 2419 O O . CYS A 1 315 ? -10.173 10.020 -1.625 1.00 83.94 315 CYS A O 1
ATOM 2421 N N . CYS A 1 316 ? -8.228 10.414 -2.682 1.00 85.88 316 CYS A N 1
ATOM 2422 C CA . CYS A 1 316 ? -7.573 11.034 -1.531 1.00 85.88 316 CYS A CA 1
ATOM 2423 C C . CYS A 1 316 ? -8.222 12.374 -1.170 1.00 85.88 316 CYS A C 1
ATOM 2425 O O . CYS A 1 316 ? -8.511 12.605 -0.002 1.00 85.88 316 CYS A O 1
ATOM 2427 N N . GLU A 1 317 ? -8.551 13.217 -2.153 1.00 82.81 317 GLU A N 1
ATOM 2428 C CA . GLU A 1 317 ? -9.277 14.472 -1.907 1.00 82.81 317 GLU A CA 1
ATOM 2429 C C . GLU A 1 317 ? -10.622 14.228 -1.199 1.00 82.81 317 GLU A C 1
ATOM 2431 O O . GLU A 1 317 ? -10.942 14.876 -0.198 1.00 82.81 317 GLU A O 1
ATOM 2436 N N . ARG A 1 318 ? -11.392 13.234 -1.662 1.00 85.31 318 ARG A N 1
ATOM 2437 C CA . ARG A 1 318 ? -12.651 12.832 -1.016 1.00 85.31 318 ARG A CA 1
ATOM 2438 C C . ARG A 1 318 ? -12.430 12.287 0.390 1.00 85.31 318 ARG A C 1
ATOM 2440 O O . ARG A 1 318 ? -13.185 12.632 1.294 1.00 85.31 318 ARG A O 1
ATOM 2447 N N . TRP A 1 319 ? -11.396 11.475 0.588 1.00 91.25 319 TRP A N 1
ATOM 2448 C CA . TRP A 1 319 ? -11.037 10.949 1.902 1.00 91.25 319 TRP A CA 1
ATOM 2449 C C . TRP A 1 319 ? -10.682 12.062 2.890 1.00 91.25 319 TRP A C 1
ATOM 2451 O O . TRP A 1 319 ? -11.241 12.099 3.982 1.00 91.25 319 TRP A O 1
ATOM 2461 N N . LEU A 1 320 ? -9.832 13.010 2.488 1.00 88.50 320 LEU A N 1
ATOM 2462 C CA . LEU A 1 320 ? -9.467 14.177 3.294 1.00 88.50 320 LEU A CA 1
ATOM 2463 C C . LEU A 1 320 ? -10.683 15.054 3.612 1.00 88.50 320 LEU A C 1
ATOM 2465 O O . LEU A 1 320 ? -10.838 15.500 4.747 1.00 88.50 320 LEU A O 1
ATOM 2469 N N . THR A 1 321 ? -11.579 15.248 2.641 1.00 87.25 321 THR A N 1
ATOM 2470 C CA . THR A 1 321 ? -12.844 15.971 2.847 1.00 87.25 321 THR A CA 1
ATOM 2471 C C . THR A 1 321 ? -13.701 15.298 3.921 1.00 87.25 321 THR A C 1
ATOM 2473 O O . THR A 1 321 ? -14.161 15.958 4.852 1.00 87.25 321 THR A O 1
ATOM 2476 N N . SER A 1 322 ? -13.870 13.976 3.835 1.00 91.31 322 SER A N 1
ATOM 2477 C CA . SER A 1 322 ? -14.614 13.192 4.823 1.00 91.31 322 SER A CA 1
ATOM 2478 C C . SER A 1 322 ? -13.957 13.187 6.202 1.00 91.31 322 SER A C 1
ATOM 2480 O O . SER A 1 322 ? -14.651 13.306 7.205 1.00 91.31 322 SER A O 1
ATOM 2482 N N . LEU A 1 323 ? -12.629 13.082 6.273 1.00 91.75 323 LEU A N 1
ATOM 2483 C CA . LEU A 1 323 ? -11.881 13.188 7.527 1.00 91.75 323 LEU A CA 1
ATOM 2484 C C . LEU A 1 323 ? -12.096 14.551 8.189 1.00 91.75 323 LEU A C 1
ATOM 2486 O O . LEU A 1 323 ? -12.366 14.622 9.386 1.00 91.75 323 LEU A O 1
ATOM 2490 N N . ASN A 1 324 ? -12.025 15.633 7.416 1.00 88.94 324 ASN A N 1
ATOM 2491 C CA . ASN A 1 324 ? -12.267 16.971 7.938 1.00 88.94 324 ASN A CA 1
ATOM 2492 C C . ASN A 1 324 ? -13.696 17.104 8.488 1.00 88.94 324 ASN A C 1
ATOM 2494 O O . ASN A 1 324 ? -13.887 17.534 9.620 1.00 88.94 324 ASN A O 1
ATOM 2498 N N . ALA A 1 325 ? -14.694 16.639 7.730 1.00 89.62 325 ALA A N 1
ATOM 2499 C CA . ALA A 1 325 ? -16.090 16.635 8.167 1.00 89.62 325 ALA A CA 1
ATOM 2500 C C . ALA A 1 325 ? -16.347 15.749 9.404 1.00 89.62 325 ALA A C 1
ATOM 2502 O O . ALA A 1 325 ? -17.290 15.998 10.148 1.00 89.62 325 ALA A O 1
ATOM 2503 N N . ALA A 1 326 ? -15.510 14.736 9.637 1.00 91.00 326 ALA A N 1
ATOM 2504 C CA . ALA A 1 326 ? -15.586 13.837 10.786 1.00 91.00 326 ALA A CA 1
ATOM 2505 C C . ALA A 1 326 ? -14.719 14.281 11.986 1.00 91.00 326 ALA A C 1
ATOM 2507 O O . ALA A 1 326 ? -14.512 13.496 12.913 1.00 91.00 326 ALA A O 1
ATOM 2508 N N . GLY A 1 327 ? -14.192 15.513 11.985 1.00 88.81 327 GLY A N 1
ATOM 2509 C CA . GLY A 1 327 ? -13.481 16.083 13.135 1.00 88.81 327 GLY A CA 1
ATOM 2510 C C . GLY A 1 327 ? -12.026 15.629 13.296 1.00 88.81 327 GLY A C 1
ATOM 2511 O O . GLY A 1 327 ? -11.481 15.677 14.398 1.00 88.81 327 GLY A O 1
ATOM 2512 N N . TYR A 1 328 ? -11.362 15.205 12.217 1.00 87.75 328 TYR A N 1
ATOM 2513 C CA . TYR A 1 328 ? -9.916 14.911 12.206 1.00 87.75 328 TYR A CA 1
ATOM 2514 C C . TYR A 1 328 ? -9.061 16.164 11.930 1.00 87.75 328 TYR A C 1
ATOM 2516 O O . TYR A 1 328 ? -7.973 16.068 11.357 1.00 87.75 328 TYR A O 1
ATOM 2524 N N . GLU A 1 329 ? -9.586 17.340 12.291 1.00 58.84 329 GLU A N 1
ATOM 2525 C CA . GLU A 1 329 ? -9.105 18.677 11.930 1.00 58.84 329 GLU A CA 1
ATOM 2526 C C . GLU A 1 329 ? -7.563 18.785 12.016 1.00 58.84 329 GLU A C 1
ATOM 2528 O O . GLU A 1 329 ? -6.969 18.890 13.088 1.00 58.84 329 GLU A O 1
ATOM 2533 N N . GLN A 1 330 ? -6.918 18.741 10.840 1.00 59.62 330 GLN A N 1
ATOM 2534 C CA . GLN A 1 330 ? -5.500 19.046 10.576 1.00 59.62 330 GLN A CA 1
ATOM 2535 C C . GLN A 1 330 ? -4.417 18.060 11.077 1.00 59.62 330 GLN A C 1
ATOM 2537 O O . GLN A 1 330 ? -3.245 18.434 11.140 1.00 59.62 330 GLN A O 1
ATOM 2542 N N . LYS A 1 331 ? -4.727 16.786 11.368 1.00 68.19 331 LYS A N 1
ATOM 2543 C CA . LYS A 1 331 ? -3.700 15.777 11.734 1.00 68.19 331 LYS A CA 1
ATOM 2544 C C . LYS A 1 331 ? -3.715 14.541 10.842 1.00 68.19 331 LYS A C 1
ATOM 2546 O O . LYS A 1 331 ? -3.893 13.423 11.332 1.00 68.19 331 LYS A O 1
ATOM 2551 N N . VAL A 1 332 ? -3.503 14.745 9.542 1.00 79.81 332 VAL A N 1
ATOM 2552 C CA . VAL A 1 332 ? -3.140 13.648 8.636 1.00 79.81 332 VAL A CA 1
ATOM 2553 C C . VAL A 1 332 ? -1.633 13.667 8.431 1.00 79.81 332 VAL A C 1
ATOM 2555 O O . VAL A 1 332 ? -1.078 14.597 7.850 1.00 79.81 332 VAL A O 1
ATOM 2558 N N . LEU A 1 333 ? -0.957 12.642 8.937 1.00 83.62 333 LEU A N 1
ATOM 2559 C CA . LEU A 1 333 ? 0.449 12.410 8.652 1.00 83.62 333 LEU A CA 1
ATOM 2560 C C . LEU A 1 333 ? 0.554 11.618 7.348 1.00 83.62 333 LEU A C 1
ATOM 2562 O O . LEU A 1 333 ? 0.050 10.500 7.254 1.00 83.62 333 LEU A O 1
ATOM 2566 N N . HIS A 1 334 ? 1.217 12.210 6.360 1.00 84.38 334 HIS A N 1
ATOM 2567 C CA . HIS A 1 334 ? 1.468 11.606 5.058 1.00 84.38 334 HIS A CA 1
ATOM 2568 C C . HIS A 1 334 ? 2.900 11.078 5.012 1.00 84.38 334 HIS A C 1
ATOM 2570 O O . HIS A 1 334 ? 3.849 11.848 5.166 1.00 84.38 334 HIS A O 1
ATOM 2576 N N . LEU A 1 335 ? 3.064 9.777 4.794 1.00 79.31 335 LEU A N 1
ATOM 2577 C CA . LEU A 1 335 ? 4.365 9.121 4.738 1.00 79.31 335 LEU A CA 1
ATOM 2578 C C . LEU A 1 335 ? 4.522 8.382 3.415 1.00 79.31 335 LEU A C 1
ATOM 2580 O O . LEU A 1 335 ? 3.603 7.714 2.950 1.00 79.31 335 LEU A O 1
ATOM 2584 N N . HIS A 1 336 ? 5.719 8.448 2.847 1.00 85.25 336 HIS A N 1
ATOM 2585 C CA . HIS A 1 336 ? 6.134 7.572 1.760 1.00 85.25 336 HIS A CA 1
ATOM 2586 C C . HIS A 1 336 ? 7.220 6.661 2.293 1.00 85.25 336 HIS A C 1
ATOM 2588 O O . HIS A 1 336 ? 8.338 7.114 2.553 1.00 85.25 336 HIS A O 1
ATOM 2594 N N . LEU A 1 337 ? 6.857 5.398 2.498 1.00 81.25 337 LEU A N 1
ATOM 2595 C CA . LEU A 1 337 ? 7.734 4.421 3.113 1.00 81.25 337 LEU A CA 1
ATOM 2596 C C . LEU A 1 337 ? 8.029 3.271 2.159 1.00 81.25 337 LEU A C 1
ATOM 2598 O O . LEU A 1 337 ? 7.151 2.808 1.432 1.00 81.25 337 LEU A O 1
ATOM 2602 N N . THR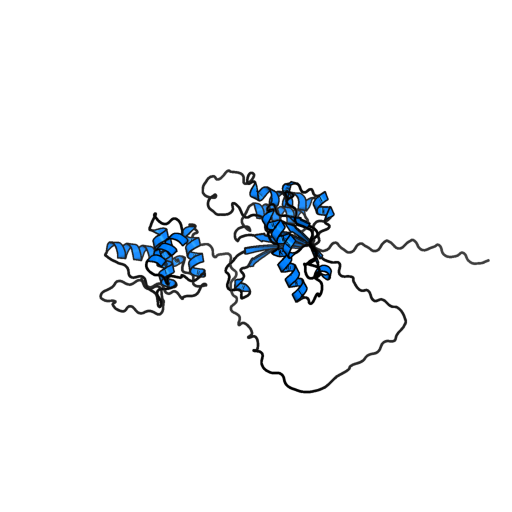 A 1 338 ? 9.261 2.786 2.192 1.00 84.75 338 THR A N 1
ATOM 2603 C CA . THR A 1 338 ? 9.707 1.564 1.518 1.00 84.75 338 THR A CA 1
ATOM 2604 C C . THR A 1 338 ? 10.471 0.706 2.533 1.00 84.75 338 THR A C 1
ATOM 2606 O O . THR A 1 338 ? 11.165 1.265 3.387 1.00 84.75 338 THR A O 1
ATOM 2609 N N . PRO A 1 339 ? 10.358 -0.636 2.509 1.00 80.38 339 PRO A N 1
ATOM 2610 C CA . PRO A 1 339 ? 11.031 -1.496 3.485 1.00 80.38 339 PRO A CA 1
ATOM 2611 C C . PRO A 1 339 ? 12.549 -1.277 3.593 1.00 80.38 339 PRO A C 1
ATOM 2613 O O . PRO A 1 339 ? 13.109 -1.446 4.678 1.00 80.38 339 PRO A O 1
ATOM 2616 N N . SER A 1 340 ? 13.210 -0.840 2.519 1.00 73.00 340 SER A N 1
ATOM 2617 C CA . SER A 1 340 ? 14.645 -0.525 2.517 1.00 73.00 340 SER A CA 1
ATOM 2618 C C . SER A 1 340 ? 15.048 0.589 3.481 1.00 73.00 340 SER A C 1
ATOM 2620 O O . SER A 1 340 ? 16.151 0.542 4.022 1.00 73.00 340 SER A O 1
ATOM 2622 N N . GLN A 1 341 ? 14.143 1.518 3.808 1.00 74.38 341 GLN A N 1
ATOM 2623 C CA . GLN A 1 341 ? 14.372 2.533 4.846 1.00 74.38 341 GLN A CA 1
ATOM 2624 C C . GLN A 1 341 ? 14.500 1.934 6.253 1.00 74.38 341 GLN A C 1
ATOM 2626 O O . GLN A 1 341 ? 15.008 2.591 7.156 1.00 74.38 341 GLN A O 1
ATOM 2631 N N . PHE A 1 342 ? 14.054 0.691 6.436 1.00 75.62 342 PHE A N 1
ATOM 2632 C CA . PHE A 1 342 ? 14.089 -0.040 7.701 1.00 75.62 342 PHE A CA 1
ATOM 2633 C C . PHE A 1 342 ? 15.070 -1.222 7.658 1.00 75.62 342 PHE A C 1
ATOM 2635 O O . PHE A 1 342 ? 14.978 -2.126 8.483 1.00 75.62 342 PHE A O 1
ATOM 2642 N N . GLY A 1 343 ? 15.989 -1.243 6.684 1.00 72.56 343 GLY A N 1
ATOM 2643 C CA . GLY A 1 343 ? 17.019 -2.279 6.563 1.00 72.56 343 GLY A CA 1
ATOM 2644 C C . GLY A 1 343 ? 16.570 -3.564 5.860 1.00 72.56 343 GLY A C 1
ATOM 2645 O O . GLY A 1 343 ? 17.343 -4.517 5.794 1.00 72.56 343 GLY A O 1
ATOM 2646 N N . TRP A 1 344 ? 15.357 -3.608 5.299 1.00 70.88 344 TRP A N 1
ATOM 2647 C CA . TRP A 1 344 ? 14.885 -4.766 4.535 1.00 70.88 344 TRP A CA 1
ATOM 2648 C C . TRP A 1 344 ? 15.235 -4.617 3.052 1.00 70.88 344 TRP A C 1
ATOM 2650 O O . TRP A 1 344 ? 14.853 -3.616 2.449 1.00 70.88 344 TRP A O 1
ATOM 2660 N N . PRO A 1 345 ? 15.890 -5.600 2.408 1.00 83.06 345 PRO A N 1
ATOM 2661 C CA . PRO A 1 345 ? 16.327 -5.502 1.013 1.00 83.06 345 PRO A CA 1
ATOM 2662 C C . PRO A 1 345 ? 15.162 -5.716 0.027 1.00 83.06 345 PRO A C 1
ATOM 2664 O O . PRO A 1 345 ? 15.175 -6.626 -0.797 1.00 83.06 345 PRO A O 1
ATOM 2667 N N . ASN A 1 346 ? 14.120 -4.894 0.135 1.00 73.12 346 ASN A N 1
ATOM 2668 C CA . ASN A 1 346 ? 12.922 -4.948 -0.689 1.00 73.12 346 ASN A CA 1
ATOM 2669 C C . ASN A 1 346 ? 12.425 -3.528 -0.983 1.00 73.12 346 ASN A C 1
ATOM 2671 O O . ASN A 1 346 ? 11.988 -2.821 -0.076 1.00 73.12 346 ASN A O 1
ATOM 2675 N N . GLU A 1 347 ? 12.456 -3.133 -2.255 1.00 77.94 347 GLU A N 1
ATOM 2676 C CA . GLU A 1 347 ? 11.916 -1.849 -2.698 1.00 77.94 347 GLU A CA 1
ATOM 2677 C C . GLU A 1 347 ? 10.426 -1.968 -2.992 1.00 77.94 347 GLU A C 1
ATOM 2679 O O . GLU A 1 347 ? 9.990 -2.500 -4.016 1.00 77.94 347 GLU A O 1
ATOM 2684 N N . ARG A 1 348 ? 9.626 -1.461 -2.058 1.00 81.75 348 ARG A N 1
ATOM 2685 C CA . ARG A 1 348 ? 8.169 -1.472 -2.142 1.00 81.75 348 ARG A CA 1
ATOM 2686 C C . ARG A 1 348 ? 7.632 -0.145 -1.614 1.00 81.75 348 ARG A C 1
ATOM 2688 O O . ARG A 1 348 ? 7.033 -0.125 -0.539 1.00 81.75 348 ARG A O 1
ATOM 2695 N N . PRO A 1 349 ? 7.829 0.958 -2.355 1.00 83.25 349 PRO A N 1
ATOM 2696 C CA . PRO A 1 349 ? 7.344 2.259 -1.934 1.00 83.25 349 PRO A CA 1
ATOM 2697 C C . PRO A 1 349 ? 5.819 2.251 -1.840 1.00 83.25 349 PRO A C 1
ATOM 2699 O O . PRO A 1 349 ? 5.115 1.760 -2.734 1.00 83.25 349 PRO A O 1
ATOM 2702 N N . ARG A 1 350 ? 5.318 2.778 -0.728 1.00 88.88 350 ARG A N 1
ATOM 2703 C CA . ARG A 1 350 ? 3.901 2.916 -0.408 1.00 88.88 350 ARG A CA 1
ATOM 2704 C C . ARG A 1 350 ? 3.633 4.246 0.264 1.00 88.88 350 ARG A C 1
ATOM 2706 O O . ARG A 1 350 ? 4.448 4.747 1.035 1.00 88.88 350 ARG A O 1
ATOM 2713 N N . TYR A 1 351 ? 2.478 4.798 -0.058 1.00 89.38 351 TYR A N 1
ATOM 2714 C CA . TYR A 1 351 ? 1.883 5.906 0.653 1.00 89.38 351 TYR A CA 1
ATOM 2715 C C . TYR A 1 351 ? 1.177 5.375 1.903 1.00 89.38 351 TYR A C 1
ATOM 2717 O O . TYR A 1 351 ? 0.425 4.403 1.827 1.00 89.38 351 TYR A O 1
ATOM 2725 N N . TYR A 1 352 ? 1.387 6.043 3.030 1.00 92.25 352 TYR A N 1
ATOM 2726 C CA . TYR A 1 352 ? 0.643 5.834 4.262 1.00 92.25 352 TYR A CA 1
ATOM 2727 C C . TYR A 1 352 ? 0.039 7.160 4.715 1.00 92.25 352 TYR A C 1
ATOM 2729 O O . TYR A 1 352 ? 0.748 8.157 4.853 1.00 92.25 352 TYR A O 1
ATOM 2737 N N . GLY A 1 353 ? -1.266 7.170 4.964 1.00 90.75 353 GLY A N 1
ATOM 2738 C CA . GLY A 1 353 ? -1.974 8.284 5.580 1.00 90.75 353 GLY A CA 1
ATOM 2739 C C . GLY A 1 353 ? -2.440 7.896 6.978 1.00 90.75 353 GLY A C 1
ATOM 2740 O O . GLY A 1 353 ? -3.200 6.941 7.119 1.00 90.75 353 GLY A O 1
ATOM 2741 N N . ILE A 1 354 ? -2.006 8.630 8.001 1.00 93.44 354 ILE A N 1
ATOM 2742 C CA . ILE A 1 354 ? -2.411 8.405 9.395 1.00 93.44 354 ILE A CA 1
ATOM 2743 C C . ILE A 1 354 ? -3.226 9.604 9.859 1.00 93.44 354 ILE A C 1
ATOM 2745 O O . ILE A 1 354 ? -2.673 10.682 10.062 1.00 93.44 354 ILE A O 1
ATOM 2749 N N . ALA A 1 355 ? -4.529 9.414 10.035 1.00 92.31 355 ALA A N 1
ATOM 2750 C CA . ALA A 1 355 ? -5.433 10.430 10.548 1.00 92.31 355 ALA A CA 1
ATOM 2751 C C . ALA A 1 355 ? -5.760 10.151 12.016 1.00 92.31 355 ALA A C 1
ATOM 2753 O O . ALA A 1 355 ? -6.168 9.044 12.371 1.00 92.31 355 ALA A O 1
ATOM 2754 N N . THR A 1 356 ? -5.608 11.161 12.869 1.00 90.88 356 THR A N 1
ATOM 2755 C CA . THR A 1 356 ? -5.939 11.065 14.299 1.00 90.88 356 THR A CA 1
ATOM 2756 C C . THR A 1 356 ? -6.906 12.165 14.691 1.00 90.88 356 THR A C 1
ATOM 2758 O O . THR A 1 356 ? -6.799 13.291 14.205 1.00 90.88 356 THR A O 1
ATOM 2761 N N . ARG A 1 357 ? -7.835 11.852 15.593 1.00 84.62 357 ARG A N 1
ATOM 2762 C CA . ARG A 1 357 ? -8.665 12.865 16.249 1.00 84.62 357 ARG A CA 1
ATOM 2763 C C . ARG A 1 357 ? -8.258 13.050 17.713 1.00 84.62 357 ARG A C 1
ATOM 2765 O O . ARG A 1 357 ? -7.714 12.121 18.323 1.00 84.62 357 ARG A O 1
ATOM 2772 N N . PRO A 1 358 ? -8.566 14.208 18.314 1.00 74.94 358 PRO A N 1
ATOM 2773 C CA . PRO A 1 358 ? -8.502 14.370 19.760 1.00 74.94 358 PRO A CA 1
ATOM 2774 C C . PRO A 1 358 ? -9.376 13.324 20.459 1.00 74.94 358 PRO A C 1
ATOM 2776 O O . PRO A 1 358 ? -10.486 13.037 20.009 1.00 74.94 358 PRO A O 1
ATOM 2779 N N . ALA A 1 359 ? -8.886 12.757 21.563 1.00 64.44 359 ALA A N 1
ATOM 2780 C CA . ALA A 1 359 ? -9.736 11.934 22.416 1.00 64.44 359 ALA A CA 1
ATOM 2781 C C . ALA A 1 359 ? -10.941 12.775 22.882 1.00 64.44 359 ALA A C 1
ATOM 2783 O O . ALA A 1 359 ? -10.761 13.967 23.164 1.00 64.44 359 ALA A O 1
ATOM 2784 N N . PRO A 1 360 ? -12.154 12.198 22.965 1.00 57.28 360 PRO A N 1
ATOM 2785 C CA . PRO A 1 360 ? -13.275 12.901 23.569 1.00 57.28 360 PRO A CA 1
ATOM 2786 C C . PRO A 1 360 ? -12.876 13.350 24.978 1.00 57.28 360 PRO A C 1
ATOM 2788 O O . PRO A 1 360 ? -12.230 12.601 25.716 1.00 57.28 360 PRO A O 1
ATOM 2791 N N . ALA A 1 361 ? -13.218 14.591 25.336 1.00 51.16 361 ALA A N 1
ATOM 2792 C CA . ALA A 1 361 ? -12.974 15.093 26.681 1.00 51.16 361 ALA A CA 1
ATOM 2793 C C . ALA A 1 361 ? -13.585 14.112 27.699 1.00 51.16 361 ALA A C 1
ATOM 2795 O O . ALA A 1 361 ? -14.684 13.603 27.449 1.00 51.16 361 ALA A O 1
ATOM 2796 N N . PRO A 1 362 ? -12.900 13.814 28.819 1.00 47.59 362 PRO A N 1
ATOM 2797 C CA . PRO A 1 362 ? -13.462 12.936 29.833 1.00 47.59 362 PRO A CA 1
ATOM 2798 C C . PRO A 1 362 ? -14.833 13.477 30.241 1.00 47.59 362 PRO A C 1
ATOM 2800 O O . PRO A 1 362 ? -14.979 14.679 30.474 1.00 47.59 362 PRO A O 1
ATOM 2803 N N . ALA A 1 363 ? -15.837 12.596 30.282 1.00 45.53 363 ALA A N 1
ATOM 2804 C CA . ALA A 1 363 ? -17.176 12.964 30.717 1.00 45.53 363 ALA A CA 1
ATOM 2805 C C . ALA A 1 363 ? -17.068 13.703 32.057 1.00 45.53 363 ALA A C 1
ATOM 2807 O O . ALA A 1 363 ? -16.413 13.213 32.983 1.00 45.53 363 ALA A O 1
ATOM 2808 N N . ALA A 1 364 ? -17.667 14.895 32.140 1.00 40.97 364 ALA A N 1
ATOM 2809 C CA . ALA A 1 364 ? -17.722 15.630 33.392 1.00 40.97 364 ALA A CA 1
ATOM 2810 C C . ALA A 1 364 ? -18.275 14.686 34.474 1.00 40.97 364 ALA A C 1
ATOM 2812 O O . ALA A 1 364 ? -19.243 13.965 34.199 1.00 40.97 364 ALA A O 1
ATOM 2813 N N . PRO A 1 365 ? -17.659 14.634 35.669 1.00 51.56 365 PRO A N 1
ATOM 2814 C CA . PRO A 1 365 ? -18.161 13.782 36.733 1.00 51.56 365 PRO A CA 1
ATOM 2815 C C . PRO A 1 365 ? -19.644 14.108 36.959 1.00 51.56 365 PRO A C 1
ATOM 2817 O O . PRO A 1 365 ? -20.015 15.285 36.884 1.00 51.56 365 PRO A O 1
ATOM 2820 N N . PRO A 1 366 ? -20.500 13.096 37.196 1.00 49.62 366 PRO A N 1
ATOM 2821 C CA . PRO A 1 366 ? -21.911 13.335 37.458 1.00 49.62 366 PRO A CA 1
ATOM 2822 C C . PRO A 1 366 ? -22.028 14.384 38.563 1.00 49.62 366 PRO A C 1
ATOM 2824 O O . PRO A 1 366 ? -21.339 14.285 39.582 1.00 49.62 366 PRO A O 1
ATOM 2827 N N . ALA A 1 367 ? -22.849 15.412 38.323 1.00 56.88 367 ALA A N 1
ATOM 2828 C CA . ALA A 1 367 ? -23.089 16.464 39.299 1.00 56.88 367 ALA A CA 1
ATOM 2829 C C . ALA A 1 367 ? -23.414 15.809 40.645 1.00 56.88 367 ALA A C 1
ATOM 2831 O O . ALA A 1 367 ? -24.276 14.927 40.715 1.00 56.88 367 ALA A O 1
ATOM 2832 N N . ALA A 1 368 ? -22.666 16.191 41.683 1.00 59.16 368 ALA A N 1
ATOM 2833 C CA . ALA A 1 368 ? -22.840 15.629 43.011 1.00 59.16 368 ALA A CA 1
ATOM 2834 C C . ALA A 1 368 ? -24.323 15.738 43.411 1.00 59.16 368 ALA A C 1
ATOM 2836 O O . ALA A 1 368 ? -24.928 16.792 43.181 1.00 59.16 368 ALA A O 1
ATOM 2837 N N . PRO A 1 369 ? -24.927 14.675 43.975 1.00 65.50 369 PRO A N 1
ATOM 2838 C CA . PRO A 1 369 ? -26.298 14.750 44.452 1.00 65.50 369 PRO A CA 1
ATOM 2839 C C . PRO A 1 369 ? -26.425 15.918 45.443 1.00 65.50 369 PRO A C 1
ATOM 2841 O O . PRO A 1 369 ? -25.487 16.156 46.215 1.00 65.50 369 PRO A O 1
ATOM 2844 N N . PRO A 1 370 ? -27.542 16.670 45.419 1.00 65.12 370 PRO A N 1
ATOM 2845 C CA . PRO A 1 370 ? -27.737 17.793 46.325 1.00 65.12 370 PRO A CA 1
ATOM 2846 C C . PRO A 1 370 ? -27.546 17.325 47.768 1.00 65.12 370 PRO A C 1
ATOM 2848 O O . PRO A 1 370 ? -28.056 16.272 48.161 1.00 65.12 370 PRO A O 1
ATOM 2851 N N . ALA A 1 371 ? -26.766 18.093 48.532 1.00 69.25 371 ALA A N 1
ATOM 2852 C CA . ALA A 1 371 ? -26.462 17.776 49.918 1.00 69.25 371 ALA A CA 1
ATOM 2853 C C . ALA A 1 371 ? -27.768 17.567 50.710 1.00 69.25 371 ALA A C 1
ATOM 2855 O O . ALA A 1 371 ? -28.709 18.350 50.538 1.00 69.25 371 ALA A O 1
ATOM 2856 N N . PRO A 1 372 ? -27.851 16.528 51.562 1.00 69.69 372 PRO A N 1
ATOM 2857 C CA . PRO A 1 372 ? -29.026 16.317 52.392 1.00 69.69 372 PRO A CA 1
ATOM 2858 C C . PRO A 1 372 ? -29.252 17.540 53.295 1.00 69.69 372 PRO A C 1
ATOM 2860 O O . PRO A 1 372 ? -28.277 18.140 53.763 1.00 69.69 372 PRO A O 1
ATOM 2863 N N . PRO A 1 373 ? -30.516 17.933 53.539 1.00 68.88 373 PRO A N 1
ATOM 2864 C CA . PRO A 1 373 ? -30.821 19.060 54.408 1.00 68.88 373 PRO A CA 1
ATOM 2865 C C . PRO A 1 373 ? -30.224 18.826 55.798 1.00 68.88 373 PRO A C 1
ATOM 2867 O O . PRO A 1 373 ? -30.272 17.714 56.329 1.00 68.88 373 PRO A O 1
ATOM 2870 N N . ALA A 1 374 ? -29.636 19.884 56.362 1.00 73.00 374 ALA A N 1
ATOM 2871 C CA . ALA A 1 374 ? -29.011 19.842 57.676 1.00 73.00 374 ALA A CA 1
ATOM 2872 C C . ALA A 1 374 ? -30.005 19.311 58.728 1.00 73.00 374 ALA A C 1
ATOM 2874 O O . ALA A 1 374 ? -31.176 19.707 58.705 1.00 73.00 374 ALA A O 1
ATOM 2875 N N . PRO A 1 375 ? -29.570 18.421 59.640 1.00 67.94 375 PRO A N 1
ATOM 2876 C CA . PRO A 1 375 ? -30.445 17.901 60.678 1.00 67.94 375 PRO A CA 1
ATOM 2877 C C . PRO A 1 375 ? -30.947 19.050 61.555 1.00 67.94 375 PRO A C 1
ATOM 2879 O O . PRO A 1 375 ? -30.169 19.901 61.993 1.00 67.94 375 PRO A O 1
ATOM 2882 N N . ALA A 1 376 ? -32.261 19.070 61.782 1.00 67.81 376 ALA A N 1
ATOM 2883 C CA . ALA A 1 376 ? -32.894 20.022 62.681 1.00 67.81 376 ALA A CA 1
ATOM 2884 C C . ALA A 1 376 ? -32.273 19.911 64.088 1.00 67.81 376 ALA A C 1
ATOM 2886 O O . ALA A 1 376 ? -31.953 18.797 64.518 1.00 67.81 376 ALA A O 1
ATOM 2887 N N . PRO A 1 377 ? -32.092 21.036 64.805 1.00 61.59 377 PRO A N 1
ATOM 2888 C CA . PRO A 1 377 ? -31.575 21.004 66.166 1.00 61.59 377 PRO A CA 1
ATOM 2889 C C . PRO A 1 377 ? -32.494 20.147 67.044 1.00 61.59 377 PRO A C 1
ATOM 2891 O O . PRO A 1 377 ? -33.716 20.303 67.013 1.00 61.59 377 PRO A O 1
ATOM 2894 N N . ALA A 1 378 ? -31.891 19.205 67.771 1.00 65.19 378 ALA A N 1
ATOM 2895 C CA . ALA A 1 378 ? -32.598 18.322 68.691 1.00 65.19 378 ALA A CA 1
ATOM 2896 C C . ALA A 1 378 ? -33.264 19.136 69.826 1.00 65.19 378 ALA A C 1
ATOM 2898 O O . ALA A 1 378 ? -32.711 20.173 70.204 1.00 65.19 378 ALA A O 1
ATOM 2899 N N . PRO A 1 379 ? -34.437 18.688 70.318 1.00 63.34 379 PRO A N 1
ATOM 2900 C CA . PRO A 1 379 ? -35.281 19.430 71.258 1.00 63.34 379 PRO A CA 1
ATOM 2901 C C . PRO A 1 379 ? -34.684 19.601 72.657 1.00 63.34 379 PRO A C 1
ATOM 2903 O O . PRO A 1 379 ? -33.919 18.710 73.097 1.00 63.34 379 PRO A O 1
#